Protein 9EA4 (pdb70)

Solvent-accessible surface area: 20359 Å² total; per-residue (Å²): 110,72,27,53,11,14,2,0,7,1,4,54,119,27,24,78,85,0,42,157,19,0,28,61,74,80,37,90,9,0,0,0,0,0,0,0,18,57,26,124,33,64,8,22,3,1,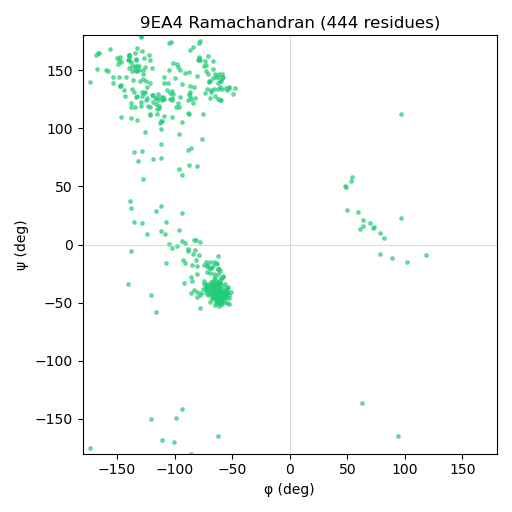0,1,59,76,31,31,64,0,40,75,150,80,11,205,42,36,57,70,112,84,12,24,46,25,42,112,24,14,94,104,0,15,102,65,0,109,156,116,43,14,0,0,0,3,0,15,0,20,18,93,34,158,22,105,38,49,121,75,17,58,57,34,10,126,133,14,0,78,48,0,53,148,29,5,115,9,29,2,0,4,0,0,0,40,128,91,0,48,0,31,4,21,2,11,105,127,4,141,115,39,68,67,5,45,0,2,12,2,6,2,26,49,2,62,35,29,33,43,84,108,150,103,151,67,148,122,20,124,8,126,64,86,19,10,48,91,11,0,68,36,0,0,0,0,0,0,0,0,25,14,10,0,0,6,0,0,26,43,0,0,152,39,4,0,12,37,0,0,0,1,10,95,60,79,0,56,140,155,14,57,57,56,8,36,62,22,68,101,169,10,3,105,77,102,76,31,14,0,59,4,0,10,63,15,0,106,87,50,54,63,109,108,24,12,92,54,13,75,42,46,8,58,17,63,91,0,0,57,3,0,0,10,0,12,0,0,0,0,5,37,105,54,60,54,4,10,15,0,0,6,51,0,2,9,0,0,5,1,8,0,0,0,1,10,27,127,23,60,46,81,112,32,131,134,99,27,153,84,110,72,42,23,36,3,38,4,0,3,5,26,7,19,4,0,17,0,49,30,17,126,19,18,34,119,106,40,32,141,118,43,84,73,67,56,84,94,168,124,148,94,106,58,39,93,85,12,58,109,4,6,80,85,0,0,51,27,0,3,43,8,1,10,0,0,2,6,67,92,76,158,126,71,7,95,127,25,4,25,11,66,6,20,80,62,46,126,119,65,83,105,58,36,18,102,79,23,118,94,70,158,43,86,76,39,2,22,2,28,70,96,57,0,4,40,21,105,131,5,26,152

Structure (mmCIF, N/CA/C/O backbone):
data_9EA4
#
_entry.id   9EA4
#
_cell.length_a   78.498
_cell.length_b   78.498
_cell.length_c   159.295
_cell.angle_alpha   90.000
_cell.angle_beta   90.000
_cell.angle_gamma   120.000
#
_symmetry.space_group_name_H-M   'P 32 2 1'
#
loop_
_entity.id
_entity.type
_entity.pdbx_description
1 polymer 'Citrobacter BubCD'
2 non-polymer 'ZINC ION'
3 non-polymer 'SODIUM ION'
4 water water
#
loop_
_atom_site.group_PDB
_atom_site.id
_atom_site.type_symbol
_atom_site.label_atom_id
_atom_site.label_alt_id
_atom_site.label_comp_id
_atom_site.label_asym_id
_atom_site.label_entity_id
_atom_site.label_seq_id
_atom_site.pdbx_PDB_ins_code
_atom_site.Cartn_x
_atom_site.Cartn_y
_atom_site.Cartn_z
_atom_site.occupancy
_atom_site.B_iso_or_equiv
_atom_site.auth_seq_id
_atom_site.auth_comp_id
_atom_site.auth_asym_id
_atom_site.auth_atom_id
_atom_site.pdbx_PDB_model_num
ATOM 1 N N . ASN A 1 2 ? 8.31284 9.01556 -1.25653 1.000 91.83494 0 ASN A N 1
ATOM 2 C CA . ASN A 1 2 ? 7.73130 8.18643 -2.35323 1.000 69.68982 0 ASN A CA 1
ATOM 3 C C . ASN A 1 2 ? 7.97172 6.70305 -2.10795 1.000 67.73035 0 ASN A C 1
ATOM 4 O O . ASN A 1 2 ? 8.94539 6.31804 -1.45330 1.000 53.31881 0 ASN A O 1
ATOM 8 N N . ALA A 1 3 ? 7.08368 5.86329 -2.64388 1.000 59.73936 1 ALA A N 1
ATOM 9 C CA . ALA A 1 3 ? 7.37258 4.43574 -2.69145 1.000 58.96581 1 ALA A CA 1
ATOM 10 C C . ALA A 1 3 ? 8.60206 4.13093 -3.53981 1.000 55.48685 1 ALA A C 1
ATOM 11 O O . ALA A 1 3 ? 9.08515 2.99315 -3.51071 1.000 56.02173 1 ALA A O 1
ATOM 18 N N . SER A 1 4 ? 9.11902 5.12089 -4.27893 1.000 64.62233 2 SER A N 1
ATOM 19 C CA . SER A 1 4 ? 10.32755 5.00120 -5.08860 1.000 63.63147 2 SER A CA 1
ATOM 20 C C . SER A 1 4 ? 11.43300 5.92751 -4.58917 1.000 74.67913 2 SER A C 1
ATOM 21 O O . SER A 1 4 ? 12.26370 6.39583 -5.37235 1.000 78.24815 2 SER A O 1
ATOM 29 N N . SER A 1 5 ? 11.44094 6.22185 -3.29137 1.000 61.74642 3 SER A N 1
ATOM 30 C CA . SER A 1 5 ? 12.46221 7.07515 -2.69946 1.000 50.99257 3 SER A CA 1
ATOM 31 C C . SER A 1 5 ? 13.16988 6.37494 -1.55118 1.000 30.75219 3 SER A C 1
ATOM 32 O O . SER A 1 5 ? 13.93822 7.01830 -0.82099 1.000 33.85052 3 SER A O 1
ATOM 40 N N . GLY A 1 6 ? 12.91719 5.08032 -1.36379 1.000 29.01299 4 GLY A N 1
ATOM 41 C CA . GLY A 1 6 ? 13.51268 4.37139 -0.25071 1.000 26.74401 4 GLY A CA 1
ATOM 42 C C . GLY A 1 6 ? 15.00482 4.17271 -0.43819 1.000 29.34079 4 GLY A C 1
ATOM 43 O O . GLY A 1 6 ? 15.50507 3.99547 -1.55060 1.000 25.59096 4 GLY A O 1
ATOM 47 N N . ASN A 1 7 ? 15.72265 4.19838 0.67881 1.000 21.68016 5 ASN A N 1
ATOM 48 C CA . ASN A 1 7 ? 17.15562 3.98017 0.65072 1.000 21.12756 5 ASN A CA 1
ATOM 49 C C . ASN A 1 7 ? 17.48209 2.49637 0.50519 1.000 22.64609 5 ASN A C 1
ATOM 50 O O . ASN A 1 7 ? 16.60449 1.62387 0.48852 1.000 21.52025 5 ASN A O 1
ATOM 61 N N . ARG A 1 8 ? 18.77914 2.22340 0.36093 1.000 19.96559 6 ARG A N 1
ATOM 62 C CA . ARG A 1 8 ? 19.27586 0.91172 -0.01327 1.000 18.12782 6 ARG A CA 1
ATOM 63 C C . ARG A 1 8 ? 20.62436 0.67757 0.65018 1.000 18.56711 6 ARG A C 1
ATOM 64 O O . ARG A 1 8 ? 21.47229 1.57398 0.66208 1.000 16.67921 6 ARG A O 1
ATOM 85 N N . LEU A 1 9 ? 20.81572 -0.52328 1.18866 1.000 16.50847 7 LEU A N 1
ATOM 86 C CA . LEU A 1 9 ? 22.14087 -1.07570 1.46907 1.000 16.99188 7 LEU A CA 1
ATOM 87 C C . LEU A 1 9 ? 22.36002 -2.27783 0.55858 1.000 18.02234 7 LEU A C 1
ATOM 88 O O . LEU A 1 9 ? 21.61112 -3.26490 0.63017 1.000 17.59866 7 LEU A O 1
ATOM 104 N N . ILE A 1 10 ? 23.36163 -2.19210 -0.30997 1.000 13.99091 8 ILE A N 1
ATOM 105 C CA . ILE A 1 10 ? 23.60482 -3.22035 -1.31381 1.000 18.01638 8 ILE A CA 1
ATOM 106 C C . ILE A 1 10 ? 24.93520 -3.89546 -1.01719 1.000 18.46321 8 ILE A C 1
ATOM 107 O O . ILE A 1 10 ? 25.97486 -3.23231 -0.93935 1.000 16.95919 8 ILE A O 1
ATOM 123 N N . LEU A 1 11 ? 24.89280 -5.21379 -0.87599 1.000 15.95938 9 LEU A N 1
ATOM 124 C CA . LEU A 1 11 ? 26.07240 -6.05692 -0.79860 1.000 15.61667 9 LEU A CA 1
ATOM 125 C C . LEU A 1 11 ? 26.21237 -6.87951 -2.06362 1.000 17.54722 9 LEU A C 1
ATOM 126 O O . LEU A 1 11 ? 25.21126 -7.32165 -2.62624 1.000 17.96014 9 LEU A O 1
ATOM 142 N N . THR A 1 12 ? 27.45419 -7.10501 -2.49311 1.000 16.91324 10 THR A N 1
ATOM 143 C CA . THR A 1 12 ? 27.69372 -8.09203 -3.53515 1.000 15.09978 10 THR A CA 1
ATOM 144 C C . THR A 1 12 ? 27.50764 -9.48903 -2.96499 1.000 15.46944 10 THR A C 1
ATOM 145 O O . THR A 1 12 ? 27.64074 -9.71826 -1.75708 1.000 17.28427 10 THR A O 1
ATOM 156 N N . GLN A 1 13 ? 27.16738 -10.42530 -3.85251 1.000 16.55627 11 GLN A N 1
ATOM 157 C CA . GLN A 1 13 ? 27.06858 -11.81858 -3.44550 1.000 15.90072 11 GLN A CA 1
ATOM 158 C C . GLN A 1 13 ? 28.35922 -12.30531 -2.79346 1.000 20.79377 11 GLN A C 1
ATOM 159 O O . GLN A 1 13 ? 28.32345 -12.99284 -1.76261 1.000 17.66822 11 GLN A O 1
ATOM 173 N N . GLU A 1 14 ? 29.51075 -11.96282 -3.37927 1.000 18.99866 12 GLU A N 1
ATOM 174 C CA . GLU A 1 14 ? 30.77967 -12.43846 -2.83651 1.000 18.16066 12 GLU A CA 1
ATOM 175 C C . GLU A 1 14 ? 31.01398 -11.92302 -1.41819 1.000 20.30547 12 GLU A C 1
ATOM 176 O O . GLU A 1 14 ? 31.42964 -12.68450 -0.53973 1.000 21.44798 12 GLU A O 1
ATOM 188 N N . LEU A 1 15 ? 30.75537 -10.63780 -1.17206 1.000 19.99475 13 LEU A N 1
ATOM 189 C CA . LEU A 1 15 ? 30.95996 -10.10142 0.16950 1.000 18.66989 13 LEU A CA 1
ATOM 190 C C . LEU A 1 15 ? 29.94153 -10.68062 1.14070 1.000 20.41514 13 LEU A C 1
ATOM 191 O O . LEU A 1 15 ? 30.27631 -11.01714 2.28345 1.000 18.83501 13 LEU A O 1
ATOM 207 N N . HIS A 1 16 ? 28.69796 -10.82511 0.69731 1.000 18.08859 14 HIS A N 1
ATOM 208 C CA . HIS A 1 16 ? 27.68073 -11.36378 1.58620 1.000 15.65163 14 HIS A CA 1
ATOM 209 C C . HIS A 1 16 ? 28.01016 -12.79486 1.99709 1.000 19.57108 14 HIS A C 1
ATOM 210 O O . HIS A 1 16 ? 27.83164 -13.16664 3.16061 1.000 20.11845 14 HIS A O 1
ATOM 224 N N . THR A 1 17 ? 28.48900 -13.61219 1.05572 1.000 18.53162 15 THR A N 1
ATOM 225 C CA . THR A 1 17 ? 28.86289 -14.98320 1.37741 1.000 18.36335 15 THR A CA 1
ATOM 226 C C . THR A 1 17 ? 29.98896 -15.02506 2.40327 1.000 18.31976 15 THR A C 1
ATOM 227 O O . THR A 1 17 ? 29.95844 -15.83313 3.33964 1.000 21.85126 15 THR A O 1
ATOM 238 N N . MET A 1 18 ? 30.99735 -14.17195 2.24083 1.000 20.30702 16 MET A N 1
ATOM 239 C CA . MET A 1 18 ? 32.08761 -14.14664 3.20938 1.000 22.14019 16 MET A CA 1
ATOM 240 C C . MET A 1 18 ? 31.58911 -13.69826 4.57528 1.000 17.81361 16 MET A C 1
ATOM 241 O O . MET A 1 18 ? 32.01113 -14.23981 5.60926 1.000 21.81531 16 MET A O 1
ATOM 255 N N . LEU A 1 19 ? 30.72224 -12.68196 4.58621 1.000 18.93271 17 LEU A N 1
ATOM 256 C CA . LEU A 1 19 ? 30.16798 -12.14992 5.83064 1.000 22.72797 17 LEU A CA 1
ATOM 257 C C . LEU A 1 19 ? 29.37199 -13.21016 6.58022 1.000 21.96025 17 LEU A C 1
ATOM 258 O O . LEU A 1 19 ? 29.60889 -13.44840 7.77121 1.000 20.33610 17 LEU A O 1
ATOM 274 N N . GLN A 1 20 ? 28.44990 -13.88603 5.88464 1.000 19.05024 18 GLN A N 1
ATOM 275 C CA . GLN A 1 20 ? 27.62958 -14.91601 6.51853 1.000 24.18633 18 GLN A CA 1
ATOM 276 C C . GLN A 1 20 ? 28.48281 -16.04523 7.07184 1.000 25.87049 18 GLN A C 1
ATOM 277 O O . GLN A 1 20 ? 28.17815 -16.59440 8.13768 1.000 22.76514 18 GLN A O 1
ATOM 291 N N . LYS A 1 21 ? 29.53440 -16.43489 6.34513 1.000 20.73035 19 LYS A N 1
ATOM 292 C CA . LYS A 1 21 ? 30.39662 -17.51481 6.81518 1.000 21.75663 19 LYS A CA 1
ATOM 293 C C . LYS A 1 21 ? 31.11027 -17.12434 8.10490 1.000 22.78632 19 LYS A C 1
ATOM 294 O O . LYS A 1 21 ? 31.21165 -17.93124 9.03591 1.000 23.19797 19 LYS A O 1
ATOM 313 N N . HIS A 1 22 ? 31.58798 -15.88179 8.18569 1.000 22.94820 20 HIS A N 1
ATOM 314 C CA . HIS A 1 22 ? 32.25252 -15.41880 9.39723 1.000 22.35161 20 HIS A CA 1
ATOM 315 C C . HIS A 1 22 ? 31.26666 -15.27206 10.55144 1.000 21.56631 20 HIS A C 1
ATOM 316 O O . HIS A 1 22 ? 31.58841 -15.60178 11.69574 1.000 25.70529 20 HIS A O 1
ATOM 330 N N . LEU A 1 23 ? 30.07880 -14.74371 10.27466 1.000 22.66649 21 LEU A N 1
ATOM 331 C CA . LEU A 1 23 ? 29.12784 -14.47887 11.34179 1.000 21.28752 21 LEU A CA 1
ATOM 332 C C . LEU A 1 23 ? 28.52007 -15.75247 11.91910 1.000 23.93832 21 LEU A C 1
ATOM 333 O O . LEU A 1 23 ? 27.97517 -15.72041 13.02735 1.000 26.35278 21 LEU A O 1
ATOM 349 N N . PHE A 1 24 ? 28.60372 -16.86988 11.21370 1.000 23.48220 22 PHE A N 1
ATOM 350 C CA . PHE A 1 24 ? 27.98418 -18.12073 11.65394 1.000 26.80895 22 PHE A CA 1
ATOM 351 C C . PHE A 1 24 ? 28.98581 -19.25191 11.53599 1.000 30.42157 22 PHE A C 1
ATOM 352 O O . PHE A 1 24 ? 28.86607 -20.12819 10.67281 1.000 32.09658 22 PHE A O 1
ATOM 369 N N . PRO A 1 25 ? 29.98711 -19.26699 12.42544 1.000 26.60301 23 PRO A N 1
ATOM 370 C CA . PRO A 1 25 ? 30.98804 -20.34136 12.40547 1.000 33.70827 23 PRO A CA 1
ATOM 371 C C . PRO A 1 25 ? 30.47048 -21.68300 12.89293 1.000 41.78068 23 PRO A C 1
ATOM 372 O O . PRO A 1 25 ? 31.11939 -22.69788 12.61766 1.000 42.69793 23 PRO A O 1
ATOM 383 N N . GLY A 1 26 ? 29.35909 -21.72656 13.62787 1.000 36.75556 24 GLY A N 1
ATOM 384 C CA . GLY A 1 26 ? 28.77330 -22.98126 14.08141 1.000 38.76288 24 GLY A CA 1
ATOM 385 C C . GLY A 1 26 ? 28.69173 -23.16040 15.58360 1.000 42.20850 24 GLY A C 1
ATOM 386 O O . GLY A 1 26 ? 28.05962 -24.12756 16.03205 1.000 45.00650 24 GLY A O 1
ATOM 390 N N . ASP A 1 27 ? 29.29809 -22.29390 16.39679 1.000 39.64328 25 ASP A N 1
ATOM 391 C CA . ASP A 1 27 ? 29.22904 -22.43798 17.84735 1.000 37.47293 25 ASP A CA 1
ATOM 392 C C . ASP A 1 27 ? 28.04915 -21.69302 18.46243 1.000 44.05675 25 ASP A C 1
ATOM 393 O O . ASP A 1 27 ? 27.88096 -21.73404 19.68670 1.000 42.04101 25 ASP A O 1
ATOM 402 N N . GLY A 1 28 ? 27.22449 -21.03234 17.64899 1.000 36.25838 26 GLY A N 1
ATOM 403 C CA . GLY A 1 28 ? 26.02346 -20.39230 18.14636 1.000 39.11411 26 GLY A CA 1
ATOM 404 C C . GLY A 1 28 ? 26.25009 -19.14310 18.96376 1.000 53.18801 26 GLY A C 1
ATOM 405 O O . GLY A 1 28 ? 25.32521 -18.69590 19.65401 1.000 37.81823 26 GLY A O 1
ATOM 409 N N . LYS A 1 29 ? 27.45053 -18.57419 18.92018 1.000 35.22701 27 LYS A N 1
ATOM 410 C CA . LYS A 1 29 ? 27.77025 -17.34850 19.63286 1.000 38.86262 27 LYS A CA 1
ATOM 411 C C . LYS A 1 29 ? 27.83176 -16.19411 18.64148 1.000 34.16647 27 LYS A C 1
ATOM 412 O O . LYS A 1 29 ? 28.15739 -16.37909 17.46334 1.000 28.52669 27 LYS A O 1
ATOM 431 N N . GLU A 1 30 ? 27.50463 -14.99673 19.12672 1.000 32.06938 28 GLU A N 1
ATOM 432 C CA . GLU A 1 30 ? 27.53808 -13.83270 18.26132 1.000 27.79861 28 GLU A CA 1
ATOM 433 C C . GLU A 1 30 ? 28.96027 -13.60678 17.75495 1.000 26.23191 28 GLU A C 1
ATOM 434 O O . GLU A 1 30 ? 29.94799 -13.87973 18.44568 1.000 29.72394 28 GLU A O 1
ATOM 446 N N . ALA A 1 31 ? 29.04510 -13.11386 16.53266 1.000 26.43595 29 ALA A N 1
ATOM 447 C CA . ALA A 1 31 ? 30.28894 -12.71198 15.89788 1.000 25.50401 29 ALA A CA 1
ATOM 448 C C . ALA A 1 31 ? 30.06365 -11.34867 15.27388 1.000 26.09889 29 ALA A C 1
ATOM 449 O O . ALA A 1 31 ? 28.92685 -10.87429 15.17058 1.000 26.98367 29 ALA A O 1
ATOM 456 N N . ALA A 1 32 ? 31.15673 -10.71506 14.83680 1.000 24.52299 30 ALA A N 1
ATOM 457 C CA . ALA A 1 32 ? 31.09688 -9.33126 14.39522 1.000 20.43280 30 ALA A CA 1
ATOM 458 C C . ALA A 1 32 ? 31.94683 -9.10353 13.15106 1.000 21.90491 30 ALA A C 1
ATOM 459 O O . ALA A 1 32 ? 32.95471 -9.78227 12.92674 1.000 20.47155 30 ALA A O 1
ATOM 466 N N . ALA A 1 33 ? 31.53013 -8.11541 12.35864 1.000 18.78610 31 ALA A N 1
ATOM 467 C CA . ALA A 1 33 ? 32.26140 -7.68965 11.17469 1.000 19.04945 31 ALA A CA 1
ATOM 468 C C . ALA A 1 33 ? 31.88434 -6.24810 10.87300 1.000 21.96452 31 ALA A C 1
ATOM 469 O O . ALA A 1 33 ? 30.91551 -5.71009 11.42031 1.000 20.45041 31 ALA A O 1
ATOM 476 N N . ILE A 1 34 ? 32.64504 -5.62926 9.97354 1.000 20.63519 32 ILE A N 1
ATOM 477 C CA . ILE A 1 34 ? 32.43758 -4.23142 9.61131 1.000 20.47442 32 ILE A CA 1
ATOM 478 C C . ILE A 1 34 ? 32.44987 -4.09470 8.09271 1.000 17.41196 32 ILE A C 1
ATOM 479 O O . ILE A 1 34 ? 33.38961 -4.54390 7.42784 1.000 21.44278 32 ILE A O 1
ATOM 495 N N . LEU A 1 35 ? 31.40821 -3.47262 7.55089 1.000 16.94721 33 LEU A N 1
ATOM 496 C CA . LEU A 1 35 ? 31.30188 -3.18291 6.13259 1.000 19.29085 33 LEU A CA 1
ATOM 497 C C . LEU A 1 35 ? 31.59158 -1.70063 5.91864 1.000 20.12355 33 LEU A C 1
ATOM 498 O O . LEU A 1 35 ? 31.03809 -0.85054 6.62323 1.000 25.39109 33 LEU A O 1
ATOM 514 N N . ILE A 1 36 ? 32.48285 -1.39618 4.97862 1.000 17.47305 34 ILE A N 1
ATOM 515 C CA . ILE A 1 36 ? 32.83907 -0.02253 4.62753 1.000 18.68385 34 ILE A CA 1
ATOM 516 C C . ILE A 1 36 ? 32.26246 0.25111 3.24601 1.000 18.96912 34 ILE A C 1
ATOM 517 O O . ILE A 1 36 ? 32.54388 -0.49415 2.30192 1.000 20.32409 34 ILE A O 1
ATOM 533 N N . CYS A 1 37 ? 31.47339 1.31413 3.12404 1.000 19.90892 35 CYS A N 1
ATOM 534 C CA . CYS A 1 37 ? 30.62541 1.52278 1.95724 1.000 15.79271 35 CYS A CA 1
ATOM 535 C C . CYS A 1 37 ? 30.88840 2.86574 1.29924 1.000 18.78879 35 CYS A C 1
ATOM 536 O O . CYS A 1 37 ? 31.07865 3.87888 1.97465 1.000 17.88095 35 CYS A O 1
ATOM 544 N N . ASN A 1 38 ? 30.87633 2.86542 -0.02585 1.000 17.49132 36 ASN A N 1
ATOM 545 C CA . ASN A 1 38 ? 30.66280 4.09696 -0.75445 1.000 18.72402 36 ASN A CA 1
ATOM 546 C C . ASN A 1 38 ? 29.17310 4.42716 -0.76239 1.000 18.24137 36 ASN A C 1
ATOM 547 O O . ASN A 1 38 ? 28.33566 3.65043 -0.29182 1.000 17.54320 36 ASN A O 1
ATOM 558 N N . ARG A 1 39 ? 28.84735 5.60268 -1.28017 1.000 17.40800 37 ARG A N 1
ATOM 559 C CA . ARG A 1 39 ? 27.46062 6.05177 -1.35549 1.000 20.07122 37 ARG A CA 1
ATOM 560 C C . ARG A 1 39 ? 27.14991 6.59635 -2.73659 1.000 23.58020 37 ARG A C 1
ATOM 561 O O . ARG A 1 39 ? 28.00742 7.17162 -3.41003 1.000 21.38514 37 ARG A O 1
ATOM 582 N N . TYR A 1 40 ? 25.89858 6.45380 -3.14545 1.000 18.17613 38 TYR A N 1
ATOM 583 C CA . TYR A 1 40 ? 25.37523 7.28528 -4.21504 1.000 16.23082 38 TYR A CA 1
ATOM 584 C C . TYR A 1 40 ? 24.13360 7.97021 -3.67854 1.000 23.76355 38 TYR A C 1
ATOM 585 O O . TYR A 1 40 ? 23.22408 7.30471 -3.17212 1.000 20.48510 38 TYR A O 1
ATOM 603 N N . GLU A 1 41 ? 24.12563 9.29331 -3.75643 1.000 25.39579 39 GLU A N 1
ATOM 604 C CA . GLU A 1 41 ? 23.06616 10.12540 -3.20655 1.000 35.71649 39 GLU A CA 1
ATOM 605 C C . GLU A 1 41 ? 22.31262 10.75940 -4.37029 1.000 33.39819 39 GLU A C 1
ATOM 606 O O . GLU A 1 41 ? 22.50076 11.92053 -4.70570 1.000 33.48489 39 GLU A O 1
ATOM 618 N N . GLY A 1 42 ? 21.51239 9.94266 -5.03689 1.000 30.71029 40 GLY A N 1
ATOM 619 C CA . GLY A 1 42 ? 20.62554 10.40911 -6.07064 1.000 39.43404 40 GLY A CA 1
ATOM 620 C C . GLY A 1 42 ? 19.28441 10.69294 -5.43903 1.000 39.80630 40 GLY A C 1
ATOM 621 O O . GLY A 1 42 ? 19.21780 11.18551 -4.30594 1.000 48.75220 40 GLY A O 1
ATOM 625 N N . GLY A 1 43 ? 18.21056 10.37088 -6.14754 1.000 31.12761 41 GLY A N 1
ATOM 626 C CA . GLY A 1 43 ? 16.88459 10.52445 -5.57963 1.000 29.64103 41 GLY A CA 1
ATOM 627 C C . GLY A 1 43 ? 16.65299 9.63251 -4.38390 1.000 30.20375 41 GLY A C 1
ATOM 628 O O . GLY A 1 43 ? 15.68609 9.83687 -3.64044 1.000 39.66230 41 GLY A O 1
ATOM 632 N N . ARG A 1 44 ? 17.50623 8.63107 -4.19756 1.000 27.25077 42 ARG A N 1
ATOM 633 C CA . ARG A 1 44 ? 17.48354 7.76819 -3.02887 1.000 29.53428 42 ARG A CA 1
ATOM 634 C C . ARG A 1 44 ? 18.92701 7.57512 -2.57661 1.000 28.81051 42 ARG A C 1
ATOM 635 O O . ARG A 1 44 ? 19.85341 7.66244 -3.38482 1.000 23.25079 42 ARG A O 1
ATOM 656 N N . LEU A 1 45 ? 19.12144 7.30928 -1.28840 1.000 22.76649 43 LEU A N 1
ATOM 657 C CA . LEU A 1 45 ? 20.45535 7.01102 -0.77907 1.000 19.76938 43 LEU A CA 1
ATOM 658 C C . LEU A 1 45 ? 20.75727 5.52845 -0.94083 1.000 17.84671 43 LEU A C 1
ATOM 659 O O . LEU A 1 45 ? 20.00687 4.67875 -0.44903 1.000 19.96672 43 LEU A O 1
ATOM 675 N N . LYS A 1 46 ? 21.87269 5.22529 -1.60331 1.000 17.87558 44 LYS A N 1
ATOM 676 C CA . LYS A 1 46 ? 22.35320 3.86263 -1.78961 1.000 17.38773 44 LYS A CA 1
ATOM 677 C C . LYS A 1 46 ? 23.72071 3.73794 -1.13985 1.000 19.04026 44 LYS A C 1
ATOM 678 O O . LYS A 1 46 ? 24.64276 4.48726 -1.48069 1.000 18.62124 44 LYS A O 1
ATOM 697 N N . LEU A 1 47 ? 23.84291 2.81357 -0.20364 1.000 17.06079 45 LEU A N 1
ATOM 698 C CA . LEU A 1 47 ? 25.12694 2.44106 0.36362 1.000 17.51919 45 LEU A CA 1
ATOM 699 C C . LEU A 1 47 ? 25.63862 1.22011 -0.38313 1.000 16.57071 45 LEU A C 1
ATOM 700 O O . LEU A 1 47 ? 24.91294 0.23472 -0.55704 1.000 16.23636 45 LEU A O 1
ATOM 716 N N . LEU A 1 48 ? 26.86501 1.32266 -0.87353 1.000 14.64691 46 LEU A N 1
ATOM 717 C CA . LEU A 1 48 ? 27.47587 0.33280 -1.75150 1.000 14.47523 46 LEU A CA 1
ATOM 718 C C . LEU A 1 48 ? 28.61504 -0.34397 -0.99959 1.000 16.78776 46 LEU A C 1
ATOM 719 O O . LEU A 1 48 ? 29.67782 0.25030 -0.80732 1.000 16.49608 46 LEU A O 1
ATOM 735 N N . ALA A 1 49 ? 28.40553 -1.58427 -0.58386 1.000 18.23074 47 ALA A N 1
ATOM 736 C CA . ALA A 1 49 ? 29.43886 -2.27849 0.17249 1.000 15.88311 47 ALA A CA 1
ATOM 737 C C . ALA A 1 49 ? 30.70934 -2.45970 -0.65255 1.000 20.96092 47 ALA A C 1
ATOM 738 O O . ALA A 1 49 ? 30.68947 -3.01259 -1.75686 1.000 17.69195 47 ALA A O 1
ATOM 745 N N . LYS A 1 50 ? 31.82700 -1.99783 -0.10403 1.000 19.85925 48 LYS A N 1
ATOM 746 C CA . LYS A 1 50 ? 33.08951 -1.96149 -0.82263 1.000 19.69333 48 LYS A CA 1
ATOM 747 C C . LYS A 1 50 ? 34.19459 -2.76086 -0.15176 1.000 21.91230 48 LYS A C 1
ATOM 748 O O . LYS A 1 50 ? 34.95434 -3.46100 -0.83780 1.000 23.68931 48 LYS A O 1
ATOM 767 N N . GLU A 1 51 ? 34.33211 -2.65186 1.16724 1.000 21.46253 49 GLU A N 1
ATOM 768 C CA . GLU A 1 51 ? 35.35206 -3.37608 1.90522 1.000 21.46146 49 GLU A CA 1
ATOM 769 C C . GLU A 1 51 ? 34.71338 -4.06056 3.10343 1.000 20.98874 49 GLU A C 1
ATOM 770 O O . GLU A 1 51 ? 33.70022 -3.60068 3.63604 1.000 18.97675 49 GLU A O 1
ATOM 782 N N . LEU A 1 52 ? 35.34017 -5.14815 3.54553 1.000 21.45088 50 LEU A N 1
ATOM 783 C CA . LEU A 1 52 ? 34.83252 -5.95160 4.65350 1.000 24.23443 50 LEU A CA 1
ATOM 784 C C . LEU A 1 52 ? 35.97495 -6.24510 5.61177 1.000 21.71487 50 LEU A C 1
ATOM 785 O O . LEU A 1 52 ? 37.03317 -6.72593 5.19537 1.000 20.48912 50 LEU A O 1
ATOM 801 N N . ILE A 1 53 ? 35.77016 -5.93091 6.88943 1.000 17.45586 51 ILE A N 1
ATOM 802 C CA . ILE A 1 53 ? 36.69788 -6.27575 7.95719 1.000 19.79244 51 ILE A CA 1
ATOM 803 C C . ILE A 1 53 ? 35.99636 -7.28416 8.85084 1.000 22.13665 51 ILE A C 1
ATOM 804 O O . ILE A 1 53 ? 34.96258 -6.97532 9.44606 1.000 22.40799 51 ILE A O 1
ATOM 820 N N . LEU A 1 54 ? 36.56833 -8.47222 8.96112 1.000 22.01241 52 LEU A N 1
ATOM 821 C CA . LEU A 1 54 ? 36.07292 -9.48729 9.87959 1.000 23.02433 52 LEU A CA 1
ATOM 822 C C . LEU A 1 54 ? 36.73606 -9.26527 11.22944 1.000 25.48843 52 LEU A C 1
ATOM 823 O O . LEU A 1 54 ? 37.96032 -9.12431 11.30599 1.000 28.39645 52 LEU A O 1
ATOM 839 N N . VAL A 1 55 ? 35.94272 -9.20642 12.29834 1.000 21.70262 53 VAL A N 1
ATOM 840 C CA . VAL A 1 55 ? 36.46991 -9.07819 13.64840 1.000 24.79642 53 VAL A CA 1
ATOM 841 C C . VAL A 1 55 ? 36.74925 -10.48788 14.16972 1.000 25.61464 53 VAL A C 1
ATOM 842 O O . VAL A 1 55 ? 35.79076 -11.25444 14.37230 1.000 26.18454 53 VAL A O 1
ATOM 855 N N . PRO A 1 56 ? 38.00760 -10.86583 14.38669 1.000 28.16564 54 PRO A N 1
ATOM 856 C CA . PRO A 1 56 ? 38.29566 -12.23701 14.82669 1.000 33.83137 54 PRO A CA 1
ATOM 857 C C . PRO A 1 56 ? 37.59336 -12.55987 16.13682 1.000 34.19245 54 PRO A C 1
ATOM 858 O O . PRO A 1 56 ? 37.46769 -11.71150 17.02142 1.000 29.74001 54 PRO A O 1
ATOM 869 N N . TYR A 1 57 ? 37.13824 -13.80836 16.25916 1.000 30.36862 55 TYR A N 1
ATOM 870 C CA . TYR A 1 57 ? 36.41456 -14.19898 17.46383 1.000 33.55070 55 TYR A CA 1
ATOM 871 C C . TYR A 1 57 ? 37.28379 -13.99868 18.69647 1.000 37.20397 55 TYR A C 1
ATOM 872 O O . TYR A 1 57 ? 36.80187 -13.53640 19.73734 1.000 35.55868 55 TYR A O 1
ATOM 890 N N . GLU A 1 58 ? 38.57426 -14.34254 18.58316 1.000 37.03871 56 GLU A N 1
ATOM 891 C CA . GLU A 1 58 ? 39.51617 -14.23854 19.69909 1.000 46.17625 56 GLU A CA 1
ATOM 892 C C . GLU A 1 58 ? 39.69438 -12.80160 20.18402 1.000 43.94434 56 GLU A C 1
ATOM 893 O O . GLU A 1 58 ? 40.10694 -12.58264 21.33092 1.000 43.55341 56 GLU A O 1
ATOM 905 N N . GLU A 1 59 ? 39.45619 -11.81632 19.31793 1.000 41.90947 57 GLU A N 1
ATOM 906 C CA . GLU A 1 59 ? 39.66693 -10.41438 19.66641 1.000 56.86627 57 GLU A CA 1
ATOM 907 C C . GLU A 1 59 ? 38.50175 -9.81204 20.43418 1.000 54.14502 57 GLU A C 1
ATOM 908 O O . GLU A 1 59 ? 38.58743 -8.64996 20.84580 1.000 55.87030 57 GLU A O 1
ATOM 920 N N . CYS A 1 60 ? 37.41685 -10.55302 20.61908 1.000 41.94617 58 CYS A N 1
ATOM 921 C CA . CYS A 1 60 ? 36.23748 -10.04654 21.30202 1.000 48.39934 58 CYS A CA 1
ATOM 922 C C . CYS A 1 60 ? 36.27010 -10.53871 22.74328 1.000 60.42227 58 CYS A C 1
ATOM 923 O O . CYS A 1 60 ? 36.27016 -11.74991 22.99241 1.000 53.93246 58 CYS A O 1
ATOM 931 N N . LYS A 1 61 ? 36.33097 -9.59145 23.68526 1.000 70.20298 59 LYS A N 1
ATOM 932 C CA . LYS A 1 61 ? 36.50526 -9.93919 25.09263 1.000 65.71261 59 LYS A CA 1
ATOM 933 C C . LYS A 1 61 ? 35.41657 -10.88504 25.57769 1.000 74.83906 59 LYS A C 1
ATOM 934 O O . LYS A 1 61 ? 35.67270 -11.74453 26.42991 1.000 69.98407 59 LYS A O 1
ATOM 953 N N . SER A 1 62 ? 34.20095 -10.73518 25.05870 1.000 55.02009 60 SER A N 1
ATOM 954 C CA . SER A 1 62 ? 33.08841 -11.61164 25.38763 1.000 59.86352 60 SER A CA 1
ATOM 955 C C . SER A 1 62 ? 32.33301 -11.93836 24.10926 1.000 55.67062 60 SER A C 1
ATOM 956 O O . SER A 1 62 ? 32.07541 -11.04757 23.29485 1.000 56.07938 60 SER A O 1
ATOM 964 N N . ARG A 1 63 ? 32.01536 -13.21904 23.92772 1.000 46.52892 61 ARG A N 1
ATOM 965 C CA . ARG A 1 63 ? 31.12079 -13.69143 22.87538 1.000 43.25096 61 ARG A CA 1
ATOM 966 C C . ARG A 1 63 ? 30.15754 -14.67593 23.51489 1.000 46.15637 61 ARG A C 1
ATOM 967 O O . ARG A 1 63 ? 30.58888 -15.70987 24.03162 1.000 42.14282 61 ARG A O 1
ATOM 988 N N . THR A 1 64 ? 28.86757 -14.36275 23.48922 1.000 42.87065 62 THR A N 1
ATOM 989 C CA . THR A 1 64 ? 27.84472 -15.28387 23.96306 1.000 53.68792 62 THR A CA 1
ATOM 990 C C . THR A 1 64 ? 26.77801 -15.42124 22.88404 1.000 49.30638 62 THR A C 1
ATOM 991 O O . THR A 1 64 ? 26.84186 -14.78405 21.82555 1.000 40.89364 62 THR A O 1
ATOM 1002 N N . SER A 1 65 ? 25.78448 -16.26833 23.16130 1.000 44.47898 63 SER A N 1
ATOM 1003 C CA . SER A 1 65 ? 24.68375 -16.44541 22.22412 1.000 47.23119 63 SER A CA 1
ATOM 1004 C C . SER A 1 65 ? 23.84026 -15.18484 22.07532 1.000 38.05850 63 SER A C 1
ATOM 1005 O O . SER A 1 65 ? 23.07516 -15.08549 21.11498 1.000 40.21002 63 SER A O 1
ATOM 1013 N N . ASP A 1 66 ? 23.96819 -14.20859 22.99058 1.000 47.90647 64 ASP A N 1
ATOM 1014 C CA . ASP A 1 66 ? 23.15808 -12.99961 22.87801 1.000 48.99686 64 ASP A CA 1
ATOM 1015 C C . ASP A 1 66 ? 23.95225 -11.71602 23.11997 1.000 50.92555 64 ASP A C 1
ATOM 1016 O O . ASP A 1 66 ? 23.34990 -10.66954 23.37911 1.000 43.98679 64 ASP A O 1
ATOM 1025 N N . PHE A 1 67 ? 25.27725 -11.74788 23.00862 1.000 44.91960 65 PHE A N 1
ATOM 1026 C CA . PHE A 1 67 ? 26.06002 -10.53145 23.18262 1.000 38.46058 65 PHE A CA 1
ATOM 1027 C C . PHE A 1 67 ? 27.42540 -10.70269 22.52550 1.000 54.68374 65 PHE A C 1
ATOM 1028 O O . PHE A 1 67 ? 27.95100 -11.81628 22.43201 1.000 42.89043 65 PHE A O 1
ATOM 1045 N N . ILE A 1 68 ? 27.98347 -9.58694 22.05801 1.000 45.77384 66 ILE A N 1
ATOM 1046 C CA . ILE A 1 68 ? 29.37834 -9.53304 21.62508 1.000 46.79060 66 ILE A CA 1
ATOM 1047 C C . ILE A 1 68 ? 29.91919 -8.14769 21.95317 1.000 50.16881 66 ILE A C 1
ATOM 1048 O O . ILE A 1 68 ? 29.23927 -7.13567 21.75295 1.000 44.99454 66 ILE A O 1
ATOM 1064 N N . ALA A 1 69 ? 31.14557 -8.10975 22.46854 1.000 44.69253 67 ALA A N 1
ATOM 1065 C CA . ALA A 1 69 ? 31.81103 -6.85874 22.81809 1.000 58.67406 67 ALA A CA 1
ATOM 1066 C C . ALA A 1 69 ? 32.57127 -6.32282 21.60728 1.000 52.91481 67 ALA A C 1
ATOM 1067 O O . ALA A 1 69 ? 33.41586 -7.02760 21.04471 1.000 60.43688 67 ALA A O 1
ATOM 1074 N N . TRP A 1 70 ? 32.27998 -5.07132 21.21261 1.000 43.60167 68 TRP A N 1
ATOM 1075 C CA . TRP A 1 70 ? 32.99171 -4.42961 20.10431 1.000 38.84136 68 TRP A CA 1
ATOM 1076 C C . TRP A 1 70 ? 34.38586 -3.99646 20.53788 1.000 46.44755 68 TRP A C 1
ATOM 1077 O O . TRP A 1 70 ? 34.52201 -3.09521 21.37761 1.000 43.71230 68 TRP A O 1
ATOM 1098 N N . PRO A 1 71 ? 35.44494 -4.60869 20.00905 1.000 39.78043 69 PRO A N 1
ATOM 1099 C CA . PRO A 1 71 ? 36.79232 -4.12898 20.33879 1.000 39.42272 69 PRO A CA 1
ATOM 1100 C C . PRO A 1 71 ? 37.02946 -2.76195 19.70829 1.000 32.38764 69 PRO A C 1
ATOM 1101 O O . PRO A 1 71 ? 36.85946 -2.57730 18.50229 1.000 32.91640 69 PRO A O 1
ATOM 1112 N N . GLY A 1 72 ? 37.41851 -1.79915 20.54402 1.000 33.45655 70 GLY A N 1
ATOM 1113 C CA . GLY A 1 72 ? 37.52690 -0.42653 20.08303 1.000 34.29511 70 GLY A CA 1
ATOM 1114 C C . GLY A 1 72 ? 38.52475 -0.23589 18.95843 1.000 34.89902 70 GLY A C 1
ATOM 1115 O O . GLY A 1 72 ? 38.33437 0.62293 18.09316 1.000 29.40817 70 GLY A O 1
ATOM 1119 N N . ASN A 1 73 ? 39.60531 -1.01497 18.95265 1.000 32.32289 71 ASN A N 1
ATOM 1120 C CA . ASN A 1 73 ? 40.59143 -0.82373 17.90215 1.000 33.69084 71 ASN A CA 1
ATOM 1121 C C . ASN A 1 73 ? 40.07344 -1.24393 16.53287 1.000 29.39557 71 ASN A C 1
ATOM 1122 O O . ASN A 1 73 ? 40.56200 -0.72606 15.53217 1.000 27.68691 71 ASN A O 1
ATOM 1133 N N . TYR A 1 74 ? 39.08513 -2.14469 16.44598 1.000 26.17797 72 TYR A N 1
ATOM 1134 C CA . TYR A 1 74 ? 38.53662 -2.45110 15.12666 1.000 28.07044 72 TYR A CA 1
ATOM 1135 C C . TYR A 1 74 ? 37.64042 -1.33114 14.60453 1.000 26.24189 72 TYR A C 1
ATOM 1136 O O . TYR A 1 74 ? 37.59810 -1.09431 13.39458 1.000 22.54689 72 TYR A O 1
ATOM 1154 N N . LEU A 1 75 ? 36.95449 -0.60265 15.48331 1.000 25.53354 73 LEU A N 1
ATOM 1155 C CA . LEU A 1 75 ? 36.33649 0.64435 15.04641 1.000 22.33895 73 LEU A CA 1
ATOM 1156 C C . LEU A 1 75 ? 37.38619 1.58492 14.45911 1.000 22.74064 73 LEU A C 1
ATOM 1157 O O . LEU A 1 75 ? 37.14773 2.24151 13.44118 1.000 23.35924 73 LEU A O 1
ATOM 1173 N N . GLU A 1 76 ? 38.55199 1.65901 15.08690 1.000 24.19757 74 GLU A N 1
ATOM 1174 C CA . GLU A 1 76 ? 39.59339 2.55446 14.58769 1.000 26.41010 74 GLU A CA 1
ATOM 1175 C C . GLU A 1 76 ? 40.12700 2.07570 13.24512 1.000 25.19814 74 GLU A C 1
ATOM 1176 O O . GLU A 1 76 ? 40.35276 2.88570 12.33852 1.000 26.24177 74 GLU A O 1
ATOM 1188 N N . LYS A 1 77 ? 40.32490 0.76256 13.08937 1.000 25.28188 75 LYS A N 1
ATOM 1189 C CA . LYS A 1 77 ? 40.71106 0.23234 11.78428 1.000 25.82846 75 LYS A CA 1
ATOM 1190 C C . LYS A 1 77 ? 39.68180 0.59241 10.71814 1.000 28.99405 75 LYS A C 1
ATOM 1191 O O . LYS A 1 77 ? 40.04113 0.94545 9.58871 1.000 24.02363 75 LYS A O 1
ATOM 1210 N N . ALA A 1 78 ? 38.39486 0.51895 11.05581 1.000 20.86893 76 ALA A N 1
ATOM 1211 C CA . ALA A 1 78 ? 37.36305 0.90031 10.09365 1.000 19.53797 76 ALA A CA 1
ATOM 1212 C C . ALA A 1 78 ? 37.43133 2.39201 9.78511 1.000 19.75820 76 ALA A C 1
ATOM 1213 O O . ALA A 1 78 ? 37.27455 2.79383 8.62782 1.000 20.59627 76 ALA A O 1
ATOM 1220 N N . ILE A 1 79 ? 37.66240 3.22233 10.80667 1.000 21.00963 77 ILE A N 1
ATOM 1221 C CA . ILE A 1 79 ? 37.81301 4.65877 10.57652 1.000 23.42009 77 ILE A CA 1
ATOM 1222 C C . ILE A 1 79 ? 38.98875 4.92280 9.64543 1.000 23.23078 77 ILE A C 1
ATOM 1223 O O . ILE A 1 79 ? 38.90336 5.75816 8.73412 1.000 23.51077 77 ILE A O 1
ATOM 1239 N N . ASP A 1 80 ? 40.08716 4.17962 9.82375 1.000 22.57727 78 ASP A N 1
ATOM 1240 C CA . ASP A 1 80 ? 41.27105 4.39889 8.99729 1.000 23.55156 78 ASP A CA 1
ATOM 1241 C C . ASP A 1 80 ? 41.01740 4.04829 7.53123 1.000 24.52231 78 ASP A C 1
ATOM 1242 O O . ASP A 1 80 ? 41.57606 4.69725 6.63462 1.000 23.67930 78 ASP A O 1
ATOM 1251 N N . VAL A 1 81 ? 40.19819 3.03162 7.26687 1.000 22.49094 79 VAL A N 1
ATOM 1252 C CA . VAL A 1 81 ? 39.85931 2.68868 5.88651 1.000 22.89074 79 VAL A CA 1
ATOM 1253 C C . VAL A 1 81 ? 38.96455 3.76246 5.27560 1.000 21.41073 79 VAL A C 1
ATOM 1254 O O . VAL A 1 81 ? 39.16820 4.17742 4.12577 1.000 23.37573 79 VAL A O 1
ATOM 1267 N N . ALA A 1 82 ? 37.98675 4.25005 6.04622 1.000 19.33978 80 ALA A N 1
ATOM 1268 C CA . ALA A 1 82 ? 36.93837 5.14086 5.55573 1.000 21.48340 80 ALA A CA 1
ATOM 1269 C C . ALA A 1 82 ? 37.33908 6.60830 5.46257 1.000 24.37465 80 ALA A C 1
ATOM 1270 O O . ALA A 1 82 ? 36.60563 7.38402 4.83499 1.000 21.63085 80 ALA A O 1
ATOM 1277 N N . GLU A 1 83 ? 38.45968 7.01091 6.06579 1.000 22.43153 81 GLU A N 1
ATOM 1278 C CA . GLU A 1 83 ? 38.70368 8.42731 6.29699 1.000 22.91331 81 GLU A CA 1
ATOM 1279 C C . GLU A 1 83 ? 38.91630 9.18459 4.98994 1.000 22.70620 81 GLU A C 1
ATOM 1280 O O . GLU A 1 83 ? 38.34608 10.26682 4.79747 1.000 28.22268 81 GLU A O 1
ATOM 1292 N N . GLU A 1 84 ? 39.71061 8.62317 4.07196 1.000 23.09294 82 GLU A N 1
ATOM 1293 C CA . GLU A 1 84 ? 40.13287 9.37742 2.89003 1.000 31.71116 82 GLU A CA 1
ATOM 1294 C C . GLU A 1 84 ? 38.93392 9.82916 2.05848 1.000 29.98920 82 GLU A C 1
ATOM 1295 O O . GLU A 1 84 ? 38.84629 10.99794 1.66443 1.000 31.70187 82 GLU A O 1
ATOM 1307 N N . LYS A 1 85 ? 38.00037 8.91658 1.78495 1.000 24.84674 83 LYS A N 1
ATOM 1308 C CA . LYS A 1 85 ? 36.85246 9.20082 0.92988 1.000 25.83216 83 LYS A CA 1
ATOM 1309 C C . LYS A 1 85 ? 35.55495 9.32081 1.71931 1.000 25.63115 83 LYS A C 1
ATOM 1310 O O . LYS A 1 85 ? 34.47025 9.24524 1.13257 1.000 29.35195 83 LYS A O 1
ATOM 1329 N N . SER A 1 86 ? 35.65172 9.54902 3.03473 1.000 22.52799 84 SER A N 1
ATOM 1330 C CA . SER A 1 86 ? 34.49051 9.70745 3.91685 1.000 21.18672 84 SER A CA 1
ATOM 1331 C C . SER A 1 86 ? 33.46943 8.59389 3.69161 1.000 22.45175 84 SER A C 1
ATOM 1332 O O . SER A 1 86 ? 32.27462 8.82757 3.52413 1.000 23.06619 84 SER A O 1
ATOM 1340 N N . MET A 1 87 ? 33.95071 7.36128 3.72105 1.000 20.98125 85 MET A N 1
ATOM 1341 C CA . MET A 1 87 ? 33.07931 6.21957 3.50551 1.000 19.72900 85 MET A CA 1
ATOM 1342 C C . MET A 1 87 ? 32.19645 5.97171 4.72739 1.000 19.97724 85 MET A C 1
ATOM 1343 O O . MET A 1 87 ? 32.51333 6.37173 5.85052 1.000 21.16219 85 MET A O 1
ATOM 1357 N N . SER A 1 88 ? 31.08199 5.28719 4.48619 1.000 15.87631 86 SER A N 1
ATOM 1358 C CA . SER A 1 88 ? 30.13530 4.90544 5.52726 1.000 16.21064 86 SER A CA 1
ATOM 1359 C C . SER A 1 88 ? 30.55617 3.58245 6.14593 1.000 20.41540 86 SER A C 1
ATOM 1360 O O . SER A 1 88 ? 30.91833 2.64045 5.44153 1.000 20.23155 86 SER A O 1
ATOM 1368 N N . ILE A 1 89 ? 30.48251 3.51313 7.46923 1.000 16.56887 87 ILE A N 1
ATOM 1369 C CA . ILE A 1 89 ? 30.89163 2.34372 8.22620 1.000 17.14127 87 ILE A CA 1
ATOM 1370 C C . ILE A 1 89 ? 29.64488 1.70847 8.81659 1.000 17.53814 87 ILE A C 1
ATOM 1371 O O . ILE A 1 89 ? 28.91339 2.35924 9.57865 1.000 16.98873 87 ILE A O 1
ATOM 1387 N N . ILE A 1 90 ? 29.44566 0.42806 8.51885 1.000 18.07572 88 ILE A N 1
ATOM 1388 C CA . ILE A 1 90 ? 28.31331 -0.34730 9.02476 1.000 17.98671 88 ILE A CA 1
ATOM 1389 C C . ILE A 1 90 ? 28.83782 -1.45345 9.93378 1.000 17.79245 88 ILE A C 1
ATOM 1390 O O . ILE A 1 90 ? 29.52063 -2.37147 9.46875 1.000 19.19134 88 ILE A O 1
ATOM 1406 N N . LEU A 1 91 ? 28.47179 -1.39860 11.21095 1.000 19.67194 89 LEU A N 1
ATOM 1407 C CA . LEU A 1 91 ? 28.83413 -2.43126 12.17075 1.000 19.08880 89 LEU A CA 1
ATOM 1408 C C . LEU A 1 91 ? 27.79584 -3.53910 12.12382 1.000 24.60722 89 LEU A C 1
ATOM 1409 O O . LEU A 1 91 ? 26.60057 -3.26848 12.26116 1.000 23.78423 89 LEU A O 1
ATOM 1425 N N . ILE A 1 92 ? 28.24981 -4.78291 11.95787 1.000 17.11899 90 ILE A N 1
ATOM 1426 C CA . ILE A 1 92 ? 27.35632 -5.91959 11.75106 1.000 19.11343 90 ILE A CA 1
ATOM 1427 C C . ILE A 1 92 ? 27.64019 -6.97809 12.80496 1.000 18.13037 90 ILE A C 1
ATOM 1428 O O . ILE A 1 92 ? 28.79935 -7.31643 13.06671 1.000 20.39548 90 ILE A O 1
ATOM 1444 N N . HIS A 1 93 ? 26.58615 -7.53345 13.38877 1.000 21.00679 91 HIS A N 1
ATOM 1445 C CA . HIS A 1 93 ? 26.76024 -8.71071 14.22801 1.000 18.84378 91 HIS A CA 1
ATOM 1446 C C . HIS A 1 93 ? 25.62058 -9.67643 13.94915 1.000 20.52342 91 HIS A C 1
ATOM 1447 O O . HIS A 1 93 ? 24.59839 -9.31488 13.36591 1.000 22.21499 91 HIS A O 1
ATOM 1461 N N . SER A 1 94 ? 25.82146 -10.91485 14.35444 1.000 24.31131 92 SER A N 1
ATOM 1462 C CA . SER A 1 94 ? 24.88036 -11.98434 14.07999 1.000 25.69652 92 SER A CA 1
ATOM 1463 C C . SER A 1 94 ? 23.98219 -12.21239 15.28315 1.000 27.02966 92 SER A C 1
ATOM 1464 O O . SER A 1 94 ? 24.35898 -11.93803 16.42503 1.000 24.30296 92 SER A O 1
ATOM 1472 N N . HIS A 1 95 ? 22.79761 -12.76109 15.00873 1.000 21.16514 93 HIS A N 1
ATOM 1473 C CA . HIS A 1 95 ? 21.84477 -13.18889 16.02352 1.000 25.79047 93 HIS A CA 1
ATOM 1474 C C . HIS A 1 95 ? 21.60793 -14.68833 15.88761 1.000 31.04642 93 HIS A C 1
ATOM 1475 O O . HIS A 1 95 ? 20.55475 -15.11834 15.40042 1.000 35.16180 93 HIS A O 1
ATOM 1489 N N . PRO A 1 96 ? 22.56921 -15.51126 16.29874 1.000 29.74974 94 PRO A N 1
ATOM 1490 C CA . PRO A 1 96 ? 22.33584 -16.95837 16.28909 1.000 31.77367 94 PRO A CA 1
ATOM 1491 C C . PRO A 1 96 ? 21.19547 -17.31090 17.22944 1.000 33.71981 94 PRO A C 1
ATOM 1492 O O . PRO A 1 96 ? 21.14648 -16.85163 18.37573 1.000 34.80555 94 PRO A O 1
ATOM 1503 N N . GLY A 1 97 ? 20.28142 -18.14655 16.74232 1.000 41.65675 95 GLY A N 1
ATOM 1504 C CA . GLY A 1 97 ? 19.14954 -18.54237 17.55801 1.000 46.51099 95 GLY A CA 1
ATOM 1505 C C . GLY A 1 97 ? 18.22959 -17.40102 17.92935 1.000 41.43523 95 GLY A C 1
ATOM 1506 O O . GLY A 1 97 ? 17.41022 -17.54633 18.84573 1.000 42.21422 95 GLY A O 1
ATOM 1510 N N . GLY A 1 98 ? 18.34539 -16.26280 17.24246 1.000 36.83298 96 GLY A N 1
ATOM 1511 C CA . GLY A 1 98 ? 17.54167 -15.10180 17.55766 1.000 38.63300 96 GLY A CA 1
ATOM 1512 C C . GLY A 1 98 ? 16.68535 -14.66364 16.38914 1.000 40.00517 96 GLY A C 1
ATOM 1513 O O . GLY A 1 98 ? 16.29904 -15.47444 15.54252 1.000 37.76221 96 GLY A O 1
ATOM 1517 N N . PHE A 1 99 ? 16.40343 -13.36836 16.31857 1.000 34.68330 97 PHE A N 1
ATOM 1518 C CA . PHE A 1 99 ? 15.50105 -12.83108 15.31489 1.000 27.86053 97 PHE A CA 1
ATOM 1519 C C . PHE A 1 99 ? 16.05440 -11.52161 14.80564 1.000 32.59331 97 PHE A C 1
ATOM 1520 O O . PHE A 1 99 ? 16.92097 -10.89475 15.43515 1.000 27.59778 97 PHE A O 1
ATOM 1537 N N . LEU A 1 100 ? 15.53245 -11.10634 13.65037 1.000 26.91935 98 LEU A N 1
ATOM 1538 C CA . LEU A 1 100 ? 15.95644 -9.85743 13.04264 1.000 25.57396 98 LEU A CA 1
ATOM 1539 C C . LEU A 1 100 ? 15.23363 -8.69999 13.72171 1.000 25.92930 98 LEU A C 1
ATOM 1540 O O . LEU A 1 100 ? 14.40977 -7.99674 13.13303 1.000 28.49917 98 LEU A O 1
ATOM 1556 N N . VAL A 1 101 ? 15.58672 -8.50210 14.98392 1.000 22.13267 99 VAL A N 1
ATOM 1557 C CA . VAL A 1 101 ? 15.11802 -7.38115 15.78459 1.000 28.69286 99 VAL A CA 1
ATOM 1558 C C . VAL A 1 101 ? 16.32953 -6.84344 16.52074 1.000 28.09096 99 VAL A C 1
ATOM 1559 O O . VAL A 1 101 ? 17.08798 -7.61930 17.11273 1.000 26.60002 99 VAL A O 1
ATOM 1572 N N . PHE A 1 102 ? 16.52629 -5.52872 16.46765 1.000 28.00349 100 PHE A N 1
ATOM 1573 C CA . PHE A 1 102 ? 17.53987 -4.89917 17.30137 1.000 29.14360 100 PHE A CA 1
ATOM 1574 C C . PHE A 1 102 ? 17.05387 -4.85633 18.74730 1.000 32.17059 100 PHE A C 1
ATOM 1575 O O . PHE A 1 102 ? 15.93469 -4.41506 19.02692 1.000 35.48181 100 PHE A O 1
ATOM 1592 N N . SER A 1 103 ? 17.90216 -5.31151 19.66552 1.000 32.75920 101 SER A N 1
ATOM 1593 C CA . SER A 1 103 ? 17.59934 -5.32549 21.08707 1.000 38.19600 101 SER A CA 1
ATOM 1594 C C . SER A 1 103 ? 17.89636 -3.97602 21.73653 1.000 41.45563 101 SER A C 1
ATOM 1595 O O . SER A 1 103 ? 18.53206 -3.09742 21.15187 1.000 30.96870 101 SER A O 1
ATOM 1603 N N . ASP A 1 104 ? 17.45242 -3.83975 22.99033 1.000 35.51170 102 ASP A N 1
ATOM 1604 C CA . ASP A 1 104 ? 17.78431 -2.65248 23.77682 1.000 31.62064 102 ASP A CA 1
ATOM 1605 C C . ASP A 1 104 ? 19.29121 -2.51332 23.94111 1.000 38.17020 102 ASP A C 1
ATOM 1606 O O . ASP A 1 104 ? 19.82954 -1.40220 23.88865 1.000 39.15101 102 ASP A O 1
ATOM 1615 N N . THR A 1 105 ? 19.98788 -3.63761 24.13242 1.000 37.82862 103 THR A N 1
ATOM 1616 C CA . THR A 1 105 ? 21.44598 -3.62063 24.18253 1.000 40.18828 103 THR A CA 1
ATOM 1617 C C . THR A 1 105 ? 22.03392 -3.09658 22.87955 1.000 38.77554 103 THR A C 1
ATOM 1618 O O . THR A 1 105 ? 22.99332 -2.31640 22.88922 1.000 31.29486 103 THR A O 1
ATOM 1629 N N . ASP A 1 106 ? 21.48038 -3.52700 21.74508 1.000 30.44508 104 ASP A N 1
ATOM 1630 C CA . ASP A 1 106 ? 21.95339 -3.03636 20.45650 1.000 27.84341 104 ASP A CA 1
ATOM 1631 C C . ASP A 1 106 ? 21.75539 -1.53299 20.33411 1.000 31.65398 104 ASP A C 1
ATOM 1632 O O . ASP A 1 106 ? 22.64725 -0.81534 19.86049 1.000 30.09344 104 ASP A O 1
ATOM 1641 N N . ASP A 1 107 ? 20.57664 -1.04579 20.73275 1.000 29.34178 105 ASP A N 1
ATOM 1642 C CA . ASP A 1 107 ? 20.30573 0.38604 20.69794 1.000 32.34293 105 ASP A CA 1
ATOM 1643 C C . ASP A 1 107 ? 21.31351 1.15017 21.54552 1.000 35.54297 105 ASP A C 1
ATOM 1644 O O . ASP A 1 107 ? 21.86273 2.17010 21.11360 1.000 29.64430 105 ASP A O 1
ATOM 1653 N N . SER A 1 108 ? 21.56991 0.66912 22.76287 1.000 32.86417 106 SER A N 1
ATOM 1654 C CA . SER A 1 108 ? 22.45656 1.39592 23.66561 1.000 31.78322 106 SER A CA 1
ATOM 1655 C C . SER A 1 108 ? 23.90371 1.31989 23.19804 1.000 35.30923 106 SER A C 1
ATOM 1656 O O . SER A 1 108 ? 24.65694 2.29403 23.32792 1.000 35.25392 106 SER A O 1
ATOM 1664 N N . SER A 1 109 ? 24.30797 0.17350 22.64990 1.000 32.63840 107 SER A N 1
ATOM 1665 C CA . SER A 1 109 ? 25.63511 0.06329 22.05177 1.000 33.54437 107 SER A CA 1
ATOM 1666 C C . SER A 1 109 ? 25.80289 1.05834 20.90768 1.000 31.71548 107 SER A C 1
ATOM 1667 O O . SER A 1 109 ? 26.79098 1.80107 20.85090 1.000 30.70836 107 SER A O 1
ATOM 1675 N N . ASP A 1 110 ? 24.85477 1.06038 19.96846 1.000 27.68408 108 ASP A N 1
ATOM 1676 C CA . ASP A 1 110 ? 24.89145 1.99713 18.85117 1.000 27.78141 108 ASP A CA 1
ATOM 1677 C C . ASP A 1 110 ? 25.02549 3.44464 19.31929 1.000 32.95561 108 ASP A C 1
ATOM 1678 O O . ASP A 1 110 ? 25.73261 4.24312 18.69286 1.000 29.40739 108 ASP A O 1
ATOM 1687 N N . MET A 1 111 ? 24.32524 3.82177 20.39131 1.000 30.50990 109 MET A N 1
ATOM 1688 C CA . MET A 1 111 ? 24.42621 5.20110 20.85554 1.000 30.60718 109 MET A CA 1
ATOM 1689 C C . MET A 1 111 ? 25.87923 5.58273 21.10891 1.000 40.90641 109 MET A C 1
ATOM 1690 O O . MET A 1 111 ? 26.29794 6.70214 20.79388 1.000 37.53451 109 MET A O 1
ATOM 1704 N N . GLN A 1 112 ? 26.66728 4.65099 21.65418 1.000 31.99048 110 GLN A N 1
ATOM 1705 C CA . GLN A 1 112 ? 28.08628 4.88574 21.90814 1.000 39.31774 110 GLN A CA 1
ATOM 1706 C C . GLN A 1 112 ? 28.92853 4.76933 20.63539 1.000 31.04076 110 GLN A C 1
ATOM 1707 O O . GLN A 1 112 ? 29.70814 5.67303 20.31206 1.000 35.69860 110 GLN A O 1
ATOM 1721 N N . THR A 1 113 ? 28.82749 3.64352 19.92616 1.000 28.87741 111 THR A N 1
ATOM 1722 C CA . THR A 1 113 ? 29.74667 3.40150 18.81805 1.000 27.22665 111 THR A CA 1
ATOM 1723 C C . THR A 1 113 ? 29.49530 4.35554 17.65329 1.000 29.92364 111 THR A C 1
ATOM 1724 O O . THR A 1 113 ? 30.44057 4.74056 16.95180 1.000 25.29261 111 THR A O 1
ATOM 1735 N N . MET A 1 114 ? 28.23461 4.73439 17.41078 1.000 24.43887 112 MET A N 1
ATOM 1736 C CA . MET A 1 114 ? 27.96034 5.61303 16.27610 1.000 26.11365 112 MET A CA 1
ATOM 1737 C C . MET A 1 114 ? 28.53439 7.01419 16.49654 1.000 29.16600 112 MET A C 1
ATOM 1738 O O . MET A 1 114 ? 28.93925 7.67052 15.52928 1.000 29.85703 112 MET A O 1
ATOM 1752 N N . GLN A 1 115 ? 28.58876 7.48803 17.75008 1.000 33.99733 113 GLN A N 1
ATOM 1753 C CA . GLN A 1 115 ? 29.25161 8.76124 18.03124 1.000 31.12542 113 GLN A CA 1
ATOM 1754 C C . GLN A 1 115 ? 30.75106 8.66703 17.77523 1.000 30.66994 113 GLN A C 1
ATOM 1755 O O . GLN A 1 115 ? 31.33578 9.58058 17.18984 1.000 35.04896 113 GLN A O 1
ATOM 1769 N N . SER A 1 116 ? 31.38771 7.56171 18.17977 1.000 32.53175 114 SER A N 1
ATOM 1770 C CA . SER A 1 116 ? 32.80396 7.36810 17.88187 1.000 33.96555 114 SER A CA 1
ATOM 1771 C C . SER A 1 116 ? 33.05487 7.34818 16.37803 1.000 34.02754 114 SER A C 1
ATOM 1772 O O . SER A 1 116 ? 34.04234 7.91078 15.89364 1.000 28.06737 114 SER A O 1
ATOM 1780 N N . LEU A 1 117 ? 32.19281 6.67388 15.62321 1.000 29.27082 115 LEU A N 1
ATOM 1781 C CA . LEU A 1 117 ? 32.41327 6.58383 14.18331 1.000 25.34755 115 LEU A CA 1
ATOM 1782 C C . LEU A 1 117 ? 32.28430 7.94970 13.53027 1.000 28.48184 115 LEU A C 1
ATOM 1783 O O . LEU A 1 117 ? 33.11244 8.31745 12.69257 1.000 25.11717 115 LEU A O 1
ATOM 1799 N N . PHE A 1 118 ? 31.27879 8.73245 13.93284 1.000 25.90638 116 PHE A N 1
ATOM 1800 C CA . PHE A 1 118 ? 31.09846 10.05147 13.33902 1.000 30.63009 116 PHE A CA 1
ATOM 1801 C C . PHE A 1 118 ? 32.22839 10.99934 13.72457 1.000 25.50177 116 PHE A C 1
ATOM 1802 O O . PHE A 1 118 ? 32.64990 11.83169 12.91469 1.000 31.60273 116 PHE A O 1
ATOM 1819 N N . GLN A 1 119 ? 32.72437 10.90315 14.95665 1.000 27.10527 117 GLN A N 1
ATOM 1820 C CA . GLN A 1 119 ? 33.87060 11.72293 15.33607 1.000 29.56333 117 GLN A CA 1
ATOM 1821 C C . GLN A 1 119 ? 35.08627 11.38921 14.48164 1.000 35.32312 117 GLN A C 1
ATOM 1822 O O . GLN A 1 119 ? 35.88088 12.28019 14.15888 1.000 33.81790 117 GLN A O 1
ATOM 1836 N N . GLY A 1 120 ? 35.22520 10.12876 14.07420 1.000 30.74231 118 GLY A N 1
ATOM 1837 C CA . GLY A 1 120 ? 36.31284 9.71347 13.20845 1.000 27.85187 118 GLY A CA 1
ATOM 1838 C C . GLY A 1 120 ? 36.12517 10.08409 11.75283 1.000 27.47284 118 GLY A C 1
ATOM 1839 O O . GLY A 1 120 ? 37.08183 10.50001 11.08714 1.000 25.53329 118 GLY A O 1
ATOM 1843 N N . VAL A 1 121 ? 34.90330 9.92035 11.23977 1.000 23.11159 119 VAL A N 1
ATOM 1844 C CA . VAL A 1 121 ? 34.58328 10.16115 9.83504 1.000 26.25371 119 VAL A CA 1
ATOM 1845 C C . VAL A 1 121 ? 33.24364 10.88867 9.75826 1.000 26.18161 119 VAL A C 1
ATOM 1846 O O . VAL A 1 121 ? 32.21098 10.34034 10.16052 1.000 26.38586 119 VAL A O 1
ATOM 1859 N N . ASP A 1 122 ? 33.25207 12.10066 9.20527 1.000 27.08556 120 ASP A N 1
ATOM 1860 C CA . ASP A 1 122 ? 32.04332 12.90805 9.05134 1.000 29.46641 120 ASP A CA 1
ATOM 1861 C C . ASP A 1 122 ? 31.26398 12.32860 7.87765 1.000 26.71352 120 ASP A C 1
ATOM 1862 O O . ASP A 1 122 ? 31.47486 12.68929 6.71390 1.000 23.67893 120 ASP A O 1
ATOM 1871 N N . ALA A 1 123 ? 30.36827 11.39393 8.19114 1.000 23.70069 121 ALA A N 1
ATOM 1872 C CA . ALA A 1 123 ? 29.58966 10.66840 7.19685 1.000 23.80565 121 ALA A CA 1
ATOM 1873 C C . ALA A 1 123 ? 28.44308 9.94875 7.89254 1.000 23.39003 121 ALA A C 1
ATOM 1874 O O . ALA A 1 123 ? 28.42874 9.80683 9.11678 1.000 23.99932 121 ALA A O 1
ATOM 1881 N N . ILE A 1 124 ? 27.47037 9.51204 7.08824 1.000 23.33622 122 ILE A N 1
ATOM 1882 C CA . ILE A 1 124 ? 26.44450 8.59242 7.56784 1.000 19.77463 122 ILE A CA 1
ATOM 1883 C C . ILE A 1 124 ? 27.08793 7.25557 7.91137 1.000 20.67045 122 ILE A C 1
ATOM 1884 O O . ILE A 1 124 ? 27.85928 6.70256 7.11648 1.000 21.69096 122 ILE A O 1
ATOM 1900 N N . HIS A 1 125 ? 26.73338 6.70296 9.06779 1.000 20.16811 123 HIS A N 1
ATOM 1901 C CA . HIS A 1 125 ? 27.19888 5.38212 9.48473 1.000 18.29796 123 HIS A CA 1
ATOM 1902 C C . HIS A 1 125 ? 25.98472 4.56893 9.89634 1.000 22.28662 123 HIS A C 1
ATOM 1903 O O . HIS A 1 125 ? 24.84828 5.04808 9.83560 1.000 19.96313 123 HIS A O 1
ATOM 1917 N N . GLY A 1 126 ? 26.20552 3.32547 10.30390 1.000 19.18602 124 GLY A N 1
ATOM 1918 C CA . GLY A 1 126 ? 25.04670 2.54385 10.68930 1.000 18.48699 124 GLY A CA 1
ATOM 1919 C C . GLY A 1 126 ? 25.43213 1.21287 11.28788 1.000 20.70836 124 GLY A C 1
ATOM 1920 O O . GLY A 1 126 ? 26.60839 0.92002 11.51469 1.000 18.91649 124 GLY A O 1
ATOM 1924 N N . SER A 1 127 ? 24.40033 0.41565 11.56711 1.000 20.49453 125 SER A N 1
ATOM 1925 C CA . SER A 1 127 ? 24.57143 -0.91777 12.11959 1.000 18.20063 125 SER A CA 1
ATOM 1926 C C . SER A 1 127 ? 23.58158 -1.87199 11.46965 1.000 23.02247 125 SER A C 1
ATOM 1927 O O . SER A 1 127 ? 22.55797 -1.46545 10.91079 1.000 19.03356 125 SER A O 1
ATOM 1935 N N . ALA A 1 128 ? 23.90695 -3.15933 11.54319 1.000 20.73743 126 ALA A N 1
ATOM 1936 C CA . ALA A 1 128 ? 23.10455 -4.18105 10.89310 1.000 19.35431 126 ALA A CA 1
ATOM 1937 C C . ALA A 1 128 ? 23.21274 -5.46972 11.68575 1.000 21.16873 126 ALA A C 1
ATOM 1938 O O . ALA A 1 128 ? 24.15306 -5.66946 12.46259 1.000 19.04380 126 ALA A O 1
ATOM 1945 N N . ILE A 1 129 ? 22.24658 -6.35107 11.45314 1.000 16.93495 127 ILE A N 1
ATOM 1946 C CA . ILE A 1 129 ? 22.18681 -7.66394 12.07731 1.000 16.22047 127 ILE A CA 1
ATOM 1947 C C . ILE A 1 129 ? 21.86495 -8.66381 10.97741 1.000 19.84464 127 ILE A C 1
ATOM 1948 O O . ILE A 1 129 ? 21.26075 -8.32307 9.95451 1.000 19.31918 127 ILE A O 1
ATOM 1964 N N . MET A 1 130 ? 22.29394 -9.90067 11.19149 1.000 17.80022 128 MET A N 1
ATOM 1965 C CA . MET A 1 130 ? 22.08986 -11.00223 10.25804 1.000 18.07732 128 MET A CA 1
ATOM 1966 C C . MET A 1 130 ? 21.66190 -12.22813 11.04840 1.000 18.61029 128 MET A C 1
ATOM 1967 O O . MET A 1 130 ? 22.15720 -12.46112 12.15575 1.000 22.12711 128 MET A O 1
ATOM 1981 N N . ILE A 1 131 ? 20.74125 -13.00491 10.48648 1.000 21.93679 129 ILE A N 1
ATOM 1982 C CA . ILE A 1 131 ? 20.42657 -14.32268 11.01194 1.000 22.88566 129 ILE A CA 1
ATOM 1983 C C . ILE A 1 131 ? 21.05221 -15.37814 10.10445 1.000 19.98243 129 ILE A C 1
ATOM 1984 O O . ILE A 1 131 ? 21.60344 -15.07879 9.04432 1.000 21.42825 129 ILE A O 1
ATOM 2000 N N . HIS A 1 132 ? 20.96602 -16.63803 10.53359 1.000 22.55483 130 HIS A N 1
ATOM 2001 C CA . HIS A 1 132 ? 21.76001 -17.70716 9.93211 1.000 21.34771 130 HIS A CA 1
ATOM 2002 C C . HIS A 1 132 ? 21.46237 -17.87602 8.45179 1.000 26.44724 130 HIS A C 1
ATOM 2003 O O . HIS A 1 132 ? 22.35329 -18.23647 7.67746 1.000 25.49336 130 HIS A O 1
ATOM 2017 N N . SER A 1 133 ? 20.21558 -17.62356 8.05310 1.000 28.74351 131 SER A N 1
ATOM 2018 C CA . SER A 1 133 ? 19.79353 -17.72246 6.66370 1.000 25.17934 131 SER A CA 1
ATOM 2019 C C . SER A 1 133 ? 20.50986 -16.73990 5.74679 1.000 26.51242 131 SER A C 1
ATOM 2020 O O . SER A 1 133 ? 20.45405 -16.90354 4.52378 1.000 21.58390 131 SER A O 1
ATOM 2028 N N . GLY A 1 134 ? 21.14795 -15.71035 6.29995 1.000 18.75116 132 GLY A N 1
ATOM 2029 C CA . GLY A 1 134 ? 21.75354 -14.65326 5.52477 1.000 22.63271 132 GLY A CA 1
ATOM 2030 C C . GLY A 1 134 ? 20.94411 -13.37967 5.47895 1.000 19.37543 132 GLY A C 1
ATOM 2031 O O . GLY A 1 134 ? 21.48661 -12.33569 5.09830 1.000 18.17826 132 GLY A O 1
ATOM 2035 N N . GLU A 1 135 ? 19.66974 -13.42975 5.86707 1.000 18.63781 133 GLU A N 1
ATOM 2036 C CA . GLU A 1 135 ? 18.83648 -12.23659 5.84221 1.000 18.85567 133 GLU A CA 1
ATOM 2037 C C . GLU A 1 135 ? 19.35879 -11.19662 6.83337 1.000 17.56633 133 GLU A C 1
ATOM 2038 O O . GLU A 1 135 ? 19.84981 -11.53606 7.91097 1.000 19.00666 133 GLU A O 1
ATOM 2050 N N . MET A 1 136 ? 19.19541 -9.92020 6.47466 1.000 17.99504 134 MET A N 1
ATOM 2051 C CA . MET A 1 136 ? 19.72891 -8.79302 7.23939 1.000 18.93091 134 MET A CA 1
ATOM 2052 C C . MET A 1 136 ? 18.68702 -7.69446 7.45565 1.000 19.96635 134 MET A C 1
ATOM 2053 O O . MET A 1 136 ? 17.74067 -7.52697 6.67748 1.000 17.57810 134 MET A O 1
ATOM 2067 N N . ARG A 1 137 ? 18.87962 -6.94011 8.53677 1.000 16.64760 135 ARG A N 1
ATOM 2068 C CA . ARG A 1 137 ? 18.24756 -5.64714 8.74505 1.000 19.57246 135 ARG A CA 1
ATOM 2069 C C . ARG A 1 137 ? 19.34638 -4.62844 9.02218 1.000 16.96194 135 ARG A C 1
ATOM 2070 O O . ARG A 1 137 ? 20.41153 -4.98423 9.53352 1.000 16.95667 135 ARG A O 1
ATOM 2091 N N . ALA A 1 138 ? 19.09275 -3.36022 8.68960 1.000 17.62525 136 ALA A N 1
ATOM 2092 C CA . ALA A 1 138 ? 20.08917 -2.32910 8.94791 1.000 17.41147 136 ALA A CA 1
ATOM 2093 C C . ALA A 1 138 ? 19.41441 -0.99799 9.25157 1.000 17.72824 136 ALA A C 1
ATOM 2094 O O . ALA A 1 138 ? 18.24488 -0.77469 8.93281 1.000 17.41197 136 ALA A O 1
ATOM 2101 N N . ARG A 1 139 ? 20.16823 -0.12075 9.91202 1.000 18.53090 137 ARG A N 1
ATOM 2102 C CA . ARG A 1 139 ? 19.69623 1.22271 10.19499 1.000 18.12037 137 ARG A CA 1
ATOM 2103 C C . ARG A 1 139 ? 20.87938 2.17597 10.17060 1.000 20.28341 137 ARG A C 1
ATOM 2104 O O . ARG A 1 139 ? 22.02992 1.78169 10.38055 1.000 21.41587 137 ARG A O 1
ATOM 2125 N N . LEU A 1 140 ? 20.56986 3.44520 9.93745 1.000 19.98541 138 LEU A N 1
ATOM 2126 C CA . LEU A 1 140 ? 21.55958 4.47831 9.69964 1.000 19.43493 138 LEU A CA 1
ATOM 2127 C C . LEU A 1 140 ? 21.47560 5.57127 10.75230 1.000 21.01714 138 LEU A C 1
ATOM 2128 O O . LEU A 1 140 ? 20.41265 5.84203 11.32831 1.000 22.67679 138 LEU A O 1
ATOM 2144 N N . TYR A 1 141 ? 22.62435 6.19578 10.98635 1.000 20.43922 139 TYR A N 1
ATOM 2145 C CA . TYR A 1 141 ? 22.78586 7.24491 11.98381 1.000 19.69616 139 TYR A CA 1
ATOM 2146 C C . TYR A 1 141 ? 23.44685 8.42267 11.28925 1.000 21.89232 139 TYR A C 1
ATOM 2147 O O . TYR A 1 141 ? 24.48168 8.25269 10.63559 1.000 24.64625 139 TYR A O 1
ATOM 2165 N N . ARG A 1 142 ? 22.85071 9.59801 11.41875 1.000 26.71200 140 ARG A N 1
ATOM 2166 C CA . ARG A 1 142 ? 23.40959 10.83644 10.89638 1.000 31.88978 140 ARG A CA 1
ATOM 2167 C C . ARG A 1 142 ? 23.94889 11.66573 12.05160 1.000 34.69487 140 ARG A C 1
ATOM 2168 O O . ARG A 1 142 ? 23.33809 11.73052 13.12400 1.000 30.03828 140 ARG A O 1
ATOM 2189 N N . GLU A 1 143 ? 25.10933 12.28343 11.82729 1.000 33.15128 141 GLU A N 1
ATOM 2190 C CA . GLU A 1 143 ? 25.79917 13.04849 12.85782 1.000 31.10678 141 GLU A CA 1
ATOM 2191 C C . GLU A 1 143 ? 25.92535 12.23553 14.14375 1.000 31.39401 141 GLU A C 1
ATOM 2192 O O . GLU A 1 143 ? 25.95464 12.78395 15.24505 1.000 31.19649 141 GLU A O 1
ATOM 2204 N N . GLY A 1 144 ? 26.00136 10.90898 14.00135 1.000 33.04852 142 GLY A N 1
ATOM 2205 C CA . GLY A 1 144 ? 26.16836 10.02959 15.14194 1.000 34.82036 142 GLY A CA 1
ATOM 2206 C C . GLY A 1 144 ? 24.91156 9.68957 15.91663 1.000 34.55265 142 GLY A C 1
ATOM 2207 O O . GLY A 1 144 ? 25.01685 9.00319 16.93912 1.000 35.81969 142 GLY A O 1
ATOM 2211 N N . LYS A 1 145 ? 23.72754 10.11261 15.45431 1.000 32.71694 143 LYS A N 1
ATOM 2212 C CA . LYS A 1 145 ? 22.45987 9.89599 16.15188 1.000 39.23665 143 LYS A CA 1
ATOM 2213 C C . LYS A 1 145 ? 21.44568 9.25029 15.21289 1.000 44.47998 143 LYS A C 1
ATOM 2214 O O . LYS A 1 145 ? 21.43645 9.52804 14.01117 1.000 42.29256 143 LYS A O 1
ATOM 2233 N N . PHE A 1 146 ? 20.57829 8.39295 15.76453 1.000 41.01714 144 PHE A N 1
ATOM 2234 C CA . PHE A 1 146 ? 19.69459 7.59782 14.91387 1.000 44.88269 144 PHE A CA 1
ATOM 2235 C C . PHE A 1 146 ? 18.93353 8.48799 13.94971 1.000 35.58053 144 PHE A C 1
ATOM 2236 O O . PHE A 1 146 ? 18.38722 9.52550 14.33359 1.000 38.29622 144 PHE A O 1
ATOM 2253 N N . ALA A 1 147 ? 18.89383 8.06617 12.69173 1.000 40.41626 145 ALA A N 1
ATOM 2254 C CA . ALA A 1 147 ? 18.12114 8.76978 11.67750 1.000 40.77617 145 ALA A CA 1
ATOM 2255 C C . ALA A 1 147 ? 16.99172 7.90425 11.14504 1.000 40.51899 145 ALA A C 1
ATOM 2256 O O . ALA A 1 147 ? 15.82357 8.29953 11.24249 1.000 41.75822 145 ALA A O 1
ATOM 2263 N N . GLU A 1 148 ? 17.29704 6.72813 10.59955 1.000 29.28206 146 GLU A N 1
ATOM 2264 C CA . GLU A 1 148 ? 16.25940 5.97650 9.92442 1.000 31.11690 146 GLU A CA 1
ATOM 2265 C C . GLU A 1 148 ? 16.72720 4.55763 9.66498 1.000 24.39464 146 GLU A C 1
ATOM 2266 O O . GLU A 1 148 ? 17.91874 4.29526 9.45941 1.000 22.70425 146 GLU A O 1
ATOM 2278 N N . ASN A 1 149 ? 15.75720 3.65605 9.63512 1.000 25.36607 147 ASN A N 1
ATOM 2279 C CA . ASN A 1 149 ? 16.01486 2.31067 9.17599 1.000 19.52087 147 ASN A CA 1
ATOM 2280 C C . ASN A 1 149 ? 16.35291 2.31176 7.68669 1.000 18.21109 147 ASN A C 1
ATOM 2281 O O . ASN A 1 149 ? 16.04896 3.25017 6.93916 1.000 20.86245 147 ASN A O 1
ATOM 2292 N N . VAL A 1 150 ? 17.03426 1.25917 7.27412 1.000 16.95101 148 VAL A N 1
ATOM 2293 C CA . VAL A 1 150 ? 17.25238 0.99358 5.85651 1.000 19.48182 148 VAL A CA 1
ATOM 2294 C C . VAL A 1 150 ? 16.02048 0.26503 5.33796 1.000 18.89214 148 VAL A C 1
ATOM 2295 O O . VAL A 1 150 ? 15.64080 -0.78592 5.86730 1.000 19.74320 148 VAL A O 1
ATOM 2308 N N . GLU A 1 151 ? 15.36572 0.84842 4.32781 1.000 17.50071 149 GLU A N 1
ATOM 2309 C CA . GLU A 1 151 ? 14.16338 0.23354 3.77836 1.000 20.11929 149 GLU A CA 1
ATOM 2310 C C . GLU A 1 151 ? 14.47397 -1.12403 3.15450 1.000 18.48429 149 GLU A C 1
ATOM 2311 O O . GLU A 1 151 ? 13.68570 -2.06392 3.28143 1.000 19.23298 149 GLU A O 1
ATOM 2323 N N . LEU A 1 152 ? 15.58602 -1.22482 2.42602 1.000 14.54002 150 LEU A N 1
ATOM 2324 C CA . LEU A 1 152 ? 15.92332 -2.42734 1.66753 1.000 15.63247 150 LEU A CA 1
ATOM 2325 C C . LEU A 1 152 ? 17.39654 -2.75992 1.80890 1.000 18.78022 150 LEU A C 1
ATOM 2326 O O . LEU A 1 152 ? 18.25412 -1.94393 1.45789 1.000 18.18153 150 LEU A O 1
ATOM 2342 N N . VAL A 1 153 ? 17.69829 -3.96158 2.30201 1.000 15.13921 151 VAL A N 1
ATOM 2343 C CA . VAL A 1 153 ? 19.02042 -4.55814 2.15475 1.000 15.50799 151 VAL A CA 1
ATOM 2344 C C . VAL A 1 153 ? 18.89508 -5.59045 1.05233 1.000 17.28087 151 VAL A C 1
ATOM 2345 O O . VAL A 1 153 ? 17.96078 -6.39814 1.07409 1.000 16.81596 151 VAL A O 1
ATOM 2358 N N . THR A 1 154 ? 19.81217 -5.57400 0.09428 1.000 15.68750 152 THR A N 1
ATOM 2359 C CA . THR A 1 154 ? 19.65562 -6.41894 -1.08212 1.000 15.44439 152 THR A CA 1
ATOM 2360 C C . THR A 1 154 ? 20.99506 -6.97762 -1.53692 1.000 16.56580 152 THR A C 1
ATOM 2361 O O . THR A 1 154 ? 22.03754 -6.32282 -1.43533 1.000 15.51886 152 THR A O 1
ATOM 2372 N N . VAL A 1 155 ? 20.94124 -8.21321 -2.02819 1.000 16.58305 153 VAL A N 1
ATOM 2373 C CA . VAL A 1 155 ? 22.04129 -8.87681 -2.70581 1.000 14.53000 153 VAL A CA 1
ATOM 2374 C C . VAL A 1 155 ? 21.50086 -9.41502 -4.02631 1.000 17.05202 153 VAL A C 1
ATOM 2375 O O . VAL A 1 155 ? 20.59285 -10.25329 -4.02282 1.000 16.60895 153 VAL A O 1
ATOM 2388 N N . ALA A 1 156 ? 22.05938 -8.95333 -5.14510 1.000 15.84502 154 ALA A N 1
ATOM 2389 C CA . ALA A 1 156 ? 21.72094 -9.50913 -6.45632 1.000 17.14348 154 ALA A CA 1
ATOM 2390 C C . ALA A 1 156 ? 22.79842 -10.53806 -6.78377 1.000 16.60240 154 ALA A C 1
ATOM 2391 O O . ALA A 1 156 ? 23.88284 -10.21418 -7.27844 1.000 19.02490 154 ALA A O 1
ATOM 2398 N N . GLY A 1 157 ? 22.49765 -11.78889 -6.46326 1.000 18.05376 155 GLY A N 1
ATOM 2399 C CA . GLY A 1 157 ? 23.32851 -12.91931 -6.77138 1.000 18.35560 155 GLY A CA 1
ATOM 2400 C C . GLY A 1 157 ? 22.81452 -13.61104 -8.01011 1.000 17.22940 155 GLY A C 1
ATOM 2401 O O . GLY A 1 157 ? 22.25906 -12.97414 -8.91319 1.000 18.24252 155 GLY A O 1
ATOM 2405 N N . ASP A 1 158 ? 23.02320 -14.92346 -8.07287 1.000 17.14106 156 ASP A N 1
ATOM 2406 C CA . ASP A 1 158 ? 22.30670 -15.71261 -9.06961 1.000 18.19844 156 ASP A CA 1
ATOM 2407 C C . ASP A 1 158 ? 20.80498 -15.61220 -8.82308 1.000 18.49683 156 ASP A C 1
ATOM 2408 O O . ASP A 1 158 ? 20.02376 -15.42515 -9.76422 1.000 20.43995 156 ASP A O 1
ATOM 2417 N N . ASP A 1 159 ? 20.39250 -15.71059 -7.55743 1.000 17.26973 157 ASP A N 1
ATOM 2418 C CA . ASP A 1 159 ? 19.07357 -15.29571 -7.10747 1.000 18.05192 157 ASP A CA 1
ATOM 2419 C C . ASP A 1 159 ? 19.18807 -13.87435 -6.57899 1.000 17.81757 157 ASP A C 1
ATOM 2420 O O . ASP A 1 159 ? 20.24070 -13.48425 -6.06748 1.000 16.16205 157 ASP A O 1
ATOM 2429 N N . ILE A 1 160 ? 18.10131 -13.10082 -6.68774 1.000 15.38267 158 ILE A N 1
ATOM 2430 C CA . ILE A 1 160 ? 18.07329 -11.71766 -6.20623 1.000 15.52983 158 ILE A CA 1
ATOM 2431 C C . ILE A 1 160 ? 17.28930 -11.68201 -4.90497 1.000 16.10760 158 ILE A C 1
ATOM 2432 O O . ILE A 1 160 ? 16.13428 -12.12091 -4.85805 1.000 17.06254 158 ILE A O 1
ATOM 2448 N N . HIS A 1 161 ? 17.91078 -11.14760 -3.85683 1.000 15.64171 159 HIS A N 1
ATOM 2449 C CA . HIS A 1 161 ? 17.35754 -11.14691 -2.50795 1.000 20.31992 159 HIS A CA 1
ATOM 2450 C C . HIS A 1 161 ? 16.96288 -9.73492 -2.10952 1.000 15.96584 159 HIS A C 1
ATOM 2451 O O . HIS A 1 161 ? 17.78741 -8.81314 -2.17691 1.000 17.21772 159 HIS A O 1
ATOM 2465 N N . TYR A 1 162 ? 15.70988 -9.57732 -1.67913 1.000 16.21986 160 TYR A N 1
ATOM 2466 C CA . TYR A 1 162 ? 15.17503 -8.30059 -1.21956 1.000 14.71737 160 TYR A CA 1
ATOM 2467 C C . TYR A 1 162 ? 14.71145 -8.49420 0.21995 1.000 20.95097 160 TYR A C 1
ATOM 2468 O O . TYR A 1 162 ? 13.75675 -9.23844 0.47314 1.000 18.78332 160 TYR A O 1
ATOM 2486 N N . TRP A 1 163 ? 15.40661 -7.85618 1.16367 1.000 18.34736 161 TRP A N 1
ATOM 2487 C CA . TRP A 1 163 ? 15.09456 -7.95857 2.58547 1.000 19.82580 161 TRP A CA 1
ATOM 2488 C C . TRP A 1 163 ? 14.55525 -6.60747 3.03900 1.000 15.18274 161 TRP A C 1
ATOM 2489 O O . TRP A 1 163 ? 15.31161 -5.63112 3.14072 1.000 15.74478 161 TRP A O 1
ATOM 2510 N N . TRP A 1 164 ? 13.24583 -6.55069 3.26572 1.000 17.95316 162 TRP A N 1
ATOM 2511 C CA . TRP A 1 164 ? 12.54187 -5.29758 3.50863 1.000 18.32377 162 TRP A CA 1
ATOM 2512 C C . TRP A 1 164 ? 12.42915 -5.00716 5.00018 1.000 22.66930 162 TRP A C 1
ATOM 2513 O O . TRP A 1 164 ? 12.15046 -5.90086 5.80190 1.000 21.88252 162 TRP A O 1
ATOM 2534 N N . ASP A 1 165 ? 12.65057 -3.74388 5.35627 1.000 19.55691 163 ASP A N 1
ATOM 2535 C CA . ASP A 1 165 ? 12.31596 -3.24269 6.68672 1.000 22.31299 163 ASP A CA 1
ATOM 2536 C C . ASP A 1 165 ? 10.90562 -3.67316 7.08475 1.000 21.40440 163 ASP A C 1
ATOM 2537 O O . ASP A 1 165 ? 9.96068 -3.58257 6.29284 1.000 21.64068 163 ASP A O 1
ATOM 2546 N N . ASP A 1 166 ? 10.76619 -4.15043 8.32456 1.000 18.76570 164 ASP A N 1
ATOM 2547 C CA . ASP A 1 166 ? 9.51067 -4.74774 8.78137 1.000 20.14361 164 ASP A CA 1
ATOM 2548 C C . ASP A 1 166 ? 8.38512 -3.73348 8.92657 1.000 22.83161 164 ASP A C 1
ATOM 2549 O O . ASP A 1 166 ? 8.57383 -2.61994 9.43314 1.000 23.70412 164 ASP A O 1
ATOM 2558 N N . LYS A 1 167 ? 7.18971 -4.15854 8.52709 1.000 22.04529 165 LYS A N 1
ATOM 2559 C CA . LYS A 1 167 ? 5.96047 -3.39700 8.66160 1.000 23.60978 165 LYS A CA 1
ATOM 2560 C C . LYS A 1 167 ? 4.90225 -4.25637 9.34244 1.000 25.16559 165 LYS A C 1
ATOM 2561 O O . LYS A 1 167 ? 5.03501 -5.47642 9.45395 1.000 24.95498 165 LYS A O 1
ATOM 2580 N N . THR A 1 168 ? 3.82735 -3.60137 9.77437 1.000 26.93294 166 THR A N 1
ATOM 2581 C CA . THR A 1 168 ? 2.73144 -4.31365 10.42246 1.000 28.73924 166 THR A CA 1
ATOM 2582 C C . THR A 1 168 ? 2.03374 -5.26152 9.45834 1.000 28.80009 166 THR A C 1
ATOM 2583 O O . THR A 1 168 ? 1.46110 -6.26810 9.88207 1.000 29.83665 166 THR A O 1
ATOM 2594 N N . GLU A 1 169 ? 2.09719 -4.96954 8.16703 1.000 29.65839 167 GLU A N 1
ATOM 2595 C CA . GLU A 1 169 ? 1.46331 -5.79034 7.14979 1.000 41.00998 167 GLU A CA 1
ATOM 2596 C C . GLU A 1 169 ? 2.28826 -7.04971 6.87093 1.000 26.64423 167 GLU A C 1
ATOM 2597 O O . GLU A 1 169 ? 3.49068 -7.11327 7.13780 1.000 25.26122 167 GLU A O 1
ATOM 2609 N N . GLN A 1 170 ? 1.61300 -8.05899 6.31442 1.000 34.46963 168 GLN A N 1
ATOM 2610 C CA . GLN A 1 170 ? 2.28966 -9.28355 5.89514 1.000 33.93175 168 GLN A CA 1
ATOM 2611 C C . GLN A 1 170 ? 3.31879 -8.98882 4.81334 1.000 27.58735 168 GLN A C 1
ATOM 2612 O O . GLN A 1 170 ? 3.07306 -8.20253 3.89438 1.000 37.60868 168 GLN A O 1
ATOM 2626 N N . GLN A 1 171 ? 4.47708 -9.63867 4.92037 1.000 32.54147 169 GLN A N 1
ATOM 2627 C CA . GLN A 1 171 ? 5.60528 -9.38367 4.03489 1.000 27.27059 169 GLN A CA 1
ATOM 2628 C C . GLN A 1 171 ? 6.29375 -10.67990 3.62631 1.000 31.51531 169 GLN A C 1
ATOM 2629 O O . GLN A 1 171 ? 7.52124 -10.73507 3.49164 1.000 36.79807 169 GLN A O 1
ATOM 2643 N N . LEU A 1 172 ? 5.52146 -11.73544 3.40259 1.000 37.58333 170 LEU A N 1
ATOM 2644 C CA . LEU A 1 172 ? 6.11228 -12.99188 2.95709 1.000 40.06113 170 LEU A CA 1
ATOM 2645 C C . LEU A 1 172 ? 6.70121 -12.83243 1.55953 1.000 31.68271 170 LEU A C 1
ATOM 2646 O O . LEU A 1 172 ? 6.24792 -12.00858 0.76073 1.000 32.31946 170 LEU A O 1
ATOM 2662 N N . LYS A 1 173 ? 7.73051 -13.61753 1.26442 1.000 33.98319 171 LYS A N 1
ATOM 2663 C CA . LYS A 1 173 ? 8.30508 -13.56815 -0.07270 1.000 31.06271 171 LYS A CA 1
ATOM 2664 C C . LYS A 1 173 ? 7.25868 -14.05289 -1.06822 1.000 26.98106 171 LYS A C 1
ATOM 2665 O O . LYS A 1 173 ? 6.66727 -15.12277 -0.87158 1.000 33.79071 171 LYS A O 1
ATOM 2684 N N . PRO A 1 174 ? 6.97612 -13.30316 -2.11820 1.000 32.66268 172 PRO A N 1
ATOM 2685 C CA . PRO A 1 174 ? 5.93328 -13.73144 -3.04085 1.000 36.49231 172 PRO A CA 1
ATOM 2686 C C . PRO A 1 174 ? 6.41557 -14.80995 -3.99693 1.000 33.83582 172 PRO A C 1
ATOM 2687 O O . PRO A 1 174 ? 7.60987 -15.01083 -4.22053 1.000 28.71732 172 PRO A O 1
ATOM 2698 N N . ILE A 1 175 ? 5.45566 -15.50451 -4.52412 1.000 35.61028 173 ILE A N 1
ATOM 2699 C CA . ILE A 1 175 ? 5.62729 -16.53690 -5.53453 1.000 30.37579 173 ILE A CA 1
ATOM 2700 C C . ILE A 1 175 ? 5.59076 -15.87252 -6.89625 1.000 27.75197 173 ILE A C 1
ATOM 2701 O O . ILE A 1 175 ? 4.92259 -14.85396 -7.09266 1.000 33.69144 173 ILE A O 1
ATOM 2717 N N . ALA A 1 176 ? 6.32305 -16.43739 -7.85055 1.000 21.23464 174 ALA A N 1
ATOM 2718 C CA . ALA A 1 176 ? 6.33095 -15.85234 -9.18145 1.000 23.54930 174 ALA A CA 1
ATOM 2719 C C . ALA A 1 176 ? 4.91086 -15.79107 -9.73007 1.000 30.85741 174 ALA A C 1
ATOM 2720 O O . ALA A 1 176 ? 4.07912 -16.66758 -9.46865 1.000 28.84480 174 ALA A O 1
ATOM 2727 N N . PHE A 1 177 ? 4.62621 -14.72895 -10.47214 1.000 26.98371 175 PHE A N 1
ATOM 2728 C CA . PHE A 1 177 ? 3.38309 -14.58270 -11.21518 1.000 31.27125 175 PHE A CA 1
ATOM 2729 C C . PHE A 1 177 ? 2.16100 -14.37071 -10.32875 1.000 34.94891 175 PHE A C 1
ATOM 2730 O O . PHE A 1 177 ? 1.03666 -14.55935 -10.79369 1.000 56.29746 175 PHE A O 1
ATOM 2747 N N . THR A 1 178 ? 2.33647 -13.97357 -9.07004 1.000 32.43250 176 THR A N 1
ATOM 2748 C CA . THR A 1 178 ? 1.24254 -13.64935 -8.16462 1.000 38.50393 176 THR A CA 1
ATOM 2749 C C . THR A 1 178 ? 1.21901 -12.14918 -7.85914 1.000 59.03800 176 THR A C 1
ATOM 2750 O O . THR A 1 178 ? 1.92569 -11.35790 -8.49223 1.000 37.49937 176 THR A O 1
ATOM 2761 N N . SER A 1 179 ? 0.41009 -11.77172 -6.85625 1.000 50.38323 177 SER A N 1
ATOM 2762 C CA . SER A 1 179 ? 0.21381 -10.38361 -6.44486 1.000 36.78727 177 SER A CA 1
ATOM 2763 C C . SER A 1 179 ? 1.25858 -9.90040 -5.45344 1.000 42.77644 177 SER A C 1
ATOM 2764 O O . SER A 1 179 ? 1.53436 -8.69452 -5.38026 1.000 43.92092 177 SER A O 1
ATOM 2772 N N . GLY A 1 180 ? 1.82534 -10.79414 -4.65703 1.000 32.26093 178 GLY A N 1
ATOM 2773 C CA . GLY A 1 180 ? 2.97405 -10.39883 -3.88065 1.000 52.00725 178 GLY A CA 1
ATOM 2774 C C . GLY A 1 180 ? 4.10754 -9.94025 -4.77245 1.000 30.96829 178 GLY A C 1
ATOM 2775 O O . GLY A 1 180 ? 4.91367 -9.09580 -4.37428 1.000 34.99393 178 GLY A O 1
ATOM 2779 N N . MET A 1 181 ? 4.19595 -10.49366 -5.98962 1.000 31.31013 179 MET A N 1
ATOM 2780 C CA . MET A 1 181 ? 5.22832 -10.04671 -6.91921 1.000 21.81238 179 MET A CA 1
ATOM 2781 C C . MET A 1 181 ? 5.05825 -8.56095 -7.19246 1.000 21.55385 179 MET A C 1
ATOM 2782 O O . MET A 1 181 ? 6.01637 -7.78017 -7.13021 1.000 21.18402 179 MET A O 1
ATOM 2796 N N . THR A 1 182 ? 3.81564 -8.14812 -7.43708 1.000 23.46855 180 THR A N 1
ATOM 2797 C CA . THR A 1 182 ? 3.52524 -6.75372 -7.70388 1.000 28.25291 180 THR A CA 1
ATOM 2798 C C . THR A 1 182 ? 3.88520 -5.88731 -6.50788 1.000 23.71021 180 THR A C 1
ATOM 2799 O O . THR A 1 182 ? 4.36563 -4.76361 -6.67458 1.000 31.68236 180 THR A O 1
ATOM 2810 N N . ASP A 1 183 ? 3.68123 -6.40592 -5.28959 1.000 26.39161 181 ASP A N 1
ATOM 2811 C CA . ASP A 1 183 ? 4.03176 -5.65497 -4.08932 1.000 33.69733 181 ASP A CA 1
ATOM 2812 C C . ASP A 1 183 ? 5.52271 -5.35600 -4.03206 1.000 39.60043 181 ASP A C 1
ATOM 2813 O O . ASP A 1 183 ? 5.92515 -4.26305 -3.61745 1.000 30.87473 181 ASP A O 1
ATOM 2822 N N . THR A 1 184 ? 6.35608 -6.34046 -4.38534 1.000 21.87455 182 THR A N 1
ATOM 2823 C CA . THR A 1 184 ? 7.79837 -6.12509 -4.44690 1.000 22.94258 182 THR A CA 1
ATOM 2824 C C . THR A 1 184 ? 8.14761 -5.10330 -5.51894 1.000 20.41439 182 THR A C 1
ATOM 2825 O O . THR A 1 184 ? 8.90149 -4.15222 -5.27453 1.000 19.66148 182 THR A O 1
ATOM 2836 N N . PHE A 1 185 ? 7.61427 -5.29962 -6.72148 1.000 18.91419 183 PHE A N 1
ATOM 2837 C CA . PHE A 1 185 ? 7.96046 -4.43263 -7.84010 1.000 18.59573 183 PHE A CA 1
ATOM 2838 C C . PHE A 1 185 ? 7.55116 -2.98780 -7.57880 1.000 16.39691 183 PHE A C 1
ATOM 2839 O O . PHE A 1 185 ? 8.21277 -2.05855 -8.05849 1.000 17.38536 183 PHE A O 1
ATOM 2856 N N . GLN A 1 186 ? 6.45983 -2.77905 -6.84512 1.000 14.50859 184 GLN A N 1
ATOM 2857 C CA . GLN A 1 186 ? 5.97686 -1.42396 -6.60701 1.000 18.18830 184 GLN A CA 1
ATOM 2858 C C . GLN A 1 186 ? 6.98167 -0.57399 -5.84139 1.000 16.27859 184 GLN A C 1
ATOM 2859 O O . GLN A 1 186 ? 6.88781 0.66283 -5.87870 1.000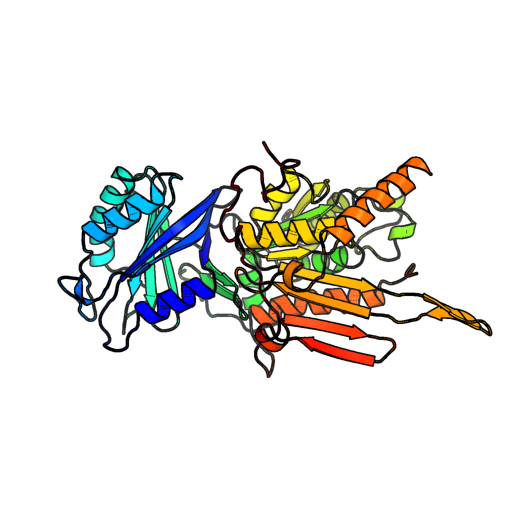 19.40087 184 GLN A O 1
ATOM 2873 N N . LYS A 1 187 ? 7.92238 -1.19490 -5.13155 1.000 18.44204 185 LYS A N 1
ATOM 2874 C CA . LYS A 1 187 ? 8.93002 -0.46268 -4.37933 1.000 18.10740 185 LYS A CA 1
ATOM 2875 C C . LYS A 1 187 ? 10.25193 -0.33656 -5.13568 1.000 17.40147 185 LYS A C 1
ATOM 2876 O O . LYS A 1 187 ? 11.19144 0.28043 -4.61671 1.000 23.41356 185 LYS A O 1
ATOM 2895 N N . LEU A 1 188 ? 10.34867 -0.90907 -6.33126 1.000 15.82180 186 LEU A N 1
ATOM 2896 C CA . LEU A 1 188 ? 11.57016 -0.90651 -7.12419 1.000 14.53014 186 LEU A CA 1
ATOM 2897 C C . LEU A 1 188 ? 11.53960 0.13217 -8.24123 1.000 18.36717 186 LEU A C 1
ATOM 2898 O O . LEU A 1 188 ? 10.48175 0.50416 -8.74996 1.000 16.86683 186 LEU A O 1
ATOM 2914 N N . THR A 1 189 ? 12.74092 0.52957 -8.66676 1.000 17.37184 187 THR A N 1
ATOM 2915 C CA . THR A 1 189 ? 12.95963 1.38477 -9.83070 1.000 17.65839 187 THR A CA 1
ATOM 2916 C C . THR A 1 189 ? 13.63513 0.56972 -10.92618 1.000 19.52037 187 THR A C 1
ATOM 2917 O O . THR A 1 189 ? 14.67168 -0.06146 -10.68624 1.000 17.10668 187 THR A O 1
ATOM 2928 N N . ALA A 1 190 ? 13.05387 0.57534 -12.12569 1.000 15.80761 188 ALA A N 1
ATOM 2929 C CA . ALA A 1 190 ? 13.66662 -0.05588 -13.29060 1.000 18.32993 188 ALA A CA 1
ATOM 2930 C C . ALA A 1 190 ? 14.15623 1.00947 -14.27088 1.000 15.52795 188 ALA A C 1
ATOM 2931 O O . ALA A 1 190 ? 13.48694 2.02401 -14.47950 1.000 18.93512 188 ALA A O 1
ATOM 2938 N N . ALA A 1 191 ? 15.33147 0.79815 -14.85744 1.000 13.48958 189 ALA A N 1
ATOM 2939 C CA . ALA A 1 191 ? 15.83481 1.67268 -15.91181 1.000 15.27405 189 ALA A CA 1
ATOM 2940 C C . ALA A 1 191 ? 15.79591 0.90397 -17.22577 1.000 19.89500 189 ALA A C 1
ATOM 2941 O O . ALA A 1 191 ? 16.35825 -0.18763 -17.31618 1.000 18.47570 189 ALA A O 1
ATOM 2948 N N . ILE A 1 192 ? 15.12495 1.47156 -18.22875 1.000 16.05345 190 ILE A N 1
ATOM 2949 C CA . ILE A 1 192 ? 15.08029 0.92400 -19.58631 1.000 14.37967 190 ILE A CA 1
ATOM 2950 C C . ILE A 1 192 ? 16.03016 1.75083 -20.43805 1.000 13.50272 190 ILE A C 1
ATOM 2951 O O . ILE A 1 192 ? 15.74382 2.91574 -20.74116 1.000 16.99988 190 ILE A O 1
ATOM 2967 N N . ILE A 1 193 ? 17.14835 1.15884 -20.84842 1.000 14.82172 191 ILE A N 1
ATOM 2968 C CA . ILE A 1 193 ? 18.11092 1.83512 -21.70754 1.000 16.23943 191 ILE A CA 1
ATOM 2969 C C . ILE A 1 193 ? 17.76865 1.46703 -23.14923 1.000 16.50217 191 ILE A C 1
ATOM 2970 O O . ILE A 1 193 ? 18.02391 0.34536 -23.59626 1.000 18.59231 191 ILE A O 1
ATOM 2986 N N . GLY A 1 194 ? 17.17177 2.41991 -23.87262 1.000 14.34489 192 GLY A N 1
ATOM 2987 C CA . GLY A 1 194 ? 16.70542 2.20545 -25.22264 1.000 16.98276 192 GLY A CA 1
ATOM 2988 C C . GLY A 1 194 ? 15.22623 1.87100 -25.27557 1.000 15.88341 192 GLY A C 1
ATOM 2989 O O . GLY A 1 194 ? 14.81650 0.81726 -24.79916 1.000 17.18001 192 GLY A O 1
ATOM 2993 N N . VAL A 1 195 ? 14.41240 2.76839 -25.83568 1.000 16.92801 193 VAL A N 1
ATOM 2994 C CA . VAL A 1 195 ? 12.98910 2.49613 -26.01445 1.000 17.10101 193 VAL A CA 1
ATOM 2995 C C . VAL A 1 195 ? 12.86207 2.00197 -27.44384 1.000 20.85521 193 VAL A C 1
ATOM 2996 O O . VAL A 1 195 ? 12.26672 2.66194 -28.30552 1.000 22.33217 193 VAL A O 1
ATOM 3009 N N . SER A 1 196 ? 13.46498 0.84525 -27.68952 1.000 19.34861 194 SER A N 1
ATOM 3010 C CA . SER A 1 196 ? 13.77759 0.29304 -28.99132 1.000 23.98797 194 SER A CA 1
ATOM 3011 C C . SER A 1 196 ? 12.73527 -0.75733 -29.36428 1.000 16.18883 194 SER A C 1
ATOM 3012 O O . SER A 1 196 ? 11.73250 -0.92831 -28.67430 1.000 17.41903 194 SER A O 1
ATOM 3020 N N . GLY A 1 197 ? 13.00087 -1.50603 -30.43860 1.000 19.43974 195 GLY A N 1
ATOM 3021 C CA . GLY A 1 197 ? 12.15121 -2.64238 -30.74889 1.000 14.31371 195 GLY A CA 1
ATOM 3022 C C . GLY A 1 197 ? 11.99674 -3.57243 -29.56160 1.000 16.59950 195 GLY A C 1
ATOM 3023 O O . GLY A 1 197 ? 10.88581 -3.97028 -29.20412 1.000 20.56595 195 GLY A O 1
ATOM 3027 N N . THR A 1 198 ? 13.11165 -3.89589 -28.89675 1.000 14.44865 196 THR A N 1
ATOM 3028 C CA . THR A 1 198 ? 13.04370 -4.70596 -27.68793 1.000 12.11640 196 THR A CA 1
ATOM 3029 C C . THR A 1 198 ? 12.71961 -3.86360 -26.46303 1.000 13.84038 196 THR A C 1
ATOM 3030 O O . THR A 1 198 ? 11.96762 -4.30107 -25.58708 1.000 13.98153 196 THR A O 1
ATOM 3041 N N . GLY A 1 199 ? 13.28949 -2.66094 -26.37381 1.000 14.35798 197 GLY A N 1
ATOM 3042 C CA . GLY A 1 199 ? 13.15010 -1.88425 -25.15818 1.000 15.34056 197 GLY A CA 1
ATOM 3043 C C . GLY A 1 199 ? 11.73434 -1.40468 -24.89987 1.000 15.89193 197 GLY A C 1
ATOM 3044 O O . GLY A 1 199 ? 11.31263 -1.30556 -23.74682 1.000 15.40843 197 GLY A O 1
ATOM 3048 N N . SER A 1 200 ? 10.98659 -1.07500 -25.95720 1.000 15.42503 198 SER A N 1
ATOM 3049 C CA . SER A 1 200 ? 9.59229 -0.68879 -25.75198 1.000 16.05591 198 SER A CA 1
ATOM 3050 C C . SER A 1 200 ? 8.76426 -1.85588 -25.21950 1.000 14.58135 198 SER A C 1
ATOM 3051 O O . SER A 1 200 ? 7.77986 -1.63882 -24.50600 1.000 14.84894 198 SER A O 1
ATOM 3059 N N . ILE A 1 201 ? 9.15862 -3.08952 -25.53477 1.000 13.64180 199 ILE A N 1
ATOM 3060 C CA . ILE A 1 201 ? 8.43873 -4.26116 -25.05214 1.000 14.67684 199 ILE A CA 1
ATOM 3061 C C . ILE A 1 201 ? 8.84458 -4.56674 -23.62144 1.000 15.54896 199 ILE A C 1
ATOM 3062 O O . ILE A 1 201 ? 8.00278 -4.91309 -22.78282 1.000 16.17411 199 IL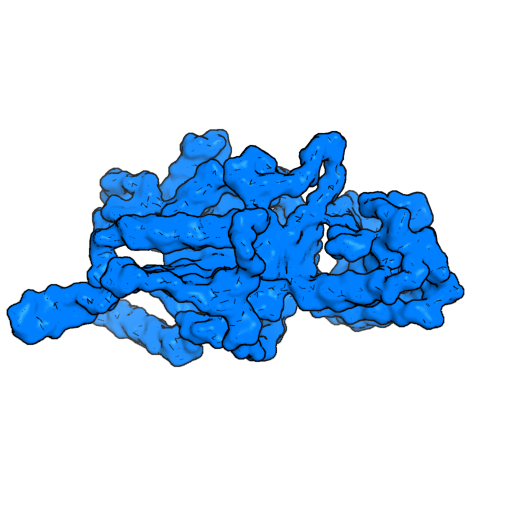E A O 1
ATOM 3078 N N . VAL A 1 202 ? 10.13740 -4.44588 -23.31804 1.000 15.00617 200 VAL A N 1
ATOM 3079 C CA . VAL A 1 202 ? 10.56965 -4.53102 -21.92759 1.000 15.06678 200 VAL A CA 1
ATOM 3080 C C . VAL A 1 202 ? 9.82873 -3.50016 -21.08275 1.000 13.30085 200 VAL A C 1
ATOM 3081 O O . VAL A 1 202 ? 9.28043 -3.81551 -20.02358 1.000 15.98766 200 VAL A O 1
ATOM 3094 N N . ALA A 1 203 ? 9.80055 -2.24826 -21.55037 1.000 14.86537 201 ALA A N 1
ATOM 3095 C CA . ALA A 1 203 ? 9.16944 -1.17296 -20.79294 1.000 14.01130 201 ALA A CA 1
ATOM 3096 C C . ALA A 1 203 ? 7.67957 -1.43162 -20.57750 1.000 13.63642 201 ALA A C 1
ATOM 3097 O O . ALA A 1 203 ? 7.13843 -1.11856 -19.50761 1.000 15.32366 201 ALA A O 1
ATOM 3104 N N . GLU A 1 204 ? 6.99434 -1.95466 -21.60390 1.000 14.82686 202 GLU A N 1
ATOM 3105 C CA . GLU A 1 204 ? 5.57765 -2.27809 -21.47602 1.000 15.70446 202 GLU A CA 1
ATOM 3106 C C . GLU A 1 204 ? 5.36497 -3.31364 -20.37765 1.000 15.32604 202 GLU A C 1
ATOM 3107 O O . GLU A 1 204 ? 4.45373 -3.18745 -19.55304 1.000 15.34996 202 GLU A O 1
ATOM 3119 N N . GLN A 1 205 ? 6.20716 -4.34157 -20.34092 1.000 15.77261 203 GLN A N 1
ATOM 3120 C CA . GLN A 1 205 ? 6.03195 -5.38293 -19.34070 1.000 15.84211 203 GLN A CA 1
ATOM 3121 C C . GLN A 1 205 ? 6.30546 -4.83857 -17.94461 1.000 15.59307 203 GLN A C 1
ATOM 3122 O O . GLN A 1 205 ? 5.54479 -5.09200 -17.00861 1.000 15.55540 203 GLN A O 1
ATOM 3136 N N . VAL A 1 206 ? 7.41090 -4.11330 -17.79174 1.000 15.64712 204 VAL A N 1
ATOM 3137 C CA . VAL A 1 206 ? 7.75837 -3.50611 -16.51247 1.000 15.30363 204 VAL A CA 1
ATOM 3138 C C . VAL A 1 206 ? 6.62697 -2.60773 -16.01113 1.000 13.12495 204 VAL A C 1
ATOM 3139 O O . VAL A 1 206 ? 6.26376 -2.63366 -14.82599 1.000 16.25993 204 VAL A O 1
ATOM 3152 N N . ALA A 1 207 ? 6.02378 -1.82316 -16.90953 1.000 15.01504 205 ALA A N 1
ATOM 3153 C CA . ALA A 1 207 ? 4.88337 -0.99989 -16.51678 1.000 17.55957 205 ALA A CA 1
ATOM 3154 C C . ALA A 1 207 ? 3.71617 -1.84676 -16.02066 1.000 16.81474 205 ALA A C 1
ATOM 3155 O O . ALA A 1 207 ? 3.16379 -1.59756 -14.93971 1.000 15.31104 205 ALA A O 1
ATOM 3162 N N . ARG A 1 208 ? 3.29174 -2.83521 -16.81625 1.000 12.73210 206 ARG A N 1
ATOM 3163 C CA . ARG A 1 208 ? 2.10048 -3.59407 -16.46109 1.000 14.42806 206 ARG A CA 1
ATOM 3164 C C . ARG A 1 208 ? 2.35410 -4.57419 -15.32823 1.000 14.42684 206 ARG A C 1
ATOM 3165 O O . ARG A 1 208 ? 1.39618 -5.02409 -14.69039 1.000 15.99292 206 ARG A O 1
ATOM 3186 N N . LEU A 1 209 ? 3.61586 -4.89571 -15.04906 1.000 14.30933 207 LEU A N 1
ATOM 3187 C CA . LEU A 1 209 ? 3.94607 -5.71218 -13.88799 1.000 14.61323 207 LEU A CA 1
ATOM 3188 C C . LEU A 1 209 ? 3.93596 -4.91934 -12.58190 1.000 20.02994 207 LEU A C 1
ATOM 3189 O O . LEU A 1 209 ? 4.02178 -5.52207 -11.51541 1.000 16.81347 207 LEU A O 1
ATOM 3205 N N . GLY A 1 210 ? 3.83102 -3.59968 -12.63878 1.000 16.22815 208 GLY A N 1
ATOM 3206 C CA . GLY A 1 210 ? 3.64299 -2.79680 -11.45466 1.000 16.49237 208 GLY A CA 1
ATOM 3207 C C . GLY A 1 210 ? 4.89146 -2.17523 -10.86338 1.000 19.06217 208 GLY A C 1
ATOM 3208 O O . GLY A 1 210 ? 4.87992 -1.83911 -9.67061 1.000 19.25470 208 GLY A O 1
ATOM 3212 N N . PHE A 1 211 ? 5.95403 -2.00072 -11.63897 1.000 16.62708 209 PHE A N 1
ATOM 3213 C CA . PHE A 1 211 ? 7.14102 -1.35053 -11.08575 1.000 16.61589 209 PHE A CA 1
ATOM 3214 C C . PHE A 1 211 ? 6.79989 0.07365 -10.66284 1.000 19.57673 209 PHE A C 1
ATOM 3215 O O . PHE A 1 211 ? 6.01764 0.76667 -11.32394 1.000 17.44881 209 PHE A O 1
ATOM 3232 N N . GLY A 1 212 ? 7.41303 0.51419 -9.56107 1.000 17.18884 210 GLY A N 1
ATOM 3233 C CA . GLY A 1 212 ? 7.01035 1.76420 -8.93584 1.000 18.66654 210 GLY A CA 1
ATOM 3234 C C . GLY A 1 212 ? 7.58264 2.99604 -9.60091 1.000 15.10327 210 GLY A C 1
ATOM 3235 O O . GLY A 1 212 ? 6.99033 4.07616 -9.51453 1.000 18.58469 210 GLY A O 1
ATOM 3239 N N . GLU A 1 213 ? 8.71860 2.85349 -10.27565 1.000 13.76380 211 GLU A N 1
ATOM 3240 C CA . GLU A 1 213 ? 9.35353 3.94781 -10.99933 1.000 16.77202 211 GLU A CA 1
ATOM 3241 C C . GLU A 1 213 ? 10.05111 3.34735 -12.20944 1.000 20.68549 211 GLU A C 1
ATOM 3242 O O . GLU A 1 213 ? 10.67733 2.29502 -12.10298 1.000 16.80204 211 GLU A O 1
ATOM 3254 N N . ILE A 1 214 ? 9.91745 3.99785 -13.36074 1.000 16.37509 212 ILE A N 1
ATOM 3255 C CA . ILE A 1 214 ? 10.43758 3.47269 -14.61667 1.000 15.40650 212 ILE A CA 1
ATOM 3256 C C . ILE A 1 214 ? 11.19511 4.59647 -15.30801 1.000 18.48392 212 ILE A C 1
ATOM 3257 O O . ILE A 1 214 ? 10.58338 5.54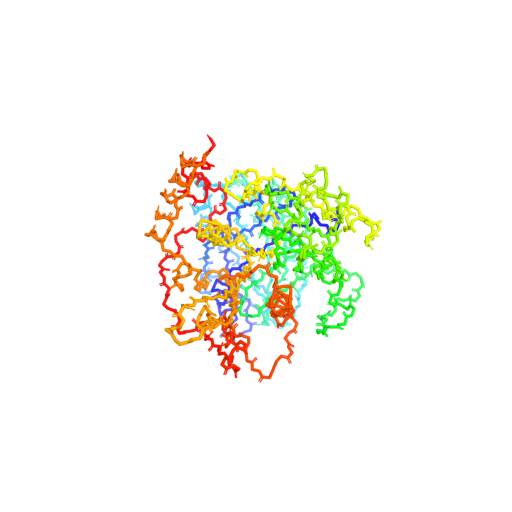289 -15.81461 1.000 20.94360 212 ILE A O 1
ATOM 3273 N N . LEU A 1 215 ? 12.52484 4.49483 -15.32182 1.000 16.78121 213 LEU A N 1
ATOM 3274 C CA . LEU A 1 215 ? 13.36351 5.41424 -16.07786 1.000 15.84457 213 LEU A CA 1
ATOM 3275 C C . LEU A 1 215 ? 13.43670 4.96831 -17.53196 1.000 18.74846 213 LEU A C 1
ATOM 3276 O O . LEU A 1 215 ? 13.62375 3.78870 -17.81848 1.000 18.47838 213 LEU A O 1
ATOM 3292 N N . LEU A 1 216 ? 13.30139 5.91957 -18.45124 1.000 17.05846 214 LEU A N 1
ATOM 3293 C CA . LEU A 1 216 ? 13.34965 5.65432 -19.88728 1.000 18.17757 214 LEU A CA 1
ATOM 3294 C C . LEU A 1 216 ? 14.45409 6.50949 -20.48722 1.000 18.37562 214 LEU A C 1
ATOM 3295 O O . LEU A 1 216 ? 14.39222 7.73801 -20.40769 1.000 16.95626 214 LEU A O 1
ATOM 3311 N N . ILE A 1 217 ? 15.45732 5.87233 -21.09062 1.000 18.13033 215 ILE A N 1
ATOM 3312 C CA . ILE A 1 217 ? 16.65667 6.57139 -21.55717 1.000 18.31706 215 ILE A CA 1
ATOM 3313 C C . ILE A 1 217 ? 16.82103 6.35515 -23.05459 1.000 15.49634 215 ILE A C 1
ATOM 3314 O O . ILE A 1 217 ? 17.14964 5.24469 -23.48976 1.000 18.13450 215 ILE A O 1
ATOM 3330 N N . ASP A 1 218 ? 16.65854 7.42635 -23.84174 1.000 18.60140 216 ASP A N 1
ATOM 3331 C CA . ASP A 1 218 ? 16.75000 7.33004 -25.29411 1.000 18.78938 216 ASP A CA 1
ATOM 3332 C C . ASP A 1 218 ? 16.68282 8.72518 -25.89190 1.000 17.76990 216 ASP A C 1
ATOM 3333 O O . ASP A 1 218 ? 15.92402 9.56990 -25.41800 1.000 20.07381 216 ASP A O 1
ATOM 3342 N N . HIS A 1 219 ? 17.49705 8.96322 -26.92149 1.000 17.96685 217 HIS A N 1
ATOM 3343 C CA . HIS A 1 219 ? 17.51795 10.22202 -27.64943 1.000 20.61465 217 HIS A CA 1
ATOM 3344 C C . HIS A 1 219 ? 16.79713 10.13600 -28.98759 1.000 21.68516 217 HIS A C 1
ATOM 3345 O O . HIS A 1 219 ? 16.71357 11.14270 -29.69741 1.000 23.83081 217 HIS A O 1
ATOM 3359 N N . ASP A 1 220 ? 16.30142 8.96164 -29.35414 1.000 22.39481 218 ASP A N 1
ATOM 3360 C CA . ASP A 1 220 ? 15.72007 8.73725 -30.66719 1.000 20.19496 218 ASP A CA 1
ATOM 3361 C C . ASP A 1 220 ? 14.23728 9.10889 -30.67581 1.000 31.73485 218 ASP A C 1
ATOM 3362 O O . ASP A 1 220 ? 13.60072 9.26068 -29.63064 1.000 25.02847 218 ASP A O 1
ATOM 3371 N N . HIS A 1 221 ? 13.68049 9.19107 -31.88552 1.000 29.25294 219 HIS A N 1
ATOM 3372 C CA . HIS A 1 221 ? 12.31981 9.65421 -32.12515 1.000 24.01270 219 HIS A CA 1
ATOM 3373 C C . HIS A 1 221 ? 11.50562 8.58753 -32.83888 1.000 30.89065 219 HIS A C 1
ATOM 3374 O O . HIS A 1 221 ? 12.04441 7.67945 -33.47853 1.000 24.38897 219 HIS A O 1
ATOM 3388 N N . ILE A 1 222 ? 10.18522 8.70456 -32.71148 1.000 26.92679 220 ILE A N 1
ATOM 3389 C CA . ILE A 1 222 ? 9.28751 7.87815 -33.49877 1.000 23.72516 220 ILE A CA 1
ATOM 3390 C C . ILE A 1 222 ? 9.33706 8.34971 -34.94762 1.000 18.32245 220 ILE A C 1
ATOM 3391 O O . ILE A 1 222 ? 9.27069 9.54919 -35.23649 1.000 19.52537 220 ILE A O 1
ATOM 3407 N N . GLU A 1 223 ? 9.45546 7.39900 -35.87295 1.000 26.13839 221 GLU A N 1
ATOM 3408 C CA . GLU A 1 223 ? 9.42447 7.66641 -37.30209 1.000 23.81108 221 GLU A CA 1
ATOM 3409 C C . GLU A 1 223 ? 8.50417 6.63779 -37.94038 1.000 19.75036 221 GLU A C 1
ATOM 3410 O O . GLU A 1 223 ? 8.18099 5.62461 -37.32558 1.000 21.05652 221 GLU A O 1
ATOM 3422 N N . LYS A 1 224 ? 8.08696 6.89421 -39.18113 1.000 19.85319 222 LYS A N 1
ATOM 3423 C CA . LYS A 1 224 ? 7.22425 5.92406 -39.85431 1.000 23.28209 222 LYS A CA 1
ATOM 3424 C C . LYS A 1 224 ? 7.87005 4.54348 -39.85987 1.000 30.02897 222 LYS A C 1
ATOM 3425 O O . LYS A 1 224 ? 7.19448 3.52291 -39.67438 1.000 21.80157 222 LYS A O 1
ATOM 3444 N N . LYS A 1 225 ? 9.18979 4.49886 -40.02449 1.000 23.98454 223 LYS A N 1
ATOM 3445 C CA . LYS A 1 225 ? 9.88804 3.22268 -40.07187 1.000 26.57490 223 LYS A CA 1
ATOM 3446 C C . LYS A 1 225 ? 9.84010 2.47996 -38.74164 1.000 23.16972 223 LYS A C 1
ATOM 3447 O O . LYS A 1 225 ? 10.10243 1.27395 -38.74055 1.000 28.66723 223 LYS A O 1
ATOM 3466 N N . ASN A 1 226 ? 9.53705 3.18772 -37.62393 1.000 19.84094 224 ASN A N 1
ATOM 3467 C CA . ASN A 1 226 ? 9.45471 2.66378 -36.25376 1.000 27.19132 224 ASN A CA 1
ATOM 3468 C C . ASN A 1 226 ? 8.09445 2.05032 -35.92023 1.000 15.79432 224 ASN A C 1
ATOM 3469 O O . ASN A 1 226 ? 7.98972 1.30835 -34.93315 1.000 15.88654 224 ASN A O 1
ATOM 3480 N N . LEU A 1 227 ? 7.06081 2.35747 -36.70747 1.000 16.44396 225 LEU A N 1
ATOM 3481 C CA . LEU A 1 227 ? 5.68798 2.01984 -36.34534 1.000 18.06845 225 LEU A CA 1
ATOM 3482 C C . LEU A 1 227 ? 5.40566 0.53343 -36.40352 1.000 18.01791 225 LEU A C 1
ATOM 3483 O O . LEU A 1 227 ? 4.42305 0.08068 -35.80148 1.000 20.00381 225 LEU A O 1
ATOM 3499 N N . ASN A 1 228 ? 6.20836 -0.23292 -37.13314 1.000 19.14712 226 ASN A N 1
ATOM 3500 C CA . ASN A 1 228 ? 6.01344 -1.67759 -37.12399 1.000 16.00309 226 ASN A CA 1
ATOM 3501 C C . ASN A 1 228 ? 6.57701 -2.34315 -35.87545 1.000 18.07962 226 ASN A C 1
ATOM 3502 O O . ASN A 1 228 ? 6.45392 -3.56724 -35.74893 1.000 18.37635 226 ASN A O 1
ATOM 3513 N N . ARG A 1 229 ? 7.13949 -1.57785 -34.91668 1.000 17.36004 227 ARG A N 1
ATOM 3514 C CA . ARG A 1 229 ? 7.86931 -2.19274 -33.80851 1.000 13.72060 227 ARG A CA 1
ATOM 3515 C C . ARG A 1 229 ? 7.68243 -1.55685 -32.43393 1.000 14.86664 227 ARG A C 1
ATOM 3516 O O . ARG A 1 229 ? 7.71820 -2.29493 -31.44717 1.000 18.17285 227 ARG A O 1
ATOM 3537 N N . ILE A 1 230 ? 7.50447 -0.24490 -32.30456 1.000 14.34722 228 ILE A N 1
ATOM 3538 C CA . ILE A 1 230 ? 7.55944 0.41485 -31.00283 1.000 15.62517 228 ILE A CA 1
ATOM 3539 C C . ILE A 1 230 ? 6.17086 0.39362 -30.35691 1.000 15.57392 228 ILE A C 1
ATOM 3540 O O . ILE A 1 230 ? 5.26131 1.08329 -30.81721 1.000 17.34308 228 ILE A O 1
ATOM 3556 N N . LEU A 1 231 ? 6.02056 -0.34844 -29.25392 1.000 14.06477 229 LEU A N 1
ATOM 3557 C CA . LEU A 1 231 ? 4.71165 -0.41842 -28.60087 1.000 13.13328 229 LEU A CA 1
ATOM 3558 C C . LEU A 1 231 ? 4.25785 0.97156 -28.15571 1.000 16.11860 229 LEU A C 1
ATOM 3559 O O . LEU A 1 231 ? 5.06148 1.79186 -27.70355 1.000 15.63160 229 LEU A O 1
ATOM 3575 N N . ASN A 1 232 ? 2.95122 1.22376 -28.31589 1.000 14.05576 230 ASN A N 1
ATOM 3576 C CA . ASN A 1 232 ? 2.18308 2.40889 -27.97463 1.000 14.23330 230 ASN A CA 1
ATOM 3577 C C . ASN A 1 232 ? 2.36881 3.53302 -28.98525 1.000 14.89478 230 ASN A C 1
ATOM 3578 O O . ASN A 1 232 ? 1.64283 4.51612 -28.91382 1.000 18.30569 230 ASN A O 1
ATOM 3589 N N . SER A 1 233 ? 3.28928 3.41219 -29.93706 1.000 16.53384 231 SER A N 1
ATOM 3590 C CA . SER A 1 233 ? 3.49698 4.46790 -30.91391 1.000 17.33033 231 SER A CA 1
ATOM 3591 C C . SER A 1 233 ? 2.35538 4.50759 -31.91816 1.000 16.39190 231 SER A C 1
ATOM 3592 O O . SER A 1 233 ? 1.76768 3.47748 -32.27832 1.000 18.95417 231 SER A O 1
ATOM 3600 N N . THR A 1 234 ? 2.08839 5.71802 -32.42160 1.000 16.01054 232 THR A N 1
ATOM 3601 C CA . THR A 1 234 ? 1.00526 5.97753 -33.35450 1.000 16.88103 232 THR A CA 1
ATOM 3602 C C . THR A 1 234 ? 1.54015 6.69250 -34.58936 1.000 17.65649 232 THR A C 1
ATOM 3603 O O . THR A 1 234 ? 2.60875 7.30922 -34.56215 1.000 17.86252 232 THR A O 1
ATOM 3614 N N . LEU A 1 235 ? 0.76407 6.63023 -35.67326 1.000 18.46069 233 LEU A N 1
ATOM 3615 C CA . LEU A 1 235 ? 1.11323 7.40621 -36.86014 1.000 19.41199 233 LEU A CA 1
ATOM 3616 C C . LEU A 1 235 ? 1.26790 8.88421 -36.51748 1.000 22.33992 233 LEU A C 1
ATOM 3617 O O . LEU A 1 235 ? 2.21207 9.54445 -36.97338 1.000 20.27146 233 LEU A O 1
ATOM 3633 N N . LYS A 1 236 ? 0.34944 9.42919 -35.72178 1.000 19.95508 234 LYS A N 1
ATOM 3634 C CA . LYS A 1 236 ? 0.48627 10.83427 -35.33246 1.000 22.80686 234 LYS A CA 1
ATOM 3635 C C . LYS A 1 236 ? 1.82961 11.08667 -34.64968 1.000 19.87397 234 LYS A C 1
ATOM 3636 O O . LYS A 1 236 ? 2.45464 12.13101 -34.87591 1.000 20.59981 234 LYS A O 1
ATOM 3655 N N . ASP A 1 237 ? 2.27631 10.15567 -33.79106 1.000 18.76374 235 ASP A N 1
ATOM 3656 C CA . ASP A 1 237 ? 3.59092 10.28760 -33.15823 1.000 18.43545 235 ASP A CA 1
ATOM 3657 C C . ASP A 1 237 ? 4.69386 10.41888 -34.20044 1.000 22.29863 235 ASP A C 1
ATOM 3658 O O . ASP A 1 237 ? 5.61102 11.23902 -34.04773 1.000 20.75009 235 ASP A O 1
ATOM 3667 N N . ALA A 1 238 ? 4.62869 9.59941 -35.25747 1.000 20.33421 236 ALA A N 1
ATOM 3668 C CA . ALA A 1 238 ? 5.65537 9.62982 -36.29725 1.000 20.03692 236 ALA A CA 1
ATOM 3669 C C . ALA A 1 238 ? 5.62872 10.93492 -37.06834 1.000 22.67565 236 ALA A C 1
ATOM 3670 O O . ALA A 1 238 ? 6.68564 11.45264 -37.45133 1.000 24.00404 236 ALA A O 1
ATOM 3677 N N . LEU A 1 239 ? 4.42893 11.46363 -37.33750 1.000 21.22057 237 LEU A N 1
ATOM 3678 C CA . LEU A 1 239 ? 4.30318 12.66469 -38.14254 1.000 22.55633 237 LEU A CA 1
ATOM 3679 C C . LEU A 1 239 ? 4.85652 13.88951 -37.43337 1.000 22.85025 237 LEU A C 1
ATOM 3680 O O . LEU A 1 239 ? 5.15245 14.88908 -38.09376 1.000 24.16289 237 LEU A O 1
ATOM 3696 N N . SER A 1 240 ? 4.98381 13.84235 -36.11183 1.000 21.94622 238 SER A N 1
ATOM 3697 C CA . SER A 1 240 ? 5.58301 14.92865 -35.35141 1.000 31.51123 238 SER A CA 1
ATOM 3698 C C . SER A 1 240 ? 6.95745 14.55258 -34.81050 1.000 24.79871 238 SER A C 1
ATOM 3699 O O . SER A 1 240 ? 7.52409 15.29877 -34.00080 1.000 27.25590 238 SER A O 1
ATOM 3707 N N . HIS A 1 241 ? 7.50628 13.41322 -35.24187 1.000 22.96913 239 HIS A N 1
ATOM 3708 C CA . HIS A 1 241 ? 8.83078 12.96139 -34.81458 1.000 26.93098 239 HIS A CA 1
ATOM 3709 C C . HIS A 1 241 ? 8.96023 13.02360 -33.29528 1.000 30.08532 239 HIS A C 1
ATOM 3710 O O . HIS A 1 241 ? 9.92530 13.55230 -32.73900 1.000 26.24345 239 HIS A O 1
ATOM 3724 N N . ARG A 1 242 ? 7.97324 12.45815 -32.62260 1.000 19.01128 240 ARG A N 1
ATOM 3725 C CA . ARG A 1 242 ? 7.89969 12.55417 -31.17184 1.000 18.95610 240 ARG A CA 1
ATOM 3726 C C . ARG A 1 242 ? 9.02850 11.76950 -30.50812 1.000 17.84688 240 ARG A C 1
ATOM 3727 O O . ARG A 1 242 ? 9.26947 10.61241 -30.86900 1.000 17.98873 240 ARG A O 1
ATOM 3748 N N . PRO A 1 243 ? 9.73170 12.35008 -29.53610 1.000 22.05681 241 PRO A N 1
ATOM 3749 C CA . PRO A 1 243 ? 10.74214 11.57859 -28.79902 1.000 22.79174 241 PRO A CA 1
ATOM 3750 C C . PRO A 1 243 ? 10.15438 10.30911 -28.20338 1.000 19.21204 241 PRO A C 1
ATOM 3751 O O . PRO A 1 243 ? 9.09053 10.32502 -27.57385 1.000 20.32145 241 PRO A O 1
ATOM 3762 N N . LYS A 1 244 ? 10.87080 9.19806 -28.39471 1.000 17.71202 242 LYS A N 1
ATOM 3763 C CA . LYS A 1 244 ? 10.42947 7.91651 -27.85901 1.000 17.26364 242 LYS A CA 1
ATOM 3764 C C . LYS A 1 244 ? 10.17548 7.96933 -26.35500 1.000 20.61450 242 LYS A C 1
ATOM 3765 O O . LYS A 1 244 ? 9.20555 7.37792 -25.86699 1.000 16.75271 242 LYS A O 1
ATOM 3784 N N . VAL A 1 245 ? 11.04588 8.63463 -25.58890 1.000 18.52020 243 VAL A N 1
ATOM 3785 C CA . VAL A 1 245 ? 10.86750 8.56549 -24.13706 1.000 17.45441 243 VAL A CA 1
ATOM 3786 C C . VAL A 1 245 ? 9.62662 9.33865 -23.71228 1.000 18.52403 243 VAL A C 1
ATOM 3787 O O . VAL A 1 245 ? 8.95308 8.95923 -22.75183 1.000 20.03533 243 VAL A O 1
ATOM 3800 N N . ASP A 1 246 ? 9.31176 10.43313 -24.40159 1.000 17.14017 244 ASP A N 1
ATOM 3801 C CA . ASP A 1 246 ? 8.13084 11.20772 -24.04635 1.000 17.32790 244 ASP A CA 1
ATOM 3802 C C . ASP A 1 246 ? 6.85795 10.46581 -24.44646 1.000 18.76370 244 ASP A C 1
ATOM 3803 O O . ASP A 1 246 ? 5.88540 10.42704 -23.68253 1.000 18.77609 244 ASP A O 1
ATOM 3812 N N . MET A 1 247 ? 6.86139 9.85108 -25.62925 1.000 19.13533 245 MET A N 1
ATOM 3813 C CA . MET A 1 247 ? 5.75116 8.99934 -26.04112 1.000 18.48607 245 MET A CA 1
ATOM 3814 C C . MET A 1 247 ? 5.49248 7.91759 -25.00034 1.000 19.04515 245 MET A C 1
ATOM 3815 O O . MET A 1 247 ? 4.36098 7.73634 -24.53506 1.000 18.29189 245 MET A O 1
ATOM 3829 N N . PHE A 1 248 ? 6.54051 7.20503 -24.59700 1.000 16.16145 246 PHE A N 1
ATOM 3830 C CA . PHE A 1 248 ? 6.31187 6.05539 -23.72653 1.000 16.69872 246 PHE A CA 1
ATOM 3831 C C . PHE A 1 248 ? 5.98678 6.48278 -22.30071 1.000 18.50874 246 PHE A C 1
ATOM 3832 O O . PHE A 1 248 ? 5.17355 5.82911 -21.64066 1.000 17.85661 246 PHE A O 1
ATOM 3849 N N . ALA A 1 249 ? 6.57681 7.58364 -21.82314 1.000 16.55786 247 ALA A N 1
ATOM 3850 C CA . ALA A 1 249 ? 6.21132 8.09750 -20.50223 1.000 18.95277 247 ALA A CA 1
ATOM 3851 C C . ALA A 1 249 ? 4.72413 8.40377 -20.43088 1.000 21.11578 247 ALA A C 1
ATOM 3852 O O . ALA A 1 249 ? 4.06795 8.09426 -19.43355 1.000 19.40371 247 ALA A O 1
ATOM 3859 N N . GLU A 1 250 ? 4.17255 9.02360 -21.48100 1.000 18.03193 248 GLU A N 1
ATOM 3860 C CA . GLU A 1 250 ? 2.74937 9.33719 -21.48254 1.000 20.72334 248 GLU A CA 1
ATOM 3861 C C . GLU A 1 250 ? 1.90919 8.06731 -21.53432 1.000 19.14646 248 GLU A C 1
ATOM 3862 O O . GLU A 1 250 ? 0.87337 7.98499 -20.87046 1.000 18.79320 248 GLU A O 1
ATOM 3874 N N . ALA A 1 251 ? 2.31835 7.07745 -22.33535 1.000 18.91266 249 ALA A N 1
ATOM 3875 C CA . ALA A 1 251 ? 1.61134 5.80495 -22.34301 1.000 20.15621 249 ALA A CA 1
ATOM 3876 C C . ALA A 1 251 ? 1.56977 5.20287 -20.94307 1.000 15.92373 249 ALA A C 1
ATOM 3877 O O . ALA A 1 251 ? 0.51489 4.75388 -20.48321 1.000 18.75890 249 ALA A O 1
ATOM 3884 N N . ILE A 1 252 ? 2.71244 5.19695 -20.24352 1.000 15.25972 250 ILE A N 1
ATOM 3885 C CA . ILE A 1 252 ? 2.74862 4.60589 -18.90970 1.000 17.96867 250 ILE A CA 1
ATOM 3886 C C . ILE A 1 252 ? 1.81560 5.36362 -17.97878 1.000 19.03365 250 ILE A C 1
ATOM 3887 O O . ILE A 1 252 ? 1.08929 4.76683 -17.17280 1.000 17.40306 250 ILE A O 1
ATOM 3903 N N . ARG A 1 253 ? 1.79089 6.68809 -18.09579 1.000 17.33434 251 ARG A N 1
ATOM 3904 C CA . ARG A 1 253 ? 0.89080 7.48251 -17.26769 1.000 16.72574 251 ARG A CA 1
ATOM 3905 C C . ARG A 1 253 ? -0.56145 7.07300 -17.480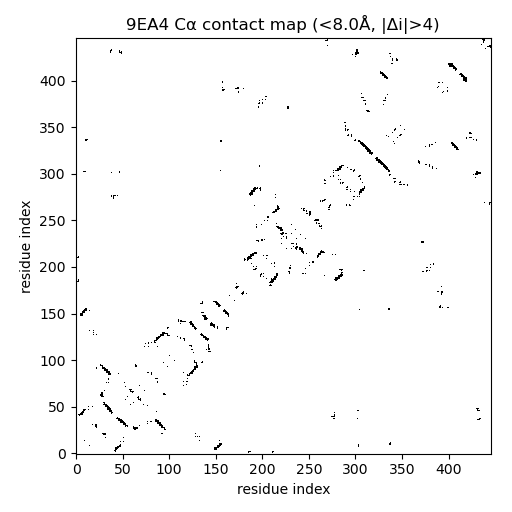74 1.000 22.11724 251 ARG A C 1
ATOM 3906 O O . ARG A 1 253 ? -1.34409 7.00585 -16.52349 1.000 22.37251 251 ARG A O 1
ATOM 3927 N N . CYS A 1 254 ? -0.94705 6.82090 -18.73446 1.000 18.71942 252 CYS A N 1
ATOM 3928 C CA . CYS A 1 254 ? -2.32569 6.44014 -19.02999 1.000 19.69588 252 CYS A CA 1
ATOM 3929 C C . CYS A 1 254 ? -2.61660 5.00896 -18.57417 1.000 16.81479 252 CYS A C 1
ATOM 3930 O O . CYS A 1 254 ? -3.71227 4.71183 -18.07915 1.000 21.00232 252 CYS A O 1
ATOM 3938 N N . ILE A 1 255 ? -1.65797 4.11163 -18.76286 1.000 17.55763 253 ILE A N 1
ATOM 3939 C CA . ILE A 1 255 ? -1.81559 2.72127 -18.33928 1.000 20.99868 253 ILE A CA 1
ATOM 3940 C C . ILE A 1 255 ? -1.98312 2.64498 -16.82773 1.000 22.64545 253 ILE A C 1
ATOM 3941 O O . ILE A 1 255 ? -2.92197 2.02375 -16.31225 1.000 22.26315 253 ILE A O 1
ATOM 3957 N N . ARG A 1 256 ? -1.08936 3.30482 -16.09439 1.000 18.34696 254 ARG A N 1
ATOM 3958 C CA . ARG A 1 256 ? -1.00286 3.12397 -14.65753 1.000 19.24196 254 ARG A CA 1
ATOM 3959 C C . ARG A 1 256 ? -1.82959 4.13473 -13.88505 1.000 22.49218 254 ARG A C 1
ATOM 3960 O O . ARG A 1 256 ? -2.07254 3.93404 -12.69289 1.000 24.92085 254 ARG A O 1
ATOM 3981 N N . GLY A 1 257 ? -2.29099 5.20169 -14.53267 1.000 23.35849 255 GLY A N 1
ATOM 3982 C CA . GLY A 1 257 ? -3.04512 6.21834 -13.83222 1.000 23.85683 255 GLY A CA 1
ATOM 3983 C C . GLY A 1 257 ? -2.21952 7.09832 -12.92989 1.000 23.47910 255 GLY A C 1
ATOM 3984 O O . GLY A 1 257 ? -2.77744 7.80431 -12.08459 1.000 28.25403 255 GLY A O 1
ATOM 3988 N N . GLU A 1 258 ? -0.90441 7.08002 -13.09360 1.000 22.04781 256 GLU A N 1
ATOM 3989 C CA . GLU A 1 258 ? 0.02877 7.77577 -12.22227 1.000 25.57908 256 GLU A CA 1
ATOM 3990 C C . GLU A 1 258 ? 1.26463 8.07834 -13.05144 1.000 25.17205 256 GLU A C 1
ATOM 3991 O O . GLU A 1 258 ? 1.64855 7.27344 -13.89808 1.000 20.89715 256 GLU A O 1
ATOM 4003 N N . ASP A 1 259 ? 1.89080 9.22933 -12.80511 1.000 24.63059 257 ASP A N 1
ATOM 4004 C CA . ASP A 1 259 ? 3.06503 9.63195 -13.58340 1.000 27.69461 257 ASP A CA 1
ATOM 4005 C C . ASP A 1 259 ? 4.30547 9.06078 -12.89956 1.000 26.65820 257 ASP A C 1
ATOM 4006 O O . ASP A 1 259 ? 5.00515 9.73313 -12.13963 1.000 27.66236 257 ASP A O 1
ATOM 4015 N N . ILE A 1 260 ? 4.57597 7.78600 -13.17334 1.000 21.22280 258 ILE A N 1
ATOM 4016 C CA . ILE A 1 260 ? 5.64837 7.05991 -12.50284 1.000 21.43618 258 ILE A CA 1
ATOM 4017 C C . ILE A 1 260 ? 6.86541 6.85791 -13.38789 1.000 23.41307 258 ILE A C 1
ATOM 4018 O O . ILE A 1 260 ? 7.85566 6.24106 -12.94549 1.000 18.64074 258 ILE A O 1
ATOM 4034 N N . SER A 1 261 ? 6.83699 7.35067 -14.61602 1.000 18.96889 259 SER A N 1
ATOM 4035 C CA . SER A 1 261 ? 7.97785 7.21379 -15.50750 1.000 20.66138 259 SER A CA 1
ATOM 4036 C C . SER A 1 261 ? 8.81141 8.48752 -15.45420 1.000 27.03396 259 SER A C 1
ATOM 4037 O O . SER A 1 261 ? 8.31288 9.57018 -15.14007 1.000 33.01574 259 SER A O 1
ATOM 4045 N N . ARG A 1 262 ? 10.10043 8.34082 -15.73199 1.000 17.42305 260 ARG A N 1
ATOM 4046 C CA . ARG A 1 262 ? 11.05103 9.45046 -15.72067 1.000 18.61808 260 ARG A CA 1
ATOM 4047 C C . ARG A 1 262 ? 11.71738 9.43047 -17.09004 1.000 20.95468 260 ARG A C 1
ATOM 4048 O O . ARG A 1 262 ? 12.63579 8.62627 -17.31927 1.000 22.08671 260 ARG A O 1
ATOM 4069 N N . PRO A 1 263 ? 11.25055 10.23705 -18.04230 1.000 19.55318 261 PRO A N 1
ATOM 4070 C CA . PRO A 1 263 ? 11.83626 10.19957 -19.38865 1.000 18.97021 261 PRO A CA 1
ATOM 4071 C C . PRO A 1 263 ? 13.10978 11.02787 -19.45512 1.000 25.93091 261 PRO A C 1
ATOM 4072 O O . PRO A 1 263 ? 13.11081 12.21117 -19.11708 1.000 28.23977 261 PRO A O 1
ATOM 4083 N N . ILE A 1 264 ? 14.18955 10.40831 -19.90861 1.000 19.03562 262 ILE A N 1
ATOM 4084 C CA . ILE A 1 264 ? 15.47378 11.08502 -20.08356 1.000 16.85039 262 ILE A CA 1
ATOM 4085 C C . ILE A 1 264 ? 15.72269 11.11517 -21.58398 1.000 19.81437 262 ILE A C 1
ATOM 4086 O O . ILE A 1 264 ? 16.07098 10.09453 -22.18688 1.000 16.88047 262 ILE A O 1
ATOM 4102 N N . ASN A 1 265 ? 15.53268 12.28001 -22.20278 1.000 19.72282 263 ASN A N 1
ATOM 4103 C CA . ASN A 1 265 ? 15.73059 12.43386 -23.64483 1.000 23.85126 263 ASN A CA 1
ATOM 4104 C C . ASN A 1 265 ? 17.21107 12.72026 -23.88483 1.000 21.44764 263 ASN A C 1
ATOM 4105 O O . ASN A 1 265 ? 17.64236 13.86461 -24.02378 1.000 22.55935 263 ASN A O 1
ATOM 4116 N N . ASN A 1 266 ? 17.99907 11.65204 -23.92813 1.000 22.31826 264 ASN A N 1
ATOM 4117 C CA . ASN A 1 266 ? 19.44659 11.75796 -24.07737 1.000 21.65350 264 ASN A CA 1
ATOM 4118 C C . ASN A 1 266 ? 19.97982 10.36577 -24.37488 1.000 22.00705 264 ASN A C 1
ATOM 4119 O O . ASN A 1 266 ? 19.29419 9.35814 -24.15141 1.000 21.03020 264 ASN A O 1
ATOM 4130 N N . THR A 1 267 ? 21.20750 10.31959 -24.88650 1.000 21.67336 265 THR A N 1
ATOM 4131 C CA . THR A 1 267 ? 21.89471 9.04387 -25.03512 1.000 22.25206 265 THR A CA 1
ATOM 4132 C C . THR A 1 267 ? 22.36551 8.54131 -23.67693 1.000 22.14189 265 THR A C 1
ATOM 4133 O O . THR A 1 267 ? 22.63628 9.32414 -22.76276 1.000 20.45959 265 THR A O 1
ATOM 4144 N N . ILE A 1 268 ? 22.50544 7.22138 -23.56053 1.000 21.91113 266 ILE A N 1
ATOM 4145 C CA . ILE A 1 268 ? 23.03632 6.65312 -22.32142 1.000 23.55885 266 ILE A CA 1
ATOM 4146 C C . ILE A 1 268 ? 24.45392 7.14375 -22.07573 1.000 19.17284 266 ILE A C 1
ATOM 4147 O O . ILE A 1 268 ? 24.90756 7.17160 -20.92753 1.000 21.53245 266 ILE A O 1
ATOM 4163 N N . PHE A 1 269 ? 25.14837 7.60119 -23.12442 1.000 19.94953 267 PHE A N 1
ATOM 4164 C CA . PHE A 1 269 ? 26.50610 8.12905 -23.00230 1.000 21.71006 267 PHE A CA 1
ATOM 4165 C C . PHE A 1 269 ? 26.44812 9.62419 -22.67377 1.000 21.69297 267 PHE A C 1
ATOM 4166 O O . PHE A 1 269 ? 26.81440 10.48570 -23.46196 1.000 25.39671 267 PHE A O 1
ATOM 4183 N N . SER A 1 270 ? 25.97423 9.91803 -21.46190 1.000 20.52422 268 SER A N 1
ATOM 4184 C CA . SER A 1 270 ? 25.84540 11.28093 -20.96810 1.000 19.01870 268 SER A CA 1
ATOM 4185 C C . SER A 1 270 ? 25.81742 11.25208 -19.44849 1.000 22.03526 268 SER A C 1
ATOM 4186 O O . SER A 1 270 ? 25.33696 10.28455 -18.84574 1.000 21.79918 268 SER A O 1
ATOM 4194 N N . ARG A 1 271 ? 26.32289 12.32250 -18.83359 1.000 22.55727 269 ARG A N 1
ATOM 4195 C CA . ARG A 1 271 ? 26.22045 12.43099 -17.37814 1.000 23.64623 269 ARG A CA 1
ATOM 4196 C C . ARG A 1 271 ? 24.76913 12.34760 -16.92690 1.000 24.27881 269 ARG A C 1
ATOM 4197 O O . ARG A 1 271 ? 24.45277 11.63763 -15.96581 1.000 22.65101 269 ARG A O 1
ATOM 4218 N N . GLU A 1 272 ? 23.86828 13.05540 -17.62169 1.000 21.49865 270 GLU A N 1
ATOM 4219 C CA . GLU A 1 272 ? 22.45159 13.03058 -17.26045 1.000 22.91841 270 GLU A CA 1
ATOM 4220 C C . GLU A 1 272 ? 21.92044 11.60352 -17.16407 1.000 25.53476 270 GLU A C 1
ATOM 4221 O O . GLU A 1 272 ? 21.29847 11.22758 -16.16648 1.000 21.34061 270 GLU A O 1
ATOM 4233 N N . ALA A 1 273 ? 22.14345 10.79466 -18.20353 1.000 21.27720 271 ALA A N 1
ATOM 4234 C CA . ALA A 1 273 ? 21.56885 9.45384 -18.23755 1.000 22.03716 271 ALA A CA 1
ATOM 4235 C C . ALA A 1 273 ? 22.20590 8.53661 -17.19958 1.000 19.58952 271 ALA A C 1
ATOM 4236 O O . ALA A 1 273 ? 21.51018 7.73737 -16.55271 1.000 17.18823 271 ALA A O 1
ATOM 4243 N N . VAL A 1 274 ? 23.52875 8.62619 -17.04929 1.000 20.28375 272 VAL A N 1
ATOM 4244 C CA . VAL A 1 274 ? 24.25668 7.75785 -16.12708 1.000 18.48317 272 VAL A CA 1
ATOM 4245 C C . VAL A 1 274 ? 23.81490 8.02601 -14.69476 1.000 17.97161 272 VAL A C 1
ATOM 4246 O O . VAL A 1 274 ? 23.50623 7.09695 -13.93449 1.000 18.56615 272 VAL A O 1
ATOM 4259 N N . LEU A 1 275 ? 23.77551 9.30238 -14.30687 1.000 19.50303 273 LEU A N 1
ATOM 4260 C CA . LEU A 1 275 ? 23.39449 9.64417 -12.94030 1.000 20.55336 273 LEU A CA 1
ATOM 4261 C C . LEU A 1 275 ? 21.94182 9.27501 -12.65391 1.000 24.70969 273 LEU A C 1
ATOM 4262 O O . LEU A 1 275 ? 21.61217 8.92453 -11.51632 1.000 22.34716 273 LEU A O 1
ATOM 4278 N N . ALA A 1 276 ? 21.06131 9.34536 -13.65919 1.000 20.37375 274 ALA A N 1
ATOM 4279 C CA . ALA A 1 276 ? 19.68970 8.87996 -13.47022 1.000 20.11938 274 ALA A CA 1
ATOM 4280 C C . ALA A 1 276 ? 19.64552 7.36400 -13.31767 1.000 18.86097 274 ALA A C 1
ATOM 4281 O O . ALA A 1 276 ? 19.05594 6.84029 -12.36872 1.000 19.99405 274 ALA A O 1
ATOM 4288 N N . ALA A 1 277 ? 20.30263 6.64354 -14.22490 1.000 18.55233 275 ALA A N 1
ATOM 4289 C CA . ALA A 1 277 ? 20.27979 5.18416 -14.19136 1.000 16.81819 275 ALA A CA 1
ATOM 4290 C C . ALA A 1 277 ? 20.85649 4.63292 -12.89411 1.000 12.88517 275 ALA A C 1
ATOM 4291 O O . ALA A 1 277 ? 20.43401 3.56865 -12.42330 1.000 18.49885 275 ALA A O 1
ATOM 4298 N N . ALA A 1 278 ? 21.84495 5.32113 -12.32348 1.000 17.26664 276 ALA A N 1
ATOM 4299 C CA . ALA A 1 278 ? 22.50516 4.83128 -11.12895 1.000 18.29222 276 ALA A CA 1
ATOM 4300 C C . ALA A 1 278 ? 21.54860 4.69551 -9.96005 1.000 20.23122 276 ALA A C 1
ATOM 4301 O O . ALA A 1 278 ? 21.84791 3.95708 -9.01442 1.000 18.36122 276 ALA A O 1
ATOM 4308 N N . ASN A 1 279 ? 20.41676 5.40904 -10.00573 1.000 19.30738 277 ASN A N 1
ATOM 4309 C CA . ASN A 1 279 ? 19.36812 5.29728 -8.99775 1.000 19.34174 277 ASN A CA 1
ATOM 4310 C C . ASN A 1 279 ? 18.57794 4.00180 -9.07723 1.000 18.08836 277 ASN A C 1
ATOM 4311 O O . ASN A 1 279 ? 17.82562 3.69813 -8.14308 1.000 21.02613 277 ASN A O 1
ATOM 4322 N N . ALA A 1 280 ? 18.67541 3.26047 -10.17649 1.000 16.44303 278 ALA A N 1
ATOM 4323 C CA . ALA A 1 280 ? 17.74555 2.16638 -10.39103 1.000 15.77654 278 ALA A CA 1
ATOM 4324 C C . ALA A 1 280 ? 18.13522 0.93512 -9.58577 1.000 16.07622 278 ALA A C 1
ATOM 4325 O O . ALA A 1 280 ? 19.28939 0.74498 -9.20464 1.000 17.45458 278 ALA A O 1
ATOM 4332 N N . ASP A 1 281 ? 17.13410 0.07517 -9.37017 1.000 16.11397 279 ASP A N 1
ATOM 4333 C CA . ASP A 1 281 ? 17.33001 -1.24776 -8.79000 1.000 13.43004 279 ASP A CA 1
ATOM 4334 C C . ASP A 1 281 ? 17.58012 -2.32750 -9.83350 1.000 15.66814 279 ASP A C 1
ATOM 4335 O O . ASP A 1 281 ? 18.05552 -3.41721 -9.48038 1.000 17.26975 279 ASP A O 1
ATOM 4344 N N . VAL A 1 282 ? 17.27875 -2.06870 -11.10186 1.000 13.55068 280 VAL A N 1
ATOM 4345 C CA . VAL A 1 282 ? 17.57607 -3.02544 -12.16618 1.000 14.03147 280 VAL A CA 1
ATOM 4346 C C . VAL A 1 282 ? 17.73930 -2.25530 -13.46211 1.000 16.37805 280 VAL A C 1
ATOM 4347 O O . VAL A 1 282 ? 16.99156 -1.31458 -13.72292 1.000 17.12039 280 VAL A O 1
ATOM 4360 N N . LEU A 1 283 ? 18.73655 -2.65006 -14.25943 1.000 16.05372 281 LEU A N 1
ATOM 4361 C CA . LEU A 1 283 ? 18.97829 -2.08479 -15.57907 1.000 13.97860 281 LEU A CA 1
ATOM 4362 C C . LEU A 1 283 ? 18.56343 -3.08768 -16.64591 1.000 17.61516 281 LEU A C 1
ATOM 4363 O O . LEU A 1 283 ? 18.97686 -4.25227 -16.59797 1.000 14.82430 281 LEU A O 1
ATOM 4379 N N . PHE A 1 284 ? 17.81483 -2.61867 -17.64119 1.000 14.70908 282 PHE A N 1
ATOM 4380 C CA . PHE A 1 284 ? 17.54209 -3.39094 -18.85381 1.000 12.74613 282 PHE A CA 1
ATOM 4381 C C . PHE A 1 284 ? 18.18678 -2.65250 -20.01783 1.000 15.97521 282 PHE A C 1
ATOM 4382 O O . PHE A 1 284 ? 17.77166 -1.53828 -20.35189 1.000 19.86230 282 PHE A O 1
ATOM 4399 N N . CYS A 1 285 ? 19.22073 -3.23733 -20.60910 1.000 15.70458 283 CYS A N 1
ATOM 4400 C CA . CYS A 1 285 ? 19.91129 -2.62587 -21.73661 1.000 14.63528 283 CYS A CA 1
ATOM 4401 C C . CYS A 1 285 ? 19.36648 -3.19402 -23.03913 1.000 15.66951 283 CYS A C 1
ATOM 4402 O O . CYS A 1 285 ? 19.52998 -4.38742 -23.32160 1.000 14.91078 283 CYS A O 1
ATOM 4410 N N . CYS A 1 286 ? 18.78451 -2.30890 -23.85772 1.000 16.23170 284 CYS A N 1
ATOM 4411 C CA . CYS A 1 286 ? 18.06543 -2.67813 -25.06856 1.000 13.99824 284 CYS A CA 1
ATOM 4412 C C . CYS A 1 286 ? 18.55987 -1.88716 -26.28014 1.000 19.39032 284 CYS A C 1
ATOM 4413 O O . CYS A 1 286 ? 17.85391 -1.79579 -27.28958 1.000 20.48723 284 CYS A O 1
ATOM 4421 N N . VAL A 1 287 ? 19.75009 -1.29782 -26.19472 1.000 21.74969 285 VAL A N 1
ATOM 4422 C CA . VAL A 1 287 ? 20.31845 -0.50373 -27.27933 1.000 19.69513 285 VAL A CA 1
ATOM 4423 C C . VAL A 1 287 ? 21.35130 -1.35326 -27.98966 1.000 23.45468 285 VAL A C 1
ATOM 4424 O O . VAL A 1 287 ? 22.27680 -1.88305 -27.35640 1.000 27.44256 285 VAL A O 1
ATOM 4437 N N . ASP A 1 288 ? 21.23872 -1.42401 -29.30737 1.000 22.15371 286 ASP A N 1
ATOM 4438 C CA . ASP A 1 288 ? 22.07874 -2.30508 -30.11414 1.000 26.68794 286 ASP A CA 1
ATOM 4439 C C . ASP A 1 288 ? 23.31378 -1.56456 -30.63690 1.000 25.94564 286 ASP A C 1
ATOM 4440 O O . ASP A 1 288 ? 23.53901 -1.43290 -31.83437 1.000 27.74071 286 ASP A O 1
ATOM 4449 N N . THR A 1 289 ? 24.11709 -1.05483 -29.69203 1.000 22.82733 287 THR A N 1
ATOM 4450 C CA . THR A 1 289 ? 25.44752 -0.54462 -29.96950 1.000 23.15289 287 THR A CA 1
ATOM 4451 C C . THR A 1 289 ? 26.40519 -1.09625 -28.92535 1.000 19.96971 287 THR A C 1
ATOM 4452 O O . THR A 1 289 ? 26.02495 -1.33912 -27.77671 1.000 22.32768 287 THR A O 1
ATOM 4463 N N . TYR A 1 290 ? 27.65409 -1.27358 -29.34534 1.000 18.15781 288 TYR A N 1
ATOM 4464 C CA . TYR A 1 290 ? 28.69143 -1.72481 -28.42972 1.000 22.20975 288 TYR A CA 1
ATOM 4465 C C . TYR A 1 290 ? 28.93361 -0.69758 -27.33402 1.000 22.97503 288 TYR A C 1
ATOM 4466 O O . TYR A 1 290 ? 29.11953 -1.05757 -26.17175 1.000 20.00303 288 TYR A O 1
ATOM 4484 N N . LEU A 1 291 ? 28.91462 0.58734 -27.69225 1.000 19.93192 289 LEU A N 1
ATOM 4485 C CA . LEU A 1 291 ? 29.11137 1.65781 -26.71907 1.000 23.33488 289 LEU A CA 1
ATOM 4486 C C . LEU A 1 291 ? 28.07156 1.60835 -25.60499 1.000 25.00170 289 LEU A C 1
ATOM 4487 O O . LEU A 1 291 ? 28.40838 1.71059 -24.41972 1.000 21.88709 289 LEU A O 1
ATOM 4503 N N . ALA A 1 292 ? 26.79348 1.48922 -25.96902 1.000 20.24354 290 ALA A N 1
ATOM 4504 C CA . ALA A 1 292 ? 25.74356 1.50212 -24.95942 1.000 18.12616 290 ALA A CA 1
ATOM 4505 C C . ALA A 1 292 ? 25.85562 0.29905 -24.03738 1.000 21.98295 290 ALA A C 1
ATOM 4506 O O . ALA A 1 292 ? 25.64227 0.40405 -22.82460 1.000 19.01753 290 ALA A O 1
ATOM 4513 N N . ARG A 1 293 ? 26.19696 -0.85732 -24.58704 1.000 17.20181 291 ARG A N 1
ATOM 4514 C CA . ARG A 1 293 ? 26.32401 -2.01499 -23.72742 1.000 17.14884 291 ARG A CA 1
ATOM 4515 C C . ARG A 1 293 ? 27.49247 -1.84467 -22.76654 1.000 18.44596 291 ARG A C 1
ATOM 4516 O O . ARG A 1 293 ? 27.39318 -2.25097 -21.60893 1.000 19.01119 291 ARG A O 1
ATOM 4537 N N . MET A 1 294 ? 28.54802 -1.15767 -23.18766 1.000 20.22805 292 MET A N 1
ATOM 4538 C CA . MET A 1 294 ? 29.67670 -0.93368 -22.28894 1.000 18.91994 292 MET A CA 1
ATOM 4539 C C . MET A 1 294 ? 29.30263 0.04199 -21.17962 1.000 18.65837 292 MET A C 1
ATOM 4540 O O . MET A 1 294 ? 29.66525 -0.16968 -20.01480 1.000 17.99713 292 MET A O 1
ATOM 4554 N N . ILE A 1 295 ? 28.55906 1.10233 -21.51055 1.000 20.29281 293 ILE A N 1
ATOM 4555 C CA . ILE A 1 295 ? 28.12853 2.04793 -20.48317 1.000 18.08664 293 ILE A CA 1
ATOM 4556 C C . ILE A 1 295 ? 27.24605 1.34377 -19.45915 1.000 20.04399 293 ILE A C 1
ATOM 4557 O O . ILE A 1 295 ? 27.41840 1.50492 -18.24670 1.000 18.46265 293 ILE A O 1
ATOM 4573 N N . ALA A 1 296 ? 26.27062 0.57568 -19.93676 1.000 16.21311 294 ALA A N 1
ATOM 4574 C CA . ALA A 1 296 ? 25.41438 -0.18939 -19.03594 1.000 18.74135 294 ALA A CA 1
ATOM 4575 C C . ALA A 1 296 ? 26.23425 -1.12052 -18.15321 1.000 15.64610 294 ALA A C 1
ATOM 4576 O O . ALA A 1 296 ? 25.97295 -1.23920 -16.95102 1.000 16.88719 294 ALA A O 1
ATOM 4583 N N . ASP A 1 297 ? 27.20513 -1.81318 -18.74804 1.000 17.79248 295 ASP A N 1
ATOM 4584 C CA . ASP A 1 297 ? 28.10418 -2.68370 -17.99291 1.000 19.33874 295 ASP A CA 1
ATOM 4585 C C . ASP A 1 297 ? 28.79239 -1.90240 -16.86911 1.000 20.09204 295 ASP A C 1
ATOM 4586 O O . ASP A 1 297 ? 28.85558 -2.35466 -15.71794 1.000 19.99780 295 ASP A O 1
ATOM 4595 N N . ARG A 1 298 ? 29.29592 -0.70877 -17.17855 1.000 17.25982 296 ARG A N 1
ATOM 4596 C CA . ARG A 1 298 ? 30.03139 0.04214 -16.16088 1.000 16.06978 296 ARG A CA 1
ATOM 4597 C C . ARG A 1 298 ? 29.09371 0.61344 -15.09545 1.000 19.25546 296 ARG A C 1
ATOM 4598 O O . ARG A 1 298 ? 29.46532 0.67501 -13.91552 1.000 19.86748 296 ARG A O 1
ATOM 4619 N N . ILE A 1 299 ? 27.87514 1.00888 -15.47216 1.000 17.19694 297 ILE A N 1
ATOM 4620 C CA . ILE A 1 299 ? 26.91837 1.47082 -14.46996 1.000 19.84112 297 ILE A CA 1
ATOM 4621 C C . ILE A 1 299 ? 26.62346 0.34837 -13.49019 1.000 16.68949 297 ILE A C 1
ATOM 4622 O O . ILE A 1 299 ? 26.61380 0.54388 -12.27029 1.000 18.45787 297 ILE A O 1
ATOM 4638 N N . ALA A 1 300 ? 26.39148 -0.84707 -14.02565 1.000 14.61653 298 ALA A N 1
ATOM 4639 C CA . ALA A 1 300 ? 25.98110 -1.98165 -13.20853 1.000 15.97620 298 ALA A CA 1
ATOM 4640 C C . ALA A 1 300 ? 27.05168 -2.34367 -12.18632 1.000 17.75000 298 ALA A C 1
ATOM 4641 O O . ALA A 1 300 ? 26.73565 -2.60506 -11.01852 1.000 17.11909 298 ALA A O 1
ATOM 4648 N N . SER A 1 301 ? 28.32708 -2.34838 -12.59976 1.000 16.02655 299 SER A N 1
ATOM 4649 C CA . SER A 1 301 ? 29.40826 -2.64197 -11.67025 1.000 14.57038 299 SER A CA 1
ATOM 4650 C C . SER A 1 301 ? 29.61423 -1.50387 -10.68009 1.000 20.56307 299 SER A C 1
ATOM 4651 O O . SER A 1 301 ? 29.81869 -1.73954 -9.48546 1.000 18.57349 299 SER A O 1
ATOM 4659 N N . SER A 1 302 ? 29.59078 -0.26200 -11.16496 1.000 18.21958 300 SER A N 1
ATOM 4660 C CA . SER A 1 302 ? 29.94739 0.87475 -10.31796 1.000 18.51770 300 SER A CA 1
ATOM 4661 C C . SER A 1 302 ? 28.92275 1.08930 -9.21049 1.000 15.47580 300 SER A C 1
ATOM 4662 O O . SER A 1 302 ? 29.28134 1.48356 -8.09310 1.000 17.82555 300 SER A O 1
ATOM 4670 N N . PHE A 1 303 ? 27.64429 0.88656 -9.51855 1.000 15.36170 301 PHE A N 1
ATOM 4671 C CA . PHE A 1 303 ? 26.56073 1.18507 -8.59468 1.000 18.32516 301 PHE A CA 1
ATOM 4672 C C . PHE A 1 303 ? 25.85528 -0.07629 -8.09536 1.000 17.05075 301 PHE A C 1
ATOM 4673 O O . PHE A 1 303 ? 24.80849 0.02972 -7.45856 1.000 17.29511 301 PHE A O 1
ATOM 4690 N N . LEU A 1 304 ? 26.42605 -1.25634 -8.33620 1.000 15.51866 302 LEU A N 1
ATOM 4691 C CA . LEU A 1 304 ? 25.91879 -2.52356 -7.80458 1.000 14.60036 302 LEU A CA 1
ATOM 4692 C C . LEU A 1 304 ? 24.44441 -2.73690 -8.16068 1.000 17.10125 302 LEU A C 1
ATOM 4693 O O . LEU A 1 304 ? 23.57611 -2.92694 -7.29159 1.000 15.28698 302 LEU A O 1
ATOM 4709 N N . ILE A 1 305 ? 24.17555 -2.72656 -9.45569 1.000 13.90794 303 ILE A N 1
ATOM 4710 C CA . ILE A 1 305 ? 22.82491 -2.86795 -9.99922 1.000 15.45992 303 ILE A CA 1
ATOM 4711 C C . ILE A 1 305 ? 22.80181 -4.10587 -10.87840 1.000 16.18585 303 ILE A C 1
ATOM 4712 O O . ILE A 1 305 ? 23.61189 -4.20855 -11.80375 1.000 16.86332 303 ILE A O 1
ATOM 4728 N N . PRO A 1 306 ? 21.85696 -5.03127 -10.69242 1.000 14.69591 304 PRO A N 1
ATOM 4729 C CA . PRO A 1 306 ? 21.74129 -6.14971 -11.63659 1.000 16.03457 304 PRO A CA 1
ATOM 4730 C C . PRO A 1 306 ? 21.35888 -5.63976 -13.02056 1.000 17.13538 304 PRO A C 1
ATOM 4731 O O . PRO A 1 306 ? 20.61667 -4.66575 -13.16132 1.000 14.80434 304 PRO A O 1
ATOM 4742 N N . LEU A 1 307 ? 21.90236 -6.29725 -14.04092 1.000 15.41633 305 LEU A N 1
ATOM 4743 C CA . LEU A 1 307 ? 21.77421 -5.86885 -15.42524 1.000 13.64186 305 LEU A CA 1
ATOM 4744 C C . LEU A 1 307 ? 21.27273 -7.03090 -16.26352 1.000 14.99228 305 LEU A C 1
ATOM 4745 O O . LEU A 1 307 ? 21.80367 -8.14550 -16.17121 1.000 15.90222 305 LEU A O 1
ATOM 4761 N N . LEU A 1 308 ? 20.24575 -6.76909 -17.07222 1.000 15.35402 306 LEU A N 1
ATOM 4762 C CA . LEU A 1 308 ? 19.77214 -7.69783 -18.08756 1.000 16.60879 306 LEU A CA 1
ATOM 4763 C C . LEU A 1 308 ? 19.98756 -7.03746 -19.43812 1.000 14.66038 306 LEU A C 1
ATOM 4764 O O . LEU A 1 308 ? 19.48817 -5.93160 -19.67805 1.000 15.21508 306 LEU A O 1
ATOM 4780 N N . ASP A 1 309 ? 20.76201 -7.68988 -20.29048 1.000 13.10204 307 ASP A N 1
ATOM 4781 C CA . ASP A 1 309 ? 21.12606 -7.16740 -21.59818 1.000 14.75605 307 ASP A CA 1
ATOM 4782 C C . ASP A 1 309 ? 20.50145 -8.07979 -22.64028 1.000 17.73307 307 ASP A C 1
ATOM 4783 O O . ASP A 1 309 ? 20.63606 -9.30339 -22.55145 1.000 18.78193 307 ASP A O 1
ATOM 4792 N N . VAL A 1 310 ? 19.79566 -7.49814 -23.60148 1.000 15.26142 308 VAL A N 1
ATOM 4793 C CA . VAL A 1 310 ? 19.09579 -8.27783 -24.61659 1.000 15.42468 308 VAL A CA 1
ATOM 4794 C C . VAL A 1 310 ? 19.43486 -7.74826 -26.00382 1.000 19.29907 308 VAL A C 1
ATOM 4795 O O . VAL A 1 310 ? 19.53760 -6.53538 -26.21995 1.000 14.89771 308 VAL A O 1
ATOM 4808 N N . GLY A 1 311 ? 19.60535 -8.66945 -26.94738 1.000 16.24096 309 GLY A N 1
ATOM 4809 C CA . GLY A 1 311 ? 19.80285 -8.31013 -28.33886 1.000 22.25419 309 GLY A CA 1
ATOM 4810 C C . GLY A 1 311 ? 19.23998 -9.38553 -29.24585 1.000 20.45416 309 GLY A C 1
ATOM 4811 O O . GLY A 1 311 ? 19.12454 -10.54982 -28.85894 1.000 20.41795 309 GLY A O 1
ATOM 4815 N N . VAL A 1 312 ? 18.88581 -8.98478 -30.46341 1.000 15.66938 310 VAL A N 1
ATOM 4816 C CA . VAL A 1 312 ? 18.45959 -9.92248 -31.49802 1.000 16.37594 310 VAL A CA 1
ATOM 4817 C C . VAL A 1 312 ? 19.17621 -9.58769 -32.79916 1.000 20.49873 310 VAL A C 1
ATOM 4818 O O . VAL A 1 312 ? 19.66235 -8.47321 -32.99498 1.000 19.35232 310 VAL A O 1
ATOM 4831 N N . LYS A 1 313 ? 19.23777 -10.57673 -33.69663 1.000 18.07452 311 LYS A N 1
ATOM 4832 C CA . LYS A 1 313 ? 19.90638 -10.40802 -34.98093 1.000 18.09544 311 LYS A CA 1
ATOM 4833 C C . LYS A 1 313 ? 19.23253 -11.24811 -36.05632 1.000 27.08283 311 LYS A C 1
ATOM 4834 O O . LYS A 1 313 ? 18.77970 -12.36804 -35.79675 1.000 21.10958 311 LYS A O 1
ATOM 4853 N N . ILE A 1 314 ? 19.18839 -10.70370 -37.26669 1.000 20.61948 312 ILE A N 1
ATOM 4854 C CA . ILE A 1 314 ? 18.79051 -11.47783 -38.44277 1.000 20.93363 312 ILE A CA 1
ATOM 4855 C C . ILE A 1 314 ? 19.84810 -11.29628 -39.51927 1.000 29.57056 312 ILE A C 1
ATOM 4856 O O . ILE A 1 314 ? 19.65749 -10.49163 -40.43799 1.000 29.61517 312 ILE A O 1
ATOM 4872 N N . PRO A 1 315 ? 20.96612 -12.00653 -39.45223 1.000 27.01136 313 PRO A N 1
ATOM 4873 C CA . PRO A 1 315 ? 21.94739 -11.90636 -40.53360 1.000 33.43103 313 PRO A CA 1
ATOM 4874 C C . PRO A 1 315 ? 21.37258 -12.48993 -41.80861 1.000 39.55008 313 PRO A C 1
ATOM 4875 O O . PRO A 1 315 ? 20.61357 -13.45941 -41.77718 1.000 33.55031 313 PRO A O 1
ATOM 4886 N N . THR A 1 316 ? 21.70341 -11.86385 -42.93220 1.000 42.08813 314 THR A N 1
ATOM 4887 C CA . THR A 1 316 ? 21.27804 -12.34288 -44.23667 1.000 38.88649 314 THR A CA 1
ATOM 4888 C C . THR A 1 316 ? 22.50392 -12.60463 -45.09986 1.000 50.30474 314 THR A C 1
ATOM 4889 O O . THR A 1 316 ? 23.60868 -12.14682 -44.79378 1.000 44.72766 314 THR A O 1
ATOM 4900 N N . HIS A 1 317 ? 22.29134 -13.36621 -46.17624 1.000 41.30517 315 HIS A N 1
ATOM 4901 C CA . HIS A 1 317 ? 23.31045 -13.59168 -47.19775 1.000 55.69201 315 HIS A CA 1
ATOM 4902 C C . HIS A 1 317 ? 22.61090 -13.75764 -48.54033 1.000 48.31994 315 HIS A C 1
ATOM 4903 O O . HIS A 1 317 ? 21.40842 -14.02612 -48.60854 1.000 45.49341 315 HIS A O 1
ATOM 4917 N N . VAL A 1 318 ? 23.36722 -13.58503 -49.61683 1.000 64.43884 316 VAL A N 1
ATOM 4918 C CA . VAL A 1 318 ? 22.83250 -13.75227 -50.96378 1.000 67.28983 316 VAL A CA 1
ATOM 4919 C C . VAL A 1 318 ? 23.17785 -15.15741 -51.43395 1.000 64.38441 316 VAL A C 1
ATOM 4920 O O . VAL A 1 318 ? 24.35459 -15.54813 -51.46925 1.000 49.14412 316 VAL A O 1
ATOM 4933 N N . ASP A 1 319 ? 22.15063 -15.92048 -51.76606 1.000 55.50837 317 ASP A N 1
ATOM 4934 C CA . ASP A 1 319 ? 22.35984 -17.25851 -52.29843 1.000 66.85191 317 ASP A CA 1
ATOM 4935 C C . ASP A 1 319 ? 22.53942 -17.18376 -53.80812 1.000 57.36155 317 ASP A C 1
ATOM 4936 O O . ASP A 1 319 ? 21.73394 -16.53563 -54.48755 1.000 69.31347 317 ASP A O 1
ATOM 4945 N N . PRO A 1 320 ? 23.57107 -17.81752 -54.36517 1.000 75.32317 318 PRO A N 1
ATOM 4946 C CA . PRO A 1 320 ? 23.74232 -17.77458 -55.82727 1.000 72.92577 318 PRO A CA 1
ATOM 4947 C C . PRO A 1 320 ? 22.48901 -18.15062 -56.60000 1.000 79.03975 318 PRO A C 1
ATOM 4948 O O . PRO A 1 320 ? 22.16930 -17.50445 -57.60545 1.000 73.25799 318 PRO A O 1
ATOM 4959 N N . ASP A 1 321 ? 21.75728 -19.16858 -56.14725 1.000 86.50274 319 ASP A N 1
ATOM 4960 C CA . ASP A 1 321 ? 20.61330 -19.67174 -56.89748 1.000 83.67554 319 ASP A CA 1
ATOM 4961 C C . ASP A 1 321 ? 19.29611 -19.01664 -56.50184 1.000 82.16054 319 ASP A C 1
ATOM 4962 O O . ASP A 1 321 ? 18.42411 -18.84056 -57.36081 1.000 76.53426 319 ASP A O 1
ATOM 4971 N N . ASP A 1 322 ? 19.12925 -18.64296 -55.22936 1.000 75.23540 320 ASP A N 1
ATOM 4972 C CA . ASP A 1 322 ? 17.84571 -18.17305 -54.72573 1.000 72.96881 320 ASP A CA 1
ATOM 4973 C C . ASP A 1 322 ? 17.78133 -16.67606 -54.44999 1.000 78.89212 320 ASP A C 1
ATOM 4974 O O . ASP A 1 322 ? 16.67532 -16.14496 -54.30798 1.000 59.90054 320 ASP A O 1
ATOM 4983 N N . GLY A 1 323 ? 18.91549 -15.98797 -54.36818 1.000 57.32729 321 GLY A N 1
ATOM 4984 C CA . GLY A 1 323 ? 18.91876 -14.59296 -53.97787 1.000 59.08792 321 GLY A CA 1
ATOM 4985 C C . GLY A 1 323 ? 19.15167 -14.43225 -52.48801 1.000 51.03098 321 GLY A C 1
ATOM 4986 O O . GLY A 1 323 ? 19.58469 -15.35365 -51.79087 1.000 64.20112 321 GLY A O 1
ATOM 4990 N N . ARG A 1 324 ? 18.85325 -13.23246 -51.99388 1.000 47.05447 322 ARG A N 1
ATOM 4991 C CA . ARG A 1 324 ? 19.06884 -12.95245 -50.57982 1.000 43.81350 322 ARG A CA 1
ATOM 4992 C C . ARG A 1 324 ? 18.23504 -13.89083 -49.71916 1.000 60.62468 322 ARG A C 1
ATOM 4993 O O . ARG A 1 324 ? 17.05110 -14.12635 -49.98394 1.000 44.36600 322 ARG A O 1
ATOM 5014 N N . LYS A 1 325 ? 18.86815 -14.41409 -48.67439 1.000 54.81949 323 LYS A N 1
ATOM 5015 C CA . LYS A 1 325 ? 18.27642 -15.39861 -47.78840 1.000 50.43260 323 LYS A CA 1
ATOM 5016 C C . LYS A 1 325 ? 18.55630 -15.00529 -46.34643 1.000 35.44369 323 LYS A C 1
ATOM 5017 O O . LYS A 1 325 ? 19.56962 -14.37300 -46.03821 1.000 37.54791 323 LYS A O 1
ATOM 5036 N N . ILE A 1 326 ? 17.65414 -15.39763 -45.46007 1.000 44.42348 324 ILE A N 1
ATOM 5037 C CA . ILE A 1 326 ? 17.94809 -15.30648 -44.03927 1.000 31.26828 324 ILE A CA 1
ATOM 5038 C C . ILE A 1 326 ? 19.03750 -16.31488 -43.70598 1.000 39.94102 324 ILE A C 1
ATOM 5039 O O . ILE A 1 326 ? 18.97005 -17.48264 -44.11003 1.000 37.63774 324 ILE A O 1
ATOM 5055 N N . THR A 1 327 ? 20.06694 -15.86282 -42.99343 1.000 34.97141 325 THR A N 1
ATOM 5056 C CA . THR A 1 327 ? 21.11994 -16.76055 -42.53592 1.000 36.04090 325 THR A CA 1
ATOM 5057 C C . THR A 1 327 ? 20.76393 -17.42184 -41.20850 1.000 31.55754 325 THR A C 1
ATOM 5058 O O . THR A 1 327 ? 21.03983 -18.61051 -40.99741 1.000 31.40084 325 THR A O 1
ATOM 5069 N N . ASP A 1 328 ? 20.19720 -16.64680 -40.30088 1.000 26.47008 326 ASP A N 1
ATOM 5070 C CA . ASP A 1 328 ? 19.79745 -17.09485 -38.97801 1.000 26.15610 326 ASP A CA 1
ATOM 5071 C C . ASP A 1 328 ? 18.89732 -16.00501 -38.41265 1.000 23.46051 326 ASP A C 1
ATOM 5072 O O . ASP A 1 328 ? 18.81764 -14.89491 -38.94858 1.000 24.65924 326 ASP A O 1
ATOM 5081 N N . VAL A 1 329 ? 18.17535 -16.35629 -37.35731 1.000 19.48984 327 VAL A N 1
ATOM 5082 C CA . VAL 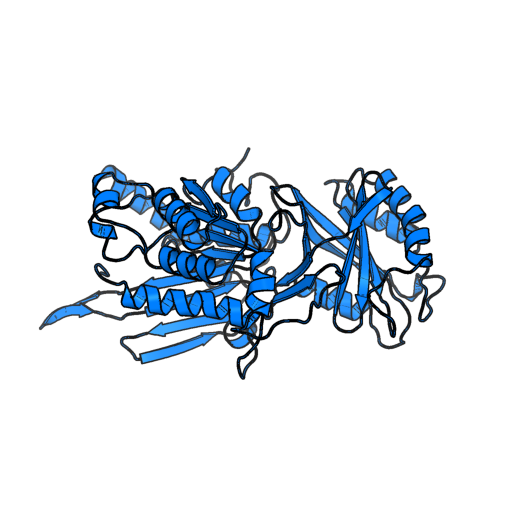A 1 329 ? 17.27232 -15.45770 -36.64514 1.000 19.28959 327 VAL A CA 1
ATOM 5083 C C . VAL A 1 329 ? 17.52417 -15.76693 -35.18156 1.000 23.19666 327 VAL A C 1
ATOM 5084 O O . VAL A 1 329 ? 17.16330 -16.85295 -34.71809 1.000 21.49533 327 VAL A O 1
ATOM 5097 N N . THR A 1 330 ? 18.17256 -14.84692 -34.45798 1.000 17.34129 328 THR A N 1
ATOM 5098 C CA . THR A 1 330 ? 18.71273 -15.16844 -33.14062 1.000 17.94031 328 THR A CA 1
ATOM 5099 C C . THR A 1 330 ? 18.37990 -14.12126 -32.08584 1.000 20.44854 328 THR A C 1
ATOM 5100 O O . THR A 1 330 ? 18.05207 -12.96500 -32.37805 1.000 17.75584 328 THR A O 1
ATOM 5111 N N . GLY A 1 331 ? 18.46530 -14.57567 -30.83314 1.000 18.77263 329 GLY A N 1
ATOM 5112 C CA . GLY A 1 331 ? 18.35204 -13.70366 -29.68958 1.000 15.83505 329 GLY A CA 1
ATOM 5113 C C . GLY A 1 331 ? 19.33886 -14.10587 -28.60629 1.000 14.89706 329 GLY A C 1
ATOM 5114 O O . GLY A 1 331 ? 19.81183 -15.23480 -28.55042 1.000 17.42718 329 GLY A O 1
ATOM 5118 N N . ARG A 1 332 ? 19.61913 -13.15039 -27.73405 1.000 15.39185 330 ARG A N 1
ATOM 5119 C CA . ARG A 1 332 ? 20.59214 -13.29242 -26.66418 1.000 15.46303 330 ARG A CA 1
ATOM 5120 C C . ARG A 1 332 ? 20.07193 -12.53091 -25.46268 1.000 15.42117 330 ARG A C 1
ATOM 5121 O O . ARG A 1 332 ? 19.66699 -11.37216 -25.59519 1.000 15.66372 330 ARG A O 1
ATOM 5142 N N . ILE A 1 333 ? 20.12354 -13.16775 -24.29455 1.000 15.19616 331 ILE A N 1
ATOM 5143 C CA . ILE A 1 333 ? 19.80600 -12.52944 -23.01843 1.000 15.55387 331 ILE A CA 1
ATOM 5144 C C . ILE A 1 333 ? 20.95774 -12.80525 -22.06165 1.000 18.77639 331 ILE A C 1
ATOM 5145 O O . ILE A 1 333 ? 21.27168 -13.96892 -21.78027 1.000 17.40322 331 ILE A O 1
ATOM 5161 N N . ASP A 1 334 ? 21.56072 -11.75030 -21.53534 1.000 13.95099 332 ASP A N 1
ATOM 5162 C CA . ASP A 1 334 ? 22.65184 -11.85879 -20.56918 1.000 14.71647 332 ASP A CA 1
ATOM 5163 C C . ASP A 1 334 ? 22.24501 -11.23973 -19.24230 1.000 16.14553 332 ASP A C 1
ATOM 5164 O O . ASP A 1 334 ? 21.82187 -10.08246 -19.20559 1.000 16.73056 332 ASP A O 1
ATOM 5173 N N . TYR A 1 335 ? 22.37704 -12.01582 -18.15848 1.000 14.99765 333 TYR A N 1
ATOM 5174 C CA . TYR A 1 335 ? 22.18335 -11.52915 -16.79543 1.000 15.13644 333 TYR A CA 1
ATOM 5175 C C . TYR A 1 335 ? 23.54574 -11.31205 -16.15083 1.000 15.27644 333 TYR A C 1
ATOM 5176 O O . TYR A 1 335 ? 24.38267 -12.22592 -16.13873 1.000 15.97862 333 TYR A O 1
ATOM 5194 N N . VAL A 1 336 ? 23.76200 -10.10461 -15.63546 1.000 14.51926 334 VAL A N 1
ATOM 5195 C CA . VAL A 1 336 ? 25.01461 -9.69940 -15.00130 1.000 16.46803 334 VAL A CA 1
ATOM 5196 C C . VAL A 1 336 ? 24.69744 -9.27464 -13.57339 1.000 16.34160 334 VAL A C 1
ATOM 5197 O O . VAL A 1 336 ? 23.92980 -8.32541 -13.35696 1.000 14.13920 334 VAL A O 1
ATOM 5210 N N . LYS A 1 337 ? 25.28314 -9.98155 -12.60168 1.000 15.45259 335 LYS A N 1
ATOM 5211 C CA . LYS A 1 337 ? 25.18085 -9.71011 -11.17997 1.000 15.52578 335 LYS A CA 1
ATOM 5212 C C . LYS A 1 337 ? 26.42337 -8.96780 -10.70652 1.000 17.95452 335 LYS A C 1
ATOM 5213 O O . LYS A 1 337 ? 27.52921 -9.24166 -11.19110 1.000 16.02705 335 LYS A O 1
ATOM 5232 N N . PRO A 1 338 ? 26.30820 -8.02466 -9.76970 1.000 18.61605 336 PRO A N 1
ATOM 5233 C CA . PRO A 1 338 ? 27.50342 -7.27749 -9.33147 1.000 17.09466 336 PRO A CA 1
ATOM 5234 C C . PRO A 1 338 ? 28.57560 -8.18019 -8.74199 1.000 17.43008 336 PRO A C 1
ATOM 5235 O O . PRO A 1 338 ? 28.34209 -8.93811 -7.79186 1.000 16.66692 336 PRO A O 1
ATOM 5246 N N . GLY A 1 339 ? 29.77337 -8.09075 -9.31141 1.000 17.27513 337 GLY A N 1
ATOM 5247 C CA . GLY A 1 339 ? 30.86702 -8.94322 -8.91237 1.000 20.31637 337 GLY A CA 1
ATOM 5248 C C . GLY A 1 339 ? 30.94258 -10.24952 -9.66843 1.000 18.12106 337 GLY A C 1
ATOM 5249 O O . GLY A 1 339 ? 31.94930 -10.96361 -9.54091 1.000 19.95165 337 GLY A O 1
ATOM 5253 N N . GLY A 1 340 ? 29.90215 -10.59233 -10.43845 1.000 18.23724 338 GLY A N 1
ATOM 5254 C CA . GLY A 1 340 ? 29.96308 -11.71429 -11.35016 1.000 20.10483 338 GLY A CA 1
ATOM 5255 C C . GLY A 1 340 ? 30.56486 -11.29165 -12.67315 1.000 19.58497 338 GLY A C 1
ATOM 5256 O O . GLY A 1 340 ? 30.93406 -10.13681 -12.86957 1.000 18.61990 338 GLY A O 1
ATOM 5260 N N . SER A 1 341 ? 30.66628 -12.25509 -13.59077 1.000 20.71308 339 SER A N 1
ATOM 5261 C CA . SER A 1 341 ? 31.21845 -11.95330 -14.90470 1.000 20.19238 339 SER A CA 1
ATOM 5262 C C . SER A 1 341 ? 30.38867 -10.86854 -15.59011 1.000 18.45049 339 SER A C 1
ATOM 5263 O O . SER A 1 341 ? 29.16212 -10.78305 -15.42940 1.000 17.90184 339 SER A O 1
ATOM 5271 N N . THR A 1 342 ? 31.07496 -10.04129 -16.37143 1.000 18.09773 340 THR A N 1
ATOM 5272 C CA . THR A 1 342 ? 30.49213 -8.85756 -16.98338 1.000 19.26563 340 THR A CA 1
ATOM 5273 C C . THR A 1 342 ? 30.19251 -9.08922 -18.46944 1.000 21.02199 340 THR A C 1
ATOM 5274 O O . THR A 1 342 ? 30.55289 -10.11167 -19.06229 1.000 16.37692 340 THR A O 1
ATOM 5285 N N . LEU A 1 343 ? 29.54309 -8.09844 -19.08453 1.000 19.48154 341 LEU A N 1
ATOM 5286 C CA . LEU A 1 343 ? 29.39218 -8.13909 -20.53636 1.000 18.45732 341 LEU A CA 1
ATOM 5287 C C . LEU A 1 343 ? 30.74943 -8.07016 -21.22501 1.000 19.19507 341 LEU A C 1
ATOM 5288 O O . LEU A 1 343 ? 30.96140 -8.71045 -22.26002 1.000 19.88972 341 LEU A O 1
ATOM 5304 N N . SER A 1 344 ? 31.68977 -7.31142 -20.66284 1.000 16.73432 342 SER A N 1
ATOM 5305 C CA . SER A 1 344 ? 33.04748 -7.31429 -21.19602 1.000 21.02194 342 SER A CA 1
ATOM 5306 C C . SER A 1 344 ? 33.66719 -8.70929 -21.12462 1.000 20.61644 342 SER A C 1
ATOM 5307 O O . SER A 1 344 ? 34.28503 -9.18036 -22.08921 1.000 20.97565 342 SER A O 1
ATOM 5315 N N . ASP A 1 345 ? 33.54108 -9.37644 -19.97365 1.000 19.57896 343 ASP A N 1
ATOM 5316 C CA . ASP A 1 345 ? 34.09880 -10.71870 -19.84108 1.000 21.93670 343 ASP A CA 1
ATOM 5317 C C . ASP A 1 345 ? 33.55886 -11.64945 -20.91685 1.000 19.62785 343 ASP A C 1
ATOM 5318 O O . ASP A 1 345 ? 34.29518 -12.50719 -21.43087 1.000 20.88822 343 ASP A O 1
ATOM 5327 N N . ARG A 1 346 ? 32.27200 -11.51810 -21.23575 1.000 18.45046 344 ARG A N 1
ATOM 5328 C CA . ARG A 1 346 ? 31.56911 -12.35467 -22.19577 1.000 21.67666 344 ARG A CA 1
ATOM 5329 C C . ARG A 1 346 ? 31.79916 -11.93054 -23.63559 1.000 20.62178 344 ARG A C 1
ATOM 5330 O O . ARG A 1 346 ? 31.21283 -12.53438 -24.53816 1.000 25.34013 344 ARG A O 1
ATOM 5351 N N . LEU A 1 347 ? 32.64806 -10.93274 -23.86086 1.000 21.67546 345 LEU A N 1
ATOM 5352 C CA . LEU A 1 347 ? 32.94726 -10.41551 -25.19671 1.000 22.54687 345 LEU A CA 1
ATOM 5353 C C . LEU A 1 347 ? 31.70706 -9.88977 -25.92287 1.000 22.67757 345 LEU A C 1
ATOM 5354 O O . LEU A 1 347 ? 31.66654 -9.87240 -27.15323 1.000 23.56651 345 LEU A O 1
ATOM 5370 N N . VAL A 1 348 ? 30.69107 -9.42337 -25.18519 1.000 19.88488 346 VAL A N 1
ATOM 5371 C CA . VAL A 1 348 ? 29.54112 -8.77482 -25.82934 1.000 20.02046 346 VAL A CA 1
ATOM 5372 C C . VAL A 1 348 ? 29.99281 -7.50140 -26.53663 1.000 26.91548 346 VAL A C 1
ATOM 5373 O O . VAL A 1 348 ? 29.44493 -7.11751 -27.58306 1.000 21.21149 346 VAL A O 1
ATOM 5386 N N . TYR A 1 349 ? 31.01435 -6.84848 -25.99912 1.000 26.72134 347 TYR A N 1
ATOM 5387 C CA . TYR A 1 349 ? 31.73141 -5.77453 -26.67050 1.000 25.10644 347 TYR A CA 1
ATOM 5388 C C . TYR A 1 349 ? 33.20275 -5.96203 -26.36267 1.000 22.85997 347 TYR A C 1
ATOM 5389 O O . TYR A 1 349 ? 33.56502 -6.69539 -25.44244 1.000 27.18588 347 TYR A O 1
ATOM 5407 N N . THR A 1 350 ? 34.04630 -5.30678 -27.15273 1.000 28.52408 348 THR A N 1
ATOM 5408 C CA . THR A 1 350 ? 35.48564 -5.25487 -26.95878 1.000 29.83965 348 THR A CA 1
ATOM 5409 C C . THR A 1 350 ? 35.94315 -3.83713 -27.25927 1.000 28.57114 348 THR A C 1
ATOM 5410 O O . THR A 1 350 ? 35.23508 -3.08115 -27.93072 1.000 26.92172 348 THR A O 1
ATOM 5421 N N . PRO A 1 351 ? 37.12318 -3.44788 -26.78170 1.000 35.99701 349 PRO A N 1
ATOM 5422 C CA . PRO A 1 351 ? 37.65794 -2.13411 -27.17220 1.000 42.54080 349 PRO A CA 1
ATOM 5423 C C . PRO A 1 351 ? 37.68312 -1.93995 -28.67754 1.000 37.55915 349 PRO A C 1
ATOM 5424 O O . PRO A 1 351 ? 37.30147 -0.87322 -29.17658 1.000 37.92207 349 PRO A O 1
ATOM 5435 N N . GLU A 1 352 ? 38.11215 -2.96554 -29.41600 1.000 35.78863 350 GLU A N 1
ATOM 5436 C CA . GLU A 1 352 ? 38.18921 -2.86478 -30.86810 1.000 46.88928 350 GLU A CA 1
ATOM 5437 C C . GLU A 1 352 ? 36.80863 -2.67012 -31.48247 1.000 43.65171 350 GLU A C 1
ATOM 5438 O O . GLU A 1 352 ? 36.64078 -1.86816 -32.40748 1.000 41.42819 350 GLU A O 1
ATOM 5450 N N . LEU A 1 353 ? 35.80494 -3.39319 -30.98496 1.000 33.77720 351 LEU A N 1
ATOM 5451 C CA . LEU A 1 353 ? 34.47581 -3.25526 -31.55812 1.000 27.60220 351 LEU A CA 1
ATOM 5452 C C . LEU A 1 353 ? 33.91917 -1.86322 -31.30585 1.000 33.92374 351 LEU A C 1
ATOM 5453 O O . LEU A 1 353 ? 33.24412 -1.29833 -32.17040 1.000 29.52569 351 LEU A O 1
ATOM 5469 N N . ILE A 1 354 ? 34.19246 -1.29107 -30.13081 1.000 33.09912 352 ILE A N 1
ATOM 5470 C CA . ILE A 1 354 ? 33.73246 0.06628 -29.85605 1.000 31.10125 352 ILE A CA 1
ATOM 5471 C C . ILE A 1 354 ? 34.48008 1.06251 -30.73417 1.000 33.30132 352 ILE A C 1
ATOM 5472 O O . ILE A 1 354 ? 33.89022 2.00235 -31.27955 1.000 34.33554 352 ILE A O 1
ATOM 5488 N N . TYR A 1 355 ? 35.78765 0.87114 -30.88341 1.000 32.82391 353 TYR A N 1
ATOM 5489 C CA . TYR A 1 355 ? 36.58128 1.74140 -31.74453 1.000 34.11975 353 TYR A CA 1
ATOM 5490 C C . TYR A 1 355 ? 36.05715 1.72589 -33.17547 1.000 36.23396 353 TYR A C 1
ATOM 5491 O O . TYR A 1 355 ? 35.80850 2.78098 -33.76858 1.000 41.84638 353 TYR A O 1
ATOM 5509 N N . ARG A 1 356 ? 35.87485 0.53259 -33.74609 1.000 39.21220 354 ARG A N 1
ATOM 5510 C CA . ARG A 1 356 ? 35.41492 0.43970 -35.12903 1.000 42.20512 354 ARG A CA 1
ATOM 5511 C C . ARG A 1 356 ? 34.01700 1.02706 -35.28579 1.000 36.12267 354 ARG A C 1
ATOM 5512 O O . ARG A 1 356 ? 33.71477 1.67128 -36.29895 1.000 36.78990 354 ARG A O 1
ATOM 5533 N N . GLU A 1 357 ? 33.15161 0.81665 -34.28643 1.000 34.14578 355 GLU A N 1
ATOM 5534 C CA . GLU A 1 357 ? 31.78714 1.32280 -34.35231 1.000 30.31328 355 GLU A CA 1
ATOM 5535 C C . GLU A 1 357 ? 31.75049 2.84436 -34.36995 1.000 36.70987 355 GLU A C 1
ATOM 5536 O O . GLU A 1 357 ? 30.89045 3.44291 -35.02479 1.000 36.64600 355 GLU A O 1
ATOM 5548 N N . ASN A 1 358 ? 32.64958 3.48746 -33.62327 1.000 32.58665 356 ASN A N 1
ATOM 5549 C CA . ASN A 1 358 ? 32.68849 4.94480 -33.60602 1.000 36.62544 356 ASN A CA 1
ATOM 5550 C C . ASN A 1 358 ? 33.25018 5.49197 -34.91151 1.000 46.23614 356 ASN A C 1
ATOM 5551 O O . ASN A 1 358 ? 32.79580 6.52824 -35.41181 1.000 49.92062 356 ASN A O 1
ATOM 5562 N N . LEU A 1 359 ? 34.23753 4.81006 -35.47979 1.000 45.95927 357 LEU A N 1
ATOM 5563 C CA . LEU A 1 359 ? 34.77635 5.24076 -36.76292 1.000 50.76079 357 LEU A CA 1
ATOM 5564 C C . LEU A 1 359 ? 33.71558 5.13846 -37.84867 1.000 51.89800 357 LEU A C 1
ATOM 5565 O O . LEU A 1 359 ? 33.52945 6.06576 -38.64547 1.000 55.95389 357 LEU A O 1
ATOM 5581 N N . ASN A 1 360 ? 32.99769 4.01347 -37.88311 1.000 56.74424 358 ASN A N 1
ATOM 5582 C CA . ASN A 1 360 ? 31.95218 3.82356 -38.88398 1.000 59.74844 358 ASN A CA 1
ATOM 5583 C C . ASN A 1 360 ? 30.85481 4.87328 -38.74261 1.000 68.20624 358 ASN A C 1
ATOM 5584 O O . ASN A 1 360 ? 30.28566 5.32705 -39.74333 1.000 69.18854 358 ASN A O 1
ATOM 5595 N N . ALA A 1 361 ? 30.54113 5.26880 -37.50541 1.000 65.81380 359 ALA A N 1
ATOM 5596 C CA . ALA A 1 361 ? 29.53135 6.30035 -37.28943 1.000 51.99454 359 ALA A CA 1
ATOM 5597 C C . ALA A 1 361 ? 29.98422 7.64018 -37.85738 1.000 70.08542 359 ALA A C 1
ATOM 5598 O O . ALA A 1 361 ? 29.16775 8.40479 -38.38596 1.000 72.42225 359 ALA A O 1
ATOM 5605 N N . GLU A 1 362 ? 31.28373 7.94079 -37.75954 1.000 69.02826 360 GLU A N 1
ATOM 5606 C CA . GLU A 1 362 ? 31.81023 9.16180 -38.36215 1.000 66.97154 360 GLU A CA 1
ATOM 5607 C C . GLU A 1 362 ? 31.84471 9.05224 -39.88193 1.000 73.44329 360 GLU A C 1
ATOM 5608 O O . GLU A 1 362 ? 31.59863 10.03797 -40.58654 1.000 82.49087 360 GLU A O 1
ATOM 5620 N N . GLU A 1 363 ? 32.16008 7.86408 -40.40406 1.000 71.10217 361 GLU A N 1
ATOM 5621 C CA . GLU A 1 363 ? 32.09925 7.64421 -41.84604 1.000 73.49818 361 GLU A CA 1
ATOM 5622 C C . GLU A 1 363 ? 30.67484 7.81943 -42.36093 1.000 84.26718 361 GLU A C 1
ATOM 5623 O O . GLU A 1 363 ? 30.44587 8.48499 -43.37793 1.000 83.57598 361 GLU A O 1
ATOM 5635 N N . TYR A 1 364 ? 29.69715 7.23571 -41.65716 1.000 90.37222 362 TYR A N 1
ATOM 5636 C CA . TYR A 1 364 ? 28.30078 7.40246 -42.04845 1.000 86.80310 362 TYR A CA 1
ATOM 5637 C C . TYR A 1 364 ? 27.88137 8.86205 -41.94180 1.000 96.57676 362 TYR A C 1
ATOM 5638 O O . TYR A 1 364 ? 27.11430 9.35775 -42.77808 1.000 92.59564 362 TYR A O 1
ATOM 5656 N N . GLU A 1 365 ? 28.36993 9.56353 -40.90974 1.000 88.20061 363 GLU A N 1
ATOM 5657 C CA . GLU A 1 365 ? 28.02028 10.97084 -40.72690 1.000 90.72275 363 GLU A CA 1
ATOM 5658 C C . GLU A 1 365 ? 28.52442 11.81481 -41.89112 1.000 92.95768 363 GLU A C 1
ATOM 5659 O O . GLU A 1 365 ? 27.78476 12.64152 -42.44011 1.000 84.57017 363 GLU A O 1
ATOM 5671 N N . GLU A 1 366 ? 29.79192 11.62627 -42.27500 1.000 82.76875 364 GLU A N 1
ATOM 5672 C CA . GLU A 1 366 ? 30.36935 12.42990 -43.34794 1.000 88.26342 364 GLU A CA 1
ATOM 5673 C C . GLU A 1 366 ? 29.71648 12.11766 -44.68831 1.000 96.69337 364 GLU A C 1
ATOM 5674 O O . GLU A 1 366 ? 29.46471 13.02855 -45.48861 1.000 84.61108 364 GLU A O 1
ATOM 5686 N N . GLN A 1 367 ? 29.45155 10.83513 -44.95750 1.000 92.70782 365 GLN A N 1
ATOM 5687 C CA . GLN A 1 367 ? 28.81579 10.45643 -46.21549 1.000 95.19556 365 GLN A CA 1
ATOM 5688 C C . GLN A 1 367 ? 27.45555 11.12656 -46.35602 1.000 91.33573 365 GLN A C 1
ATOM 5689 O O . GLN A 1 367 ? 27.14056 11.70868 -47.40093 1.000 92.00020 365 GLN A O 1
ATOM 5693 N N . LEU A 1 368 ? 26.63996 11.06225 -45.30763 1.000 89.37325 366 LEU A N 1
ATOM 5694 C CA . LEU A 1 368 ? 25.33434 11.71099 -45.30624 1.000 89.66530 366 LEU A CA 1
ATOM 5695 C C . LEU A 1 368 ? 25.48229 13.22380 -45.45599 1.000 94.11566 366 LEU A C 1
ATOM 5696 O O . LEU A 1 368 ? 24.62334 13.88975 -46.03724 1.000 107.09748 366 LEU A O 1
ATOM 5700 N N . GLU A 1 379 ? 19.50797 -8.22177 -42.06481 1.000 59.02026 377 GLU A N 1
ATOM 5701 C CA . GLU A 1 379 ? 18.51593 -7.22912 -42.47056 1.000 87.41073 377 GLU A CA 1
ATOM 5702 C C . GLU A 1 379 ? 17.17449 -7.56753 -41.83384 1.000 63.38646 377 GLU A C 1
ATOM 5703 O O . GLU A 1 379 ? 16.51968 -8.54079 -42.21497 1.000 56.38269 377 GLU A O 1
ATOM 5706 N N . ALA A 1 380 ? 16.76020 -6.74116 -40.87660 1.000 56.87946 378 ALA A N 1
ATOM 5707 C CA . ALA A 1 380 ? 15.68060 -7.08207 -39.94834 1.000 73.43329 378 ALA A CA 1
ATOM 5708 C C . ALA A 1 380 ? 14.61484 -5.99428 -39.91342 1.000 46.90825 378 ALA A C 1
ATOM 5709 O O . ALA A 1 380 ? 14.28485 -5.46322 -38.84835 1.000 61.34260 378 ALA A O 1
ATOM 5716 N N . PRO A 1 381 ? 14.02885 -5.64940 -41.07114 1.000 60.15401 379 PRO A N 1
ATOM 5717 C CA . PRO A 1 381 ? 13.11684 -4.49032 -41.10426 1.000 47.68810 379 PRO A CA 1
ATOM 5718 C C . PRO A 1 381 ? 11.83850 -4.65651 -40.28324 1.000 55.95704 379 PRO A C 1
ATOM 5719 O O . PRO A 1 381 ? 11.53985 -3.76959 -39.46573 1.000 29.53356 379 PRO A O 1
ATOM 5730 N N . SER A 1 382 ? 11.07218 -5.75261 -40.46715 1.000 50.20124 380 SER A N 1
ATOM 5731 C CA . SER A 1 382 ? 9.82478 -5.97414 -39.72260 1.000 35.97374 380 SER A CA 1
ATOM 5732 C C . SER A 1 382 ? 9.98810 -7.14953 -38.76610 1.000 53.57257 380 SER A C 1
ATOM 5733 O O . SER A 1 382 ? 9.82070 -8.30891 -39.15657 1.000 45.32790 380 SER A O 1
ATOM 5741 N N . VAL A 1 383 ? 10.23693 -6.84743 -37.49477 1.000 44.81572 381 VAL A N 1
ATOM 5742 C CA . VAL A 1 383 ? 10.71309 -7.87756 -36.59096 1.000 24.75586 381 VAL A CA 1
ATOM 5743 C C . VAL A 1 383 ? 10.08116 -7.85123 -35.20253 1.000 15.73716 381 VAL A C 1
ATOM 5744 O O . VAL A 1 383 ? 10.72553 -8.24640 -34.21833 1.000 14.14943 381 VAL A O 1
ATOM 5757 N N . ILE A 1 384 ? 8.81996 -7.42084 -35.09547 1.000 17.36453 382 ILE A N 1
ATOM 5758 C CA . ILE A 1 384 ? 8.22243 -7.32313 -33.75881 1.000 16.38983 382 ILE A CA 1
ATOM 5759 C C . ILE A 1 384 ? 8.12364 -8.69766 -33.10308 1.000 14.54093 382 ILE A C 1
ATOM 5760 O O . ILE A 1 384 ? 8.24795 -8.81650 -31.87403 1.000 16.64325 382 ILE A O 1
ATOM 5776 N N . THR A 1 385 ? 7.88854 -9.75010 -33.88692 1.000 15.76771 383 THR A N 1
ATOM 5777 C CA . THR A 1 385 ? 7.73821 -11.07762 -33.28777 1.000 13.98141 383 THR A CA 1
ATOM 5778 C C . THR A 1 385 ? 9.02758 -11.53060 -32.60841 1.000 16.05313 383 THR A C 1
ATOM 5779 O O . THR A 1 385 ? 8.99776 -12.07707 -31.50123 1.000 15.94588 383 THR A O 1
ATOM 5790 N N . LEU A 1 386 ? 10.16995 -11.32805 -33.26970 1.000 15.85536 384 LEU A N 1
ATOM 5791 C CA . LEU A 1 386 ? 11.46164 -11.65409 -32.67129 1.000 14.01490 384 LEU A CA 1
ATOM 5792 C C . LEU A 1 386 ? 11.76468 -10.75421 -31.47667 1.000 15.33277 384 LEU A C 1
ATOM 5793 O O . LEU A 1 386 ? 12.23992 -11.22474 -30.43481 1.000 16.04242 384 LEU A O 1
ATOM 5809 N N . ASN A 1 387 ? 11.51446 -9.45500 -31.61214 1.000 15.71813 385 ASN A N 1
ATOM 5810 C CA . ASN A 1 387 ? 11.73472 -8.54021 -30.49680 1.000 14.85145 385 ASN A CA 1
ATOM 5811 C C . ASN A 1 387 ? 10.91994 -8.96032 -29.27872 1.000 14.21252 385 ASN A C 1
ATOM 5812 O O . ASN A 1 387 ? 11.41875 -8.92571 -28.14797 1.000 16.86158 385 ASN A O 1
ATOM 5823 N N . MET A 1 388 ? 9.67573 -9.39415 -29.50051 1.000 15.83115 386 MET A N 1
ATOM 5824 C CA . MET A 1 388 ? 8.81206 -9.82002 -28.40456 1.000 11.37326 386 MET A CA 1
ATOM 5825 C C . MET A 1 388 ? 9.27925 -11.14049 -27.80998 1.000 14.10557 386 MET A C 1
ATOM 5826 O O . M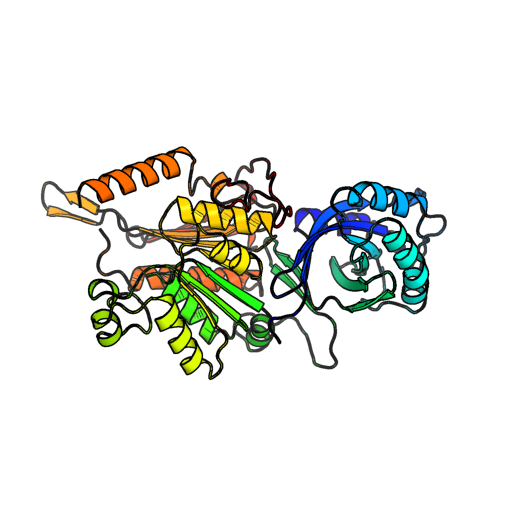ET A 1 388 ? 9.22698 -11.33191 -26.58689 1.000 16.39670 386 MET A O 1
ATOM 5840 N N . ARG A 1 389 ? 9.73140 -12.06607 -28.65856 1.000 16.00138 387 ARG A N 1
ATOM 5841 C CA . ARG A 1 389 ? 10.24831 -13.33435 -28.15625 1.000 13.90296 387 ARG A CA 1
ATOM 5842 C C . ARG A 1 389 ? 11.45010 -13.10491 -27.23504 1.000 17.36163 387 ARG A C 1
ATOM 5843 O O . ARG A 1 389 ? 11.59145 -13.77721 -26.20428 1.000 15.95579 387 ARG A O 1
ATOM 5864 N N . ALA A 1 390 ? 12.32458 -12.16104 -27.58784 1.000 15.52596 388 ALA A N 1
ATOM 5865 C CA . ALA A 1 390 ? 13.50742 -11.88732 -26.77074 1.000 14.09328 388 ALA A CA 1
ATOM 5866 C C . ALA A 1 390 ? 13.15880 -11.05759 -25.53199 1.000 13.26066 388 ALA A C 1
ATOM 5867 O O . ALA A 1 390 ? 13.65831 -11.32834 -24.43289 1.000 16.71294 388 ALA A O 1
ATOM 5874 N N . ALA A 1 391 ? 12.32433 -10.03294 -25.69900 1.000 13.86608 389 ALA A N 1
ATOM 5875 C CA . ALA A 1 391 ? 11.99774 -9.14190 -24.58976 1.000 17.19868 389 ALA A CA 1
ATOM 5876 C C . ALA A 1 391 ? 11.17668 -9.85064 -23.51330 1.000 15.30096 389 ALA A C 1
ATOM 5877 O O . ALA A 1 391 ? 11.33841 -9.56265 -22.31752 1.000 12.71906 389 ALA A O 1
ATOM 5884 N N . SER A 1 392 ? 10.30156 -10.77036 -23.91166 1.000 13.51711 390 SER A N 1
ATOM 5885 C CA . SER A 1 392 ? 9.54344 -11.53709 -22.93086 1.000 13.73424 390 SER A CA 1
ATOM 5886 C C . SER A 1 392 ? 10.46979 -12.44786 -22.13158 1.000 16.91155 390 SER A C 1
ATOM 5887 O O . SER A 1 392 ? 10.35101 -12.53913 -20.90634 1.000 16.11577 390 SER A O 1
ATOM 5895 N N . ALA A 1 393 ? 11.43749 -13.07564 -22.79680 1.000 14.22092 391 ALA A N 1
ATOM 5896 C CA . ALA A 1 393 ? 12.39919 -13.90685 -22.06997 1.000 15.65513 391 ALA A CA 1
ATOM 5897 C C . ALA A 1 393 ? 13.24787 -13.06313 -21.12984 1.000 15.19379 391 ALA A C 1
ATOM 5898 O O . ALA A 1 393 ? 13.60162 -13.51043 -20.03756 1.000 15.70900 391 ALA A O 1
ATOM 5905 N N . CYS A 1 394 ? 13.55843 -11.83142 -21.53253 1.000 14.37850 392 CYS A N 1
ATOM 5906 C CA . CYS A 1 394 ? 14.41245 -10.96150 -20.73828 1.000 13.99725 392 CYS A CA 1
ATOM 5907 C C . CYS A 1 394 ? 13.73798 -10.57245 -19.42699 1.000 14.38798 392 CYS A C 1
ATOM 5908 O O . CYS A 1 394 ? 14.35287 -10.63850 -18.35534 1.000 14.67694 392 CYS A O 1
ATOM 5916 N N . VAL A 1 395 ? 12.47162 -10.17599 -19.48570 1.000 14.05712 393 VAL A N 1
ATOM 5917 C CA . VAL A 1 395 ? 11.77813 -9.80525 -18.25803 1.000 13.96383 393 VAL A CA 1
ATOM 5918 C C . VAL A 1 395 ? 11.45343 -11.04230 -17.41698 1.000 15.95563 393 VAL A C 1
ATOM 5919 O O . VAL A 1 395 ? 11.52324 -10.99930 -16.18207 1.000 15.94027 393 VAL A O 1
ATOM 5932 N N . SER A 1 396 ? 11.12565 -12.16492 -18.06302 1.000 14.27810 394 SER A N 1
ATOM 5933 C CA . SER A 1 396 ? 10.92468 -13.41233 -17.33266 1.000 14.89640 394 SER A CA 1
ATOM 5934 C C . SER A 1 396 ? 12.18132 -13.79356 -16.54960 1.000 13.47331 394 SER A C 1
ATOM 5935 O O . SER A 1 396 ? 12.08866 -14.32666 -15.43891 1.000 14.72257 394 SER A O 1
ATOM 5943 N N . GLU A 1 397 ? 13.36495 -13.51940 -17.10938 1.000 14.15614 395 GLU A N 1
ATOM 5944 C CA . GLU A 1 397 ? 14.61304 -13.83307 -16.41571 1.000 14.98119 395 GLU A CA 1
ATOM 5945 C C . GLU A 1 397 ? 14.71420 -13.07431 -15.09494 1.000 17.74356 395 GLU A C 1
ATOM 5946 O O . GLU A 1 397 ? 15.22749 -13.60255 -14.09606 1.000 17.09606 395 GLU A O 1
ATOM 5958 N N . PHE A 1 398 ? 14.25344 -11.83109 -15.07928 1.000 16.72246 396 PHE A N 1
ATOM 5959 C CA . PHE A 1 398 ? 14.24428 -11.06646 -13.83618 1.000 16.78026 396 PHE A CA 1
ATOM 5960 C C . PHE A 1 398 ? 13.27230 -11.67863 -12.83804 1.000 16.49585 396 PHE A C 1
ATOM 5961 O O . PHE A 1 398 ? 13.60632 -11.83555 -11.6571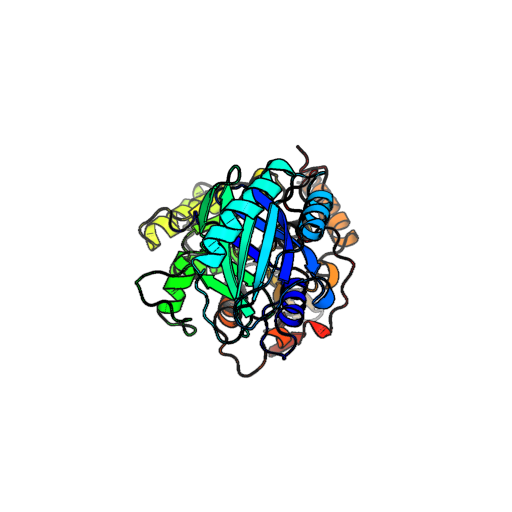9 1.000 16.46067 396 PHE A O 1
ATOM 5978 N N . ILE A 1 399 ? 12.07429 -12.05243 -13.30075 1.000 14.03484 397 ILE A N 1
ATOM 5979 C CA . ILE A 1 399 ? 11.10670 -12.71954 -12.43395 1.000 13.57244 397 ILE A CA 1
ATOM 5980 C C . ILE A 1 399 ? 11.70003 -13.99941 -11.84950 1.000 15.94376 397 ILE A C 1
ATOM 5981 O O . ILE A 1 399 ? 11.51913 -14.29780 -10.66285 1.000 14.82822 397 ILE A O 1
ATOM 5997 N N . ALA A 1 400 ? 12.38033 -14.79720 -12.68010 1.000 16.80154 398 ALA A N 1
ATOM 5998 C CA . ALA A 1 400 ? 12.89749 -16.08667 -12.23391 1.000 16.70835 398 ALA A CA 1
ATOM 5999 C C . ALA A 1 400 ? 13.97314 -15.92704 -11.17383 1.000 15.89551 398 ALA A C 1
ATOM 6000 O O . ALA A 1 400 ? 14.14790 -16.79697 -10.32770 1.000 18.44843 398 ALA A O 1
ATOM 6007 N N . ARG A 1 401 ? 14.71093 -14.83990 -11.21806 1.000 14.04303 399 ARG A N 1
ATOM 6008 C CA . ARG A 1 401 ? 15.75733 -14.62074 -10.23850 1.000 16.43373 399 ARG A CA 1
ATOM 6009 C C . ARG A 1 401 ? 15.23863 -13.98033 -8.96177 1.000 14.78331 399 ARG A C 1
ATOM 6010 O O . ARG A 1 401 ? 15.75349 -14.28541 -7.87858 1.000 16.49158 399 ARG A O 1
ATOM 6031 N N . CYS A 1 402 ? 14.19326 -13.15103 -9.04653 1.000 13.44110 400 CYS A N 1
ATOM 6032 C CA . CYS A 1 402 ? 13.57488 -12.60696 -7.83989 1.000 16.02257 400 CYS A CA 1
ATOM 6033 C C . CYS A 1 402 ? 12.71762 -13.64618 -7.11696 1.000 21.46840 400 CYS A C 1
ATOM 6034 O O . CYS A 1 402 ? 12.68389 -13.66468 -5.88347 1.000 16.65446 400 CYS A O 1
ATOM 6042 N N . PHE A 1 403 ? 11.99898 -14.49855 -7.86336 1.000 15.77020 401 PHE A N 1
ATOM 6043 C CA . PHE A 1 403 ? 11.02960 -15.43893 -7.29645 1.000 17.80997 401 PHE A CA 1
ATOM 6044 C C . PHE A 1 403 ? 11.22703 -16.80054 -7.95005 1.000 17.64381 401 PHE A C 1
ATOM 6045 O O . PHE A 1 403 ? 10.48655 -17.19206 -8.86415 1.000 18.70585 401 PHE A O 1
ATOM 6062 N N . PRO A 1 404 ? 12.22791 -17.55028 -7.50715 1.000 18.15429 402 PRO A N 1
ATOM 6063 C CA . PRO A 1 404 ? 12.67114 -18.71602 -8.28605 1.000 17.95415 402 PRO A CA 1
ATOM 6064 C C . PRO A 1 404 ? 11.54686 -19.72257 -8.49465 1.000 18.71242 402 PRO A C 1
ATOM 6065 O O . PRO A 1 404 ? 10.79077 -20.05352 -7.57230 1.000 21.37695 402 PRO A O 1
ATOM 6076 N N . PHE A 1 405 ? 11.41710 -20.17888 -9.73293 1.000 20.23323 403 PHE A N 1
ATOM 6077 C CA . PHE A 1 405 ? 10.39218 -21.15287 -10.08592 1.000 21.88765 403 PHE A CA 1
ATOM 6078 C C . PHE A 1 405 ? 10.90280 -22.23259 -11.02087 1.000 27.93084 403 PHE A C 1
ATOM 6079 O O . PHE A 1 405 ? 10.14357 -23.16142 -11.31961 1.000 21.77348 403 PHE A O 1
ATOM 6096 N N . ARG A 1 406 ? 12.14179 -22.14378 -11.50185 1.000 18.95499 404 ARG A N 1
ATOM 6097 C CA . ARG A 1 406 ? 12.67616 -23.15303 -12.40756 1.000 18.33346 404 ARG A CA 1
ATOM 6098 C C . ARG A 1 406 ? 13.12284 -24.40737 -11.66065 1.000 20.01182 404 ARG A C 1
ATOM 6099 O O . ARG A 1 406 ? 13.38349 -24.39891 -10.45416 1.000 22.39441 404 ARG A O 1
ATOM 6120 N N . GLU A 1 407 ? 13.22252 -25.49975 -12.41410 1.000 21.07939 405 GLU A N 1
ATOM 6121 C CA . GLU A 1 407 ? 13.63397 -26.78974 -11.87954 1.000 19.55547 405 GLU A CA 1
ATOM 6122 C C . GLU A 1 407 ? 15.14381 -26.93990 -11.78214 1.000 20.71433 405 GLU A C 1
ATOM 6123 O O . GLU A 1 407 ? 15.60717 -28.02325 -11.40028 1.000 22.74794 405 GLU A O 1
ATOM 6135 N N . TYR A 1 408 ? 15.88698 -25.89052 -12.10401 1.000 18.74877 406 TYR A N 1
ATOM 6136 C CA . TYR A 1 408 ? 17.33779 -25.85576 -12.06632 1.000 22.44996 406 TYR A CA 1
ATOM 6137 C C . TYR A 1 408 ? 17.78629 -24.52595 -11.47217 1.000 19.80237 406 TYR A C 1
ATOM 6138 O O . TYR A 1 408 ? 17.05660 -23.53395 -11.53439 1.000 20.64294 406 TYR A O 1
ATOM 6156 N N . PRO A 1 409 ? 18.99605 -24.48275 -10.93172 1.000 17.55376 407 PRO A N 1
ATOM 6157 C CA . PRO A 1 409 ? 19.50557 -23.22463 -10.37622 1.000 20.62676 407 PRO A CA 1
ATOM 6158 C C . PRO A 1 409 ? 19.59797 -22.12860 -11.42445 1.000 18.40494 407 PRO A C 1
ATOM 6159 O O . PRO A 1 409 ? 20.01554 -22.35728 -12.56093 1.000 21.11867 407 PRO A O 1
ATOM 6170 N N . ASN A 1 410 ? 19.25080 -20.91331 -11.00432 1.000 16.22769 408 ASN A N 1
ATOM 6171 C CA . ASN A 1 410 ? 19.29768 -19.77470 -11.91604 1.000 17.15170 408 ASN A CA 1
ATOM 6172 C C . ASN A 1 410 ? 20.68674 -19.56180 -12.50646 1.000 19.20042 408 ASN A C 1
ATOM 6173 O O . ASN A 1 410 ? 20.80499 -19.02477 -13.61277 1.000 18.40764 408 ASN A O 1
ATOM 6184 N N . LYS A 1 411 ? 21.74523 -19.95671 -11.79535 1.000 17.27524 409 LYS A N 1
ATOM 6185 C CA . LYS A 1 411 ? 23.09217 -19.72923 -12.31444 1.000 17.33487 409 LYS A CA 1
ATOM 6186 C C . LYS A 1 411 ? 23.32541 -20.43853 -13.64982 1.000 19.31247 409 LYS A C 1
ATOM 6187 O O . LYS A 1 411 ? 24.20597 -20.02254 -14.40911 1.000 19.11501 409 LYS A O 1
ATOM 6206 N N . ARG A 1 412 ? 22.55434 -21.48812 -13.95506 1.000 17.77281 410 ARG A N 1
ATOM 6207 C CA . ARG A 1 412 ? 22.72061 -22.21107 -15.21527 1.000 16.90985 410 ARG A CA 1
ATOM 6208 C C . ARG A 1 412 ? 22.30523 -21.38383 -16.42724 1.000 16.78951 410 ARG A C 1
ATOM 6209 O O . ARG A 1 412 ? 22.72477 -21.71075 -17.54860 1.000 19.14107 410 ARG A O 1
ATOM 6230 N N . PHE A 1 413 ? 21.49308 -20.34419 -16.22025 1.000 17.85878 411 PHE A N 1
ATOM 6231 C CA . PHE A 1 413 ? 20.88579 -19.54268 -17.27658 1.000 17.28607 411 PHE A CA 1
ATOM 6232 C C . PHE A 1 413 ? 21.45282 -18.13042 -17.30194 1.000 18.24216 411 PHE A C 1
ATOM 6233 O O . PHE A 1 413 ? 20.75735 -17.16539 -17.61944 1.000 16.67768 411 PHE A O 1
ATOM 6250 N N . THR A 1 414 ? 22.72713 -18.00758 -16.95886 1.000 15.62728 412 THR A N 1
ATOM 6251 C CA . THR A 1 414 ? 23.36925 -16.70500 -16.90412 1.000 17.99629 412 THR A CA 1
ATOM 6252 C C . THR A 1 414 ? 23.41422 -16.07104 -18.28984 1.000 18.55277 412 THR A C 1
ATOM 6253 O O . THR A 1 414 ? 23.16825 -14.86501 -18.43514 1.000 17.75575 412 THR A O 1
ATOM 6264 N N . ARG A 1 415 ? 23.68249 -16.87751 -19.32515 1.000 19.14540 413 ARG A N 1
ATOM 6265 C CA . ARG A 1 415 ? 23.52223 -16.46134 -20.71403 1.000 16.79763 413 ARG A CA 1
ATOM 6266 C C . ARG A 1 415 ? 22.54214 -17.40267 -21.39745 1.000 16.79722 413 ARG A C 1
ATOM 6267 O O . ARG A 1 415 ? 22.56884 -18.61653 -21.16975 1.000 19.61399 413 ARG A O 1
ATOM 6288 N N . THR A 1 416 ? 21.67557 -16.82744 -22.22004 1.000 16.97297 414 THR A N 1
ATOM 6289 C CA . THR A 1 416 ? 20.72689 -17.56246 -23.04629 1.000 15.55707 414 THR A CA 1
ATOM 6290 C C . THR A 1 416 ? 20.90292 -17.14191 -24.49546 1.000 17.34557 414 THR A C 1
ATOM 6291 O O . THR A 1 416 ? 20.92684 -15.94338 -24.78926 1.000 17.59621 414 THR A O 1
ATOM 6302 N N . PHE A 1 417 ? 21.00142 -18.12883 -25.38632 1.000 16.87382 415 PHE A N 1
ATOM 6303 C CA . PHE A 1 417 ? 21.06148 -17.92334 -26.82591 1.000 16.92584 415 PHE A CA 1
ATOM 6304 C C . PHE A 1 417 ? 19.97900 -18.76810 -27.47351 1.000 19.92603 415 PHE A C 1
ATOM 6305 O O . PHE A 1 417 ? 19.90783 -19.97413 -27.21681 1.000 21.66855 415 PHE A O 1
ATOM 6322 N N . PHE A 1 418 ? 19.17096 -18.16658 -28.34641 1.000 17.78549 416 PHE A N 1
ATOM 6323 C CA . PHE A 1 418 ? 18.21141 -18.95984 -29.09067 1.000 17.21897 416 PHE A CA 1
ATOM 6324 C C . PHE A 1 418 ? 18.30329 -18.62238 -30.56688 1.000 19.38836 416 PHE A C 1
ATOM 6325 O O . PHE A 1 418 ? 18.68887 -17.51622 -30.94791 1.000 20.14965 416 PHE A O 1
ATOM 6342 N N . SER A 1 419 ? 17.99550 -19.61981 -31.38946 1.000 17.26243 417 SER A N 1
ATOM 6343 C CA . SER A 1 419 ? 17.81752 -19.43311 -32.81816 1.000 19.75834 417 SER A CA 1
ATOM 6344 C C . SER A 1 419 ? 16.43828 -19.93059 -33.20778 1.000 25.44069 417 SER A C 1
ATOM 6345 O O . SER A 1 419 ? 16.08579 -21.08450 -32.93127 1.000 18.71096 417 SER A O 1
ATOM 6353 N N . LEU A 1 420 ? 15.67243 -19.06428 -33.85833 1.000 21.82217 418 LEU A N 1
ATOM 6354 C CA . LEU A 1 420 ? 14.38952 -19.47049 -34.40849 1.000 18.33020 418 LEU A CA 1
ATOM 6355 C C . LEU A 1 420 ? 14.51969 -20.18346 -35.73976 1.000 23.26842 418 LEU A C 1
ATOM 6356 O O . LEU A 1 420 ? 13.58149 -20.89047 -36.13490 1.000 24.31382 418 LEU A O 1
ATOM 6372 N N . ALA A 1 421 ? 15.65968 -20.03142 -36.43753 1.000 19.89421 419 ALA A N 1
ATOM 6373 C CA . ALA A 1 421 ? 15.88745 -20.76365 -37.67275 1.000 22.31279 419 ALA A CA 1
ATOM 6374 C C . ALA A 1 421 ? 16.34868 -22.18684 -37.39875 1.000 22.04338 419 ALA A C 1
ATOM 6375 O O . ALA A 1 421 ? 15.85707 -23.13329 -38.02582 1.000 23.04191 419 ALA A O 1
ATOM 6382 N N . GLY A 1 422 ? 17.29667 -22.35769 -36.47166 1.000 24.68130 420 GLY A N 1
ATOM 6383 C CA . GLY A 1 422 ? 17.79227 -23.67184 -36.11640 1.000 28.64608 420 GLY A CA 1
ATOM 6384 C C . GLY A 1 422 ? 17.01873 -24.34652 -35.01388 1.000 23.53464 420 GLY A C 1
ATOM 6385 O O . GLY A 1 422 ? 17.28988 -25.50932 -34.68713 1.000 25.89583 420 GLY A O 1
ATOM 6389 N N . VAL A 1 423 ? 16.06638 -23.62148 -34.43821 1.000 21.03176 421 VAL A N 1
ATOM 6390 C CA . VAL A 1 423 ? 15.14723 -24.14098 -33.43164 1.000 23.50425 421 VAL A CA 1
ATOM 6391 C C . VAL A 1 423 ? 15.95376 -24.77173 -32.30708 1.000 23.10812 421 VAL A C 1
ATOM 6392 O O . VAL A 1 423 ? 15.76385 -25.94095 -31.95474 1.000 25.38624 421 VAL A O 1
ATOM 6405 N N . GLU A 1 424 ? 16.87052 -23.98760 -31.74615 1.000 21.15901 422 GLU A N 1
ATOM 6406 C CA . GLU A 1 424 ? 17.74669 -24.41121 -30.66570 1.000 22.00930 422 GLU A CA 1
ATOM 6407 C C . GLU A 1 424 ? 17.81268 -23.28018 -29.65254 1.000 25.42908 422 GLU A C 1
ATOM 6408 O O . GLU A 1 424 ? 17.67391 -22.10554 -29.99998 1.000 21.90249 422 GLU A O 1
ATOM 6420 N N . GLU A 1 425 ? 17.98600 -23.64216 -28.38938 1.000 17.83983 423 GLU A N 1
ATOM 6421 C CA . GLU A 1 425 ? 18.18099 -22.66422 -27.33005 1.000 16.77698 423 GLU A CA 1
ATOM 6422 C C . GLU A 1 425 ? 19.18665 -23.24530 -26.35272 1.000 25.51364 423 GLU A C 1
ATOM 6423 O O . GLU A 1 425 ? 19.01578 -24.37957 -25.89601 1.000 23.34714 423 GLU A O 1
ATOM 6435 N N . ASP A 1 426 ? 20.23105 -22.47315 -26.04780 1.000 20.14675 424 ASP A N 1
ATOM 6436 C CA . ASP A 1 426 ? 21.37813 -22.93043 -25.27772 1.000 21.59552 424 ASP A CA 1
ATOM 6437 C C . ASP A 1 426 ? 21.61856 -21.98413 -24.11237 1.000 22.05136 424 ASP A C 1
ATOM 6438 O O . ASP A 1 426 ? 21.33711 -20.78965 -24.19628 1.000 19.60997 424 ASP A O 1
ATOM 6447 N N . TYR A 1 427 ? 22.15842 -22.52653 -23.01989 1.000 26.82856 425 TYR A N 1
ATOM 6448 C CA . TYR A 1 427 ? 22.37699 -21.76053 -21.79922 1.000 23.10770 425 TYR A CA 1
ATOM 6449 C C . TYR A 1 427 ? 23.82608 -21.91310 -21.36546 1.000 27.36733 425 TYR A C 1
ATOM 6450 O O . TYR A 1 427 ? 24.42943 -22.97826 -21.53755 1.000 29.83173 425 TYR A O 1
ATOM 6468 N N . ILE A 1 428 ? 24.39674 -20.82877 -20.84879 1.000 22.14485 426 ILE A N 1
ATOM 6469 C CA . ILE A 1 428 ? 25.76312 -20.81139 -20.34825 1.000 22.82208 426 ILE A CA 1
ATOM 6470 C C . ILE A 1 428 ? 25.72757 -20.46639 -18.86703 1.000 20.22946 426 ILE A C 1
ATOM 6471 O O . ILE A 1 428 ? 25.11396 -19.46795 -18.47329 1.000 21.59301 426 ILE A O 1
ATOM 6487 N N . ASP A 1 429 ? 26.39335 -21.29257 -18.06403 1.000 22.11902 427 ASP A N 1
ATOM 6488 C CA . ASP A 1 429 ? 26.47311 -21.11858 -16.61958 1.000 21.87828 427 ASP A CA 1
ATOM 6489 C C . ASP A 1 429 ? 27.53050 -20.08236 -16.27590 1.000 19.70274 427 ASP A C 1
ATOM 6490 O O . ASP A 1 429 ? 28.57304 -20.00112 -16.93449 1.000 21.17351 427 ASP A O 1
ATOM 6499 N N . GLU A 1 430 ? 27.25665 -19.30582 -15.22263 1.000 20.29657 428 GLU A N 1
ATOM 6500 C CA . GLU A 1 430 ? 28.18281 -18.27844 -14.75699 1.000 18.92977 428 GLU A CA 1
ATOM 6501 C C . GLU A 1 430 ? 29.57308 -18.84297 -14.50848 1.000 24.57308 428 GLU A C 1
ATOM 6502 O O . GLU A 1 430 ? 30.57900 -18.15999 -14.74027 1.000 21.60728 428 GLU A O 1
ATOM 6514 N N . SER A 1 431 ? 29.65219 -20.07810 -14.00592 1.000 22.00130 429 SER A N 1
ATOM 6515 C CA . SER A 1 431 ? 30.93999 -20.64286 -13.61565 1.000 33.24234 429 SER A CA 1
ATOM 6516 C C . SER A 1 431 ? 31.84612 -20.92798 -14.80852 1.000 27.94619 429 SER A C 1
ATOM 6517 O O . SER A 1 431 ? 33.04785 -21.13844 -14.62545 1.000 29.36941 429 SER A O 1
ATOM 6525 N N . SER A 1 432 ? 31.30813 -20.94015 -16.01642 1.000 24.74175 430 SER A N 1
ATOM 6526 C CA . SER A 1 432 ? 32.10556 -21.21584 -17.19774 1.000 24.74468 430 SER A CA 1
ATOM 6527 C C . SER A 1 432 ? 32.74123 -19.96086 -17.78595 1.000 31.30445 430 SER A C 1
ATOM 6528 O O . SER A 1 432 ? 33.50036 -20.06419 -18.75243 1.000 31.52822 430 SER A O 1
ATOM 6536 N N . ILE A 1 433 ? 32.45841 -18.78746 -17.23104 1.000 26.17276 431 ILE A N 1
ATOM 6537 C CA . ILE A 1 433 ? 32.88096 -17.51882 -17.81748 1.000 24.54024 431 ILE A CA 1
ATOM 6538 C C . ILE A 1 433 ? 34.09061 -16.98598 -17.05726 1.000 22.75060 431 ILE A C 1
ATOM 6539 O O . ILE A 1 433 ? 34.02906 -16.78644 -15.84137 1.000 26.84577 431 ILE A O 1
ATOM 6555 N N . THR A 1 434 ? 35.17313 -16.71943 -17.77907 1.000 22.25482 432 THR A N 1
ATOM 6556 C CA . THR A 1 434 ? 36.36641 -16.14326 -17.17414 1.000 31.33962 432 THR A CA 1
ATOM 6557 C C . THR A 1 434 ? 36.08906 -14.69883 -16.78531 1.000 27.31132 432 THR A C 1
ATOM 6558 O O . THR A 1 434 ? 35.41242 -13.96934 -17.51359 1.000 31.56114 432 THR A O 1
ATOM 6569 N N . GLN A 1 435 ? 36.60419 -14.29222 -15.62595 1.000 25.62146 433 GLN A N 1
ATOM 6570 C CA . GLN A 1 435 ? 36.36239 -12.96614 -15.07165 1.000 24.73091 433 GLN A CA 1
ATOM 6571 C C . GLN A 1 435 ? 37.65801 -12.18226 -14.99799 1.000 24.32299 433 GLN A C 1
ATOM 6572 O O . GLN A 1 435 ? 38.62417 -12.63068 -14.37047 1.000 25.38643 433 GLN A O 1
ATOM 6586 N N . ALA A 1 436 ? 37.65253 -10.99717 -15.58255 1.000 25.09568 434 ALA A N 1
ATOM 6587 C CA . ALA A 1 436 ? 38.76171 -10.07869 -15.38576 1.000 26.11231 434 ALA A CA 1
ATOM 6588 C C . ALA A 1 436 ? 38.63242 -9.39082 -14.02987 1.000 25.05528 434 ALA A C 1
ATOM 6589 O O . ALA A 1 436 ? 37.55837 -9.35910 -13.41917 1.000 23.88910 434 ALA A O 1
ATOM 6596 N N . LEU A 1 437 ? 39.74547 -8.82876 -13.56373 1.000 29.77956 435 LEU A N 1
ATOM 6597 C CA . LEU A 1 437 ? 39.69592 -7.95916 -12.39639 1.000 24.46136 435 LEU A CA 1
ATOM 6598 C C . LEU A 1 437 ? 38.68916 -6.84883 -12.65272 1.000 30.82302 435 LEU A C 1
ATOM 6599 O O . LEU A 1 437 ? 38.66210 -6.25841 -13.73444 1.000 31.95969 435 LEU A O 1
ATOM 6615 N N . ASN A 1 438 ? 37.84947 -6.57649 -11.65712 1.000 29.86391 436 ASN A N 1
ATOM 6616 C CA . ASN A 1 438 ? 36.73721 -5.62801 -11.77423 1.000 27.95685 436 ASN A CA 1
ATOM 6617 C C . ASN A 1 438 ? 37.08240 -4.43379 -10.88760 1.000 36.36485 436 ASN A C 1
ATOM 6618 O O . ASN A 1 438 ? 36.67159 -4.35101 -9.72908 1.000 26.42382 436 ASN A O 1
ATOM 6629 N N . THR A 1 439 ? 37.82479 -3.49153 -11.45946 1.000 29.33565 437 THR A N 1
ATOM 6630 C CA . THR A 1 439 ? 38.33231 -2.36585 -10.68839 1.000 35.72666 437 THR A CA 1
ATOM 6631 C C . THR A 1 439 ? 37.24128 -1.36596 -10.30805 1.000 21.19043 437 THR A C 1
ATOM 6632 O O . THR A 1 439 ? 37.41351 -0.62695 -9.33514 1.000 36.81988 437 THR A O 1
ATOM 6643 N N . ARG A 1 440 ? 36.14018 -1.31545 -11.03518 1.000 29.30524 438 ARG A N 1
ATOM 6644 C CA . ARG A 1 440 ? 35.13355 -0.29984 -10.76735 1.000 29.80261 438 ARG A CA 1
ATOM 6645 C C . ARG A 1 440 ? 34.03637 -0.77355 -9.82523 1.000 26.40571 438 ARG A C 1
ATOM 6646 O O . ARG A 1 440 ? 33.11359 -0.00627 -9.54549 1.000 25.40984 438 ARG A O 1
ATOM 6667 N N . LEU A 1 441 ? 34.12021 -1.99424 -9.30929 1.000 23.73352 439 LEU A N 1
ATOM 6668 C CA . LEU A 1 441 ? 33.02743 -2.52329 -8.50071 1.000 18.38867 439 LEU A CA 1
ATOM 6669 C C . LEU A 1 441 ? 32.80467 -1.64468 -7.27050 1.000 16.81787 439 LEU A C 1
ATOM 6670 O O . LEU A 1 441 ? 33.72902 -1.41414 -6.48324 1.000 18.74798 439 LEU A O 1
ATOM 6686 N N . ALA A 1 442 ? 31.57479 -1.16287 -7.10994 1.000 19.46859 440 ALA A N 1
ATOM 6687 C CA . ALA A 1 442 ? 31.11580 -0.39098 -5.95053 1.000 16.59374 440 ALA A CA 1
ATOM 6688 C C . ALA A 1 442 ? 31.82534 0.95328 -5.78346 1.000 18.92358 440 ALA A C 1
ATOM 6689 O O . ALA A 1 442 ? 31.79533 1.54649 -4.69566 1.000 19.98414 440 ALA A O 1
ATOM 6696 N N . VAL A 1 443 ? 32.43150 1.50427 -6.83830 1.000 21.71803 441 VAL A N 1
ATOM 6697 C CA . VAL A 1 443 ? 33.06065 2.81274 -6.68708 1.000 22.03188 441 VAL A CA 1
ATOM 6698 C C . VAL A 1 443 ? 32.05719 3.94209 -6.85447 1.000 18.16335 441 VAL A C 1
ATOM 6699 O O . VAL A 1 443 ? 32.39180 5.09978 -6.57570 1.000 21.45358 441 VAL A O 1
ATOM 6712 N N . GLY A 1 444 ? 30.83294 3.63619 -7.26798 1.000 19.55306 442 GLY A N 1
ATOM 6713 C CA . GLY A 1 444 ? 29.81732 4.66116 -7.35486 1.000 20.07627 442 GLY A CA 1
ATOM 6714 C C . GLY A 1 444 ? 30.20552 5.71428 -8.36958 1.000 26.64959 442 GLY A C 1
ATOM 6715 O O . GLY A 1 444 ? 30.69816 5.40549 -9.46027 1.000 22.07650 442 GLY A O 1
ATOM 6719 N N . GLY A 1 445 ? 29.99870 6.97621 -7.99568 1.000 19.15880 443 GLY A N 1
ATOM 6720 C CA . GLY A 1 445 ? 30.16814 8.09855 -8.90462 1.000 21.39700 443 GLY A CA 1
ATOM 6721 C C . GLY A 1 445 ? 31.53190 8.74491 -8.86288 1.000 23.52823 443 GLY A C 1
ATOM 6722 O O . GLY A 1 445 ? 31.66301 9.94641 -9.13625 1.000 25.71945 443 GLY A O 1
ATOM 6726 N N . GLU A 1 446 ? 32.55375 7.97541 -8.48514 1.000 24.49808 444 GLU A N 1
ATOM 6727 C CA . GLU A 1 446 ? 33.91850 8.47897 -8.48081 1.000 31.86874 444 GLU A CA 1
ATOM 6728 C C . GLU A 1 446 ? 34.25713 9.07127 -9.84435 1.000 25.82035 444 GLU A C 1
ATOM 6729 O O . GLU A 1 446 ? 33.93097 8.49285 -10.88410 1.000 26.74941 444 GLU A O 1
ATOM 6741 N N . GLU A 1 447 ? 34.91527 10.26943 -9.83470 1.000 28.81033 445 GLU A N 1
ATOM 6742 C CA . GLU A 1 447 ? 35.17047 10.96423 -11.09106 1.000 26.35082 445 GLU A CA 1
ATOM 6743 C C . GLU A 1 447 ? 36.52340 10.56504 -11.67641 1.000 33.78716 445 GLU A C 1
ATOM 6744 O O . GLU A 1 447 ? 37.46776 10.28907 -10.93770 1.000 32.03133 445 GLU A O 1
ATOM 6756 N N . PRO A 1 448 ? 36.64909 10.53895 -13.01143 1.000 32.69084 446 PRO A N 1
ATOM 6757 C CA . PRO A 1 448 ? 35.59580 10.79672 -13.99886 1.000 36.46061 446 PRO A CA 1
ATOM 6758 C C . PRO A 1 448 ? 34.58371 9.66375 -13.99490 1.000 25.64631 446 PRO A C 1
ATOM 6759 O O . PRO A 1 448 ? 34.92997 8.49684 -13.87342 1.000 25.34967 446 PRO A O 1
ATOM 6770 N N . LEU A 1 449 ? 33.31318 10.02790 -14.10690 1.000 25.31586 447 LEU A N 1
ATOM 6771 C CA . LEU A 1 449 ? 32.21786 9.07427 -14.04507 1.000 24.58895 447 LEU A CA 1
ATOM 6772 C C . LEU A 1 449 ? 32.45446 7.88440 -14.97308 1.000 24.77598 447 LEU A C 1
ATOM 6773 O O . LEU A 1 449 ? 32.79649 8.04878 -16.14605 1.000 25.21813 447 LEU A O 1
ATOM 6789 N N . LEU A 1 450 ? 32.30560 6.68222 -14.41922 1.000 20.10750 448 LEU A N 1
ATOM 6790 C CA . LEU A 1 450 ? 32.49783 5.39636 -15.08840 1.000 18.41635 448 LEU A CA 1
ATOM 6791 C C . LEU A 1 450 ? 33.91823 5.20344 -15.61297 1.000 22.60412 448 LEU A C 1
ATOM 6792 O O . LEU A 1 450 ? 34.16862 4.25750 -16.37105 1.000 24.97416 448 LEU A O 1
ATOM 6808 N N . GLY A 1 451 ? 34.86819 6.04263 -15.19538 1.000 23.65886 449 GLY A N 1
ATOM 6809 C CA . GLY A 1 451 ? 36.21428 5.98593 -15.71741 1.000 27.21096 449 GLY A CA 1
ATOM 6810 C C . GLY A 1 451 ? 36.38561 6.60879 -17.08208 1.000 30.36200 449 GLY A C 1
ATOM 6811 O O . GLY A 1 451 ? 37.44601 6.44161 -17.69362 1.000 36.23498 449 GLY A O 1
ATOM 6815 N N . LEU A 1 452 ? 35.37589 7.31260 -17.58063 1.000 29.19468 450 LEU A N 1
ATOM 6816 C CA . LEU A 1 452 ? 35.39134 7.86315 -18.92922 1.000 35.80883 450 LEU A CA 1
ATOM 6817 C C . LEU A 1 452 ? 35.53146 9.37742 -18.85692 1.000 32.48385 450 LEU A C 1
ATOM 6818 O O . LEU A 1 452 ? 34.58589 10.05782 -18.42635 1.000 30.31487 450 LEU A O 1
ATOM 6834 N N . PRO A 1 453 ? 36.66793 9.95545 -19.26925 1.000 36.44700 451 PRO A N 1
ATOM 6835 C CA . PRO A 1 453 ? 36.83159 11.41436 -19.14506 1.000 35.75565 451 PRO A CA 1
ATOM 6836 C C . PRO A 1 453 ? 35.76215 12.20906 -19.86511 1.000 33.90209 451 PRO A C 1
ATOM 6837 O O . PRO A 1 453 ? 35.46822 13.33906 -19.45618 1.000 34.56284 451 PRO A O 1
ATOM 6848 N N . GLU A 1 454 ? 35.16833 11.65281 -20.92604 1.000 36.29999 452 GLU A N 1
ATOM 6849 C CA . GLU A 1 454 ? 34.08889 12.34705 -21.62156 1.000 35.23296 452 GLU A CA 1
ATOM 6850 C C . GLU A 1 454 ? 32.90868 12.61809 -20.69929 1.000 34.92403 452 GLU A C 1
ATOM 6851 O O . GLU A 1 454 ? 32.16305 13.57954 -20.91186 1.000 37.93233 452 GLU A O 1
ATOM 6863 N N . LEU A 1 455 ? 32.70703 11.77698 -19.68707 1.000 27.10752 453 LEU A N 1
ATOM 6864 C CA . LEU A 1 455 ? 31.63921 11.96272 -18.71676 1.000 33.42271 453 LEU A CA 1
ATOM 6865 C C . LEU A 1 455 ? 32.12002 12.66633 -17.45349 1.000 37.39596 453 LEU A C 1
ATOM 6866 O O . LEU A 1 455 ? 31.39732 12.68261 -16.45336 1.000 35.40107 453 LEU A O 1
ATOM 6882 N N . GLY A 1 456 ? 33.31774 13.23683 -17.47367 1.000 44.65567 454 GLY A N 1
ATOM 6883 C CA . GLY A 1 456 ? 33.84728 13.87761 -16.28883 1.000 54.81380 454 GLY A CA 1
ATOM 6884 C C . GLY A 1 456 ? 33.12948 15.17153 -15.96421 1.000 44.36653 454 GLY A C 1
ATOM 6885 O O . GLY A 1 456 ? 32.43786 15.76162 -16.79342 1.000 43.45593 454 GLY A O 1
ATOM 6889 N N . ASP A 1 457 ? 33.30211 15.61694 -14.72224 1.000 53.79836 455 ASP A N 1
ATOM 6890 C CA . ASP A 1 457 ? 32.69062 16.86376 -14.26557 1.000 50.56298 455 ASP A CA 1
ATOM 6891 C C . ASP A 1 457 ? 33.70533 18.00171 -14.30065 1.000 58.70742 455 ASP A C 1
ATOM 6892 O O . ASP A 1 457 ? 34.07712 18.47954 -15.37205 1.000 71.92396 455 ASP A O 1
#

Sequence (446 aa):
NASSGNRLILTQELHTMLQKHLFPGDGKEAAAILICNRYEGGRLKLLAKELILVPYEECKSRTSDFIAWPGNYLEKAIDVAEEKSMSIILIHSHPGGFLVFSDTDDSSDMQTMQSLFQGVDAIHGSAIMIHSGEMRARLYREGKFAENVELVTVAGDDIHYWWDDKTEQQLKPIAFTSGMTDTFQKLTAAIIGVSGTGSIVAEQVARLGFGEILLIDHDHIEKKNLNRILNSTLKDALSHRPKVDMFAEAIRCIRGEDISRPINNTIFSREAVLAAANADVLFCCVDTYLARMIADRIASSFLIPLLDVGVKIPTHVDPDDGRKITDVTGRIDYVKPGGSTLSDRLVYTPELIYRENLNAEEYEEQLEAPSVITLNMRAASACVSEFIARCFPFREYPNKRFTRTFFSLAGVEEDYIDESSITQALNTRLAVGGEEPLLGLPELGD

B-factor: mean 32.72, std 17.74, range [11.37, 133.67]

Nearest PDB structures (foldseek):
  7sol-assembly1_A  TM=8.081E-01  e=1.704E-09  Homo sapiens
  7pvn-assembly2_B  TM=5.763E-01  e=1.200E-09  Homo sapiens
  7pvn-assembly1_A  TM=5.872E-01  e=2.880E-09  Homo sapiens
  7pyv-assembly2_B  TM=5.648E-01  e=1.349E-09  Homo sapiens
  3dbr-assembly2_G  TM=7.892E-01  e=9.292E-07  Homo sapiens

Radius of gyration: 23.54 Å; Cα contacts (8 Å, |Δi|>4): 982; chains: 1; bounding box: 44×44×82 Å

Foldseek 3Di:
DLQAAEEEEDEPVVLVVVLCLQCVPPLWKFKKKFWFDWQDASYIYTATDDIGGDDPVQWPDIGNADTHDDVVVLVVSLVVCAPVLIEMEIEMENRVDDQDQDPVNVVVLLPSLQVNCVSGQHKYWYKYAYNVSAMWIFIAHNSHGDGTRQWYWYQDLFTDTHGDDDPDDQDQDAFPDVSQLVVQLSFEEEQQDLALQSLLLQVCSLVSNHNAYEYHEQAFDAPLRVLGRPQDDPVRRVVRPQSQVSSQVVSCVVVVHSRYHYDNHHCPALVNLSVNLSGQAYEYDDPALVSLVSQQLSCQQSQHKYKYKDWDFDWDQDPVPGIDTPWTKMKIAIDGHVFATCVLVPVDDPVRNVVRVVVVVVVVVVPPCRNPSVSSNVGSVVRVVLNSCSHRPDDPDRSQQANMWMAIPVVGDIHGHGSVVTDHDDDVNGNNHQPPPGSPDPVSGD

Secondary structure (DSSP, 8-state):
-TT---EEEE-HHHHHHHHHHH--SS----EEEEEEEEEESSSEEEEEEEEEEE-GGG-S-EETTEE---HHHHHHHHHHHTTTT-EEEEEEE-TTS-S---HHHHHHHHHHHHHHHHHSSS-EEEEEE-TTS-EEEEEEETTEEEEE-SEEEEESSSEEEEEPP-SS--PPPPTTSHHHHHHHTT-EEEEE--STTHHHHHHHHHHTT-SEEEEE---B--GGGTTTSTT--HHHHHTT-BHHHHHHHHHHHHHSS--EEEE-S-SSSHHHHHHHTT-SEEEE---SHHHHHHHHHHHHHHT--EEEEEEE--EEEETTTEEEE---EEEEEEE-TTS--TTTTTSS-HHHHHHHHHHHHHHHHH---SS-HHHHHHHHHHHHHHHHHHHS--SSS-GGGGSEEEEETTTTEEEEE-GGGS-----TTTT-TTPSSGGG-GGG--